Protein AF-A0AA36J8Z5-F1 (afdb_monomer_lite)

Radius of gyration: 28.9 Å; chains: 1; bounding box: 79×55×66 Å

pLDDT: mean 70.01, std 20.17, range [22.02, 93.56]

Organism: NCBI:txid2562239

Secondary structure (DSSP, 8-state):
-EEE-SSHHHHHHHHHHHHHHTGGGTTTS-EEEE-TTS-HHHHHHHHHHS--SEEEE-HHHHHHHHHTTSS--TT-SEEEE-SHHHHTSTTTHHHHHHHHHHHTT-TT-EEEE--S---SSSHHHHHHHHHS-TT------SS-----S---------SSHHHHHHHHHHHHHH-TT---EEEE-SSHHHHHHHHHHHHHTT--EEEE-TTS-HHHHHHHHHHHHTTS-SEEEE-HHHHTT-------TT-----------------SS------------S---------------------HHHHHHHHHHHHHHHHHHS--EEEEEBSSS-EEEEEEETTEEEEEETTEEEESS----EEETTTTEEEETTEEEEB-TTS-HHHHHHHHHHHS-TTHHHHHHHHHHS---HHHHHHHHHHHHHHS--------HHHHHHHHHHHHHTT-------SS--

InterPro domains:
  IPR001650 Helicase, C-terminal domain-like [PF00271] (176-244)
  IPR001650 Helicase, C-terminal domain-like [PS51194] (160-332)
  IPR003769 Adaptor protein ClpS, core [PF02617] (400-450)
  IPR011545 DEAD/DEAH-box helicase domain [PF00270] (3-117)
  IPR014001 Helicase superfamily 1/2, ATP-binding domain [PS51192] (1-136)
  IPR014719 Ribosomal protein bL12, C-terminal/adaptor protein ClpS-like [G3DSA:3.30.1390.10] (396-457)
  IPR014719 Ribosomal protein bL12, C-terminal/adaptor protein ClpS-like [SSF54736] (399-456)
  IPR027417 P-loop containing nucleoside triphosphate hydrolase [G3DSA:3.40.50.300] (1-138)
  IPR027417 P-loop containing nucleoside triphosphate hydrolase [G3DSA:3.40.50.300] (148-246)
  IPR027417 P-loop containing nucleoside triphosphate hydrolase [SSF52540] (3-244)
  IPR050079 DEAD box RNA helicase [PTHR47959] (3-245)

Structure (mmCIF, N/CA/C/O backbone):
data_AF-A0AA36J8Z5-F1
#
_entry.id   AF-A0AA36J8Z5-F1
#
loop_
_atom_site.group_PDB
_atom_site.id
_atom_site.type_symbol
_atom_site.label_atom_id
_atom_site.label_alt_id
_atom_site.label_comp_id
_atom_site.label_asym_id
_atom_site.label_entity_id
_atom_site.label_seq_id
_atom_site.pdbx_PDB_ins_code
_atom_site.Cartn_x
_atom_site.Cartn_y
_atom_site.Cartn_z
_atom_site.occupancy
_atom_site.B_iso_or_equiv
_atom_site.auth_seq_id
_atom_site.auth_comp_id
_atom_site.auth_asym_id
_atom_site.auth_atom_id
_atom_site.pdbx_PDB_model_num
ATOM 1 N N . MET A 1 1 ? -11.293 -7.278 -15.845 1.00 88.38 1 MET A N 1
ATOM 2 C CA . MET A 1 1 ? -11.158 -6.004 -15.093 1.00 88.38 1 MET A CA 1
ATOM 3 C C . MET A 1 1 ? -10.740 -6.292 -13.658 1.00 88.38 1 MET A C 1
ATOM 5 O O . MET A 1 1 ? -11.203 -7.279 -13.092 1.00 88.38 1 MET A O 1
ATOM 9 N N . THR A 1 2 ? -9.911 -5.434 -13.061 1.00 90.75 2 THR A N 1
ATOM 10 C CA . THR A 1 2 ? -9.401 -5.625 -11.692 1.00 90.75 2 THR A CA 1
ATOM 11 C C . THR A 1 2 ? -9.607 -4.379 -10.834 1.00 90.75 2 THR A C 1
ATOM 13 O O . THR A 1 2 ? -9.346 -3.272 -11.291 1.00 90.75 2 THR A O 1
ATOM 16 N N . PHE A 1 3 ? -10.052 -4.562 -9.590 1.00 92.88 3 PHE A N 1
ATOM 17 C CA . PHE A 1 3 ? -10.192 -3.519 -8.573 1.00 92.88 3 PHE A CA 1
ATOM 18 C C . PHE A 1 3 ? -9.211 -3.789 -7.427 1.00 92.88 3 PHE A C 1
ATOM 20 O O . PHE A 1 3 ? -9.314 -4.815 -6.748 1.00 92.88 3 PHE A O 1
ATOM 27 N N . LEU A 1 4 ? -8.275 -2.869 -7.212 1.00 91.06 4 LEU A N 1
ATOM 28 C CA . LEU A 1 4 ? -7.316 -2.885 -6.114 1.00 91.06 4 LEU A CA 1
ATOM 29 C C . LEU A 1 4 ? -7.845 -2.020 -4.972 1.00 91.06 4 LEU A C 1
ATOM 31 O O . LEU A 1 4 ? -8.200 -0.866 -5.190 1.00 91.06 4 LEU A O 1
ATOM 35 N N . ALA A 1 5 ? -7.868 -2.568 -3.761 1.00 89.69 5 ALA A N 1
ATOM 36 C CA . ALA A 1 5 ? -8.263 -1.845 -2.556 1.00 89.69 5 ALA A CA 1
ATOM 37 C C . ALA A 1 5 ? -7.256 -2.091 -1.414 1.00 89.69 5 ALA A C 1
ATOM 39 O O . ALA A 1 5 ? -6.714 -3.195 -1.292 1.00 89.69 5 ALA A O 1
ATOM 40 N N . PRO A 1 6 ? -7.011 -1.110 -0.523 1.00 81.94 6 PRO A N 1
ATOM 41 C CA . PRO A 1 6 ? -6.001 -1.190 0.538 1.00 81.94 6 PRO A CA 1
ATOM 42 C C . PRO A 1 6 ? -6.272 -2.273 1.573 1.00 81.94 6 PRO A C 1
ATOM 44 O O . PRO A 1 6 ? -5.351 -2.721 2.262 1.00 81.94 6 PRO A O 1
ATOM 47 N N . GLY A 1 7 ? -7.529 -2.679 1.723 1.00 80.12 7 GLY A N 1
ATOM 48 C CA . GLY A 1 7 ? -7.948 -3.583 2.774 1.00 80.12 7 GLY A CA 1
ATOM 49 C C . GLY A 1 7 ? -9.017 -4.560 2.326 1.00 80.12 7 GLY A C 1
ATOM 50 O O . GLY A 1 7 ? -9.744 -4.363 1.350 1.00 80.12 7 GLY A O 1
ATOM 51 N N . ARG A 1 8 ? -9.135 -5.623 3.119 1.00 80.56 8 ARG A N 1
ATOM 52 C CA . ARG A 1 8 ? -10.145 -6.665 2.941 1.00 80.56 8 ARG A CA 1
ATOM 53 C C . ARG A 1 8 ? -11.566 -6.119 2.986 1.00 80.56 8 ARG A C 1
ATOM 55 O O . ARG A 1 8 ? -12.420 -6.608 2.256 1.00 80.56 8 ARG A O 1
ATOM 62 N N . GLU A 1 9 ? -11.817 -5.174 3.884 1.00 78.31 9 GLU A N 1
ATOM 63 C CA . GLU A 1 9 ? -13.168 -4.674 4.109 1.00 78.31 9 GLU A CA 1
ATOM 64 C C . GLU A 1 9 ? -13.659 -3.867 2.911 1.00 78.31 9 GLU A C 1
ATOM 66 O O . GLU A 1 9 ? -14.675 -4.226 2.319 1.00 78.31 9 GLU A O 1
ATOM 71 N N . LEU A 1 10 ? -12.852 -2.909 2.444 1.00 81.19 10 LEU A N 1
ATOM 72 C CA . LEU A 1 10 ? -13.156 -2.166 1.223 1.00 81.19 10 LEU A CA 1
ATOM 73 C C . LEU A 1 10 ? -13.285 -3.103 0.010 1.00 81.19 10 LEU A C 1
ATOM 75 O O . LEU A 1 10 ? -14.252 -3.018 -0.738 1.00 81.19 10 LEU A O 1
ATOM 79 N N . SER A 1 11 ? -12.405 -4.106 -0.115 1.00 85.56 11 SER A N 1
ATOM 80 C CA . SER A 1 11 ? -12.525 -5.127 -1.172 1.00 85.56 11 SER A CA 1
ATOM 81 C C . SER A 1 11 ? -13.880 -5.856 -1.141 1.00 85.56 11 SER A C 1
ATOM 83 O O . SER A 1 11 ? -14.464 -6.141 -2.185 1.00 85.56 11 SER A O 1
ATOM 85 N N . ARG A 1 12 ? -14.409 -6.180 0.048 1.00 82.81 12 ARG A N 1
ATOM 86 C CA . ARG A 1 12 ? -15.710 -6.858 0.196 1.00 82.81 12 ARG A CA 1
ATOM 87 C C . ARG A 1 12 ? -16.886 -5.934 -0.099 1.00 82.81 12 ARG A C 1
ATOM 89 O O . ARG A 1 12 ? -17.871 -6.401 -0.673 1.00 82.81 12 ARG A O 1
ATOM 96 N N . GLN A 1 13 ? -16.785 -4.660 0.263 1.00 80.50 13 GLN A N 1
ATOM 97 C CA . GLN A 1 13 ? -17.790 -3.648 -0.059 1.00 80.50 13 GLN A CA 1
ATOM 98 C C . GLN A 1 13 ? -17.875 -3.442 -1.574 1.00 80.50 13 GLN A C 1
ATOM 100 O O . GLN A 1 13 ? -18.946 -3.622 -2.155 1.00 80.50 13 GLN A O 1
ATOM 105 N N . THR A 1 14 ? -16.735 -3.226 -2.232 1.00 86.19 14 THR A N 1
ATOM 106 C CA . THR A 1 14 ? -16.635 -3.110 -3.694 1.00 86.19 14 THR A CA 1
ATOM 107 C C . THR A 1 14 ? -17.167 -4.362 -4.391 1.00 86.19 14 THR A C 1
ATOM 109 O O . THR A 1 14 ? -17.970 -4.271 -5.320 1.00 86.19 14 THR A O 1
ATOM 112 N N . LEU A 1 15 ? -16.825 -5.555 -3.890 1.00 88.50 15 LEU A N 1
ATOM 113 C CA . LEU A 1 15 ? -17.370 -6.815 -4.397 1.00 88.50 15 LEU A CA 1
ATOM 114 C C . LEU A 1 15 ? -18.900 -6.878 -4.295 1.00 88.50 15 LEU A C 1
ATOM 116 O O . LEU A 1 15 ? -19.545 -7.357 -5.226 1.00 88.50 15 LEU A O 1
ATOM 120 N N . ARG A 1 16 ? -19.489 -6.445 -3.172 1.00 85.12 16 ARG A N 1
ATOM 121 C CA . ARG A 1 16 ? -20.947 -6.444 -2.974 1.00 85.12 16 ARG A CA 1
ATOM 122 C C . ARG A 1 16 ? -21.624 -5.537 -4.000 1.00 85.12 16 ARG A C 1
ATOM 124 O O . ARG A 1 16 ? -22.502 -6.009 -4.714 1.00 85.12 16 ARG A O 1
ATOM 131 N N . VAL A 1 17 ? -21.135 -4.306 -4.147 1.00 88.50 17 VAL A N 1
ATOM 132 C CA . VAL A 1 17 ? -21.663 -3.331 -5.114 1.00 88.50 17 VAL A CA 1
ATOM 133 C C . VAL A 1 17 ? -21.584 -3.870 -6.543 1.00 88.50 17 VAL A C 1
ATOM 135 O O . VAL A 1 17 ? -22.583 -3.876 -7.257 1.00 88.50 17 VAL A O 1
ATOM 138 N N . ILE A 1 18 ? -20.431 -4.405 -6.955 1.00 88.12 18 ILE A N 1
ATOM 139 C CA . ILE A 1 18 ? -20.256 -4.971 -8.302 1.00 88.12 18 ILE A CA 1
ATOM 140 C C . ILE A 1 18 ? -21.200 -6.157 -8.529 1.00 88.12 18 ILE A C 1
ATOM 142 O O . ILE A 1 18 ? -21.775 -6.300 -9.607 1.00 88.12 18 ILE A O 1
ATOM 146 N N . ARG A 1 19 ? -21.388 -7.021 -7.527 1.00 86.25 19 ARG A N 1
ATOM 147 C CA . ARG A 1 19 ? -22.304 -8.165 -7.637 1.00 86.25 19 ARG A CA 1
ATOM 148 C C . ARG A 1 19 ? -23.757 -7.740 -7.764 1.00 86.25 19 ARG A C 1
ATOM 150 O O . ARG A 1 19 ? -24.482 -8.382 -8.520 1.00 86.25 19 ARG A O 1
ATOM 157 N N . ASP A 1 20 ? -24.163 -6.695 -7.056 1.00 86.25 20 ASP A N 1
ATOM 158 C CA . ASP A 1 20 ? -25.515 -6.152 -7.149 1.00 86.25 20 ASP A CA 1
ATOM 159 C C . ASP A 1 20 ? -25.753 -5.515 -8.524 1.00 86.25 20 ASP A C 1
ATOM 161 O O . ASP A 1 20 ? -26.773 -5.797 -9.155 1.00 86.25 20 ASP A O 1
ATOM 165 N N . LEU A 1 21 ? -24.775 -4.766 -9.047 1.00 86.62 21 LEU A N 1
ATOM 166 C CA . LEU A 1 21 ? -24.814 -4.193 -10.399 1.00 86.62 21 LEU A CA 1
ATOM 167 C C . LEU A 1 21 ? -24.875 -5.269 -11.493 1.00 86.62 21 LEU A C 1
ATOM 169 O O . LEU A 1 21 ? -25.622 -5.138 -12.460 1.00 86.62 21 LEU A O 1
ATOM 173 N N . LEU A 1 22 ? -24.114 -6.355 -11.337 1.00 86.81 22 LEU A N 1
ATOM 174 C CA . LEU A 1 22 ? -24.035 -7.439 -12.320 1.00 86.81 22 LEU A CA 1
ATOM 175 C C . LEU A 1 22 ? -25.066 -8.553 -12.094 1.00 86.81 22 LEU A C 1
ATOM 177 O O . LEU A 1 22 ? -25.070 -9.545 -12.825 1.00 86.81 22 LEU A O 1
ATOM 181 N N . LYS A 1 23 ? -25.967 -8.402 -11.117 1.00 84.75 23 LYS A N 1
ATOM 182 C CA . LYS A 1 23 ? -27.014 -9.381 -10.801 1.00 84.75 23 LYS A CA 1
ATOM 183 C C . LYS A 1 23 ? -27.860 -9.789 -12.022 1.00 84.75 23 LYS A C 1
ATOM 185 O O . LYS A 1 23 ? -28.084 -10.991 -12.159 1.00 84.75 23 LYS A O 1
ATOM 190 N N . PRO A 1 24 ? -28.268 -8.877 -12.934 1.00 86.75 24 PRO A N 1
ATOM 191 C CA . PRO A 1 24 ? -29.028 -9.246 -14.135 1.00 86.75 24 PRO A CA 1
ATOM 192 C C . PRO A 1 24 ? -28.253 -10.121 -15.131 1.00 86.75 24 PRO A C 1
ATOM 194 O O . PRO A 1 24 ? -28.859 -10.817 -15.935 1.00 86.75 24 PRO A O 1
ATOM 197 N N . PHE A 1 25 ? -26.919 -10.106 -15.072 1.00 81.00 25 PHE A N 1
ATOM 198 C CA . PHE A 1 25 ? -26.031 -10.823 -15.993 1.00 81.00 25 PHE A CA 1
ATOM 199 C C . PHE A 1 25 ? -25.493 -12.129 -15.400 1.00 81.00 25 PHE A C 1
ATOM 201 O O . PHE A 1 25 ? -24.610 -12.774 -15.973 1.00 81.00 25 PHE A O 1
ATOM 208 N N . ARG A 1 26 ? -26.006 -12.542 -14.236 1.00 72.31 26 ARG A N 1
ATOM 209 C CA . ARG A 1 26 ? -25.699 -13.855 -13.672 1.00 72.31 26 ARG A CA 1
ATOM 210 C C . ARG A 1 26 ? -26.530 -14.953 -14.349 1.00 72.31 26 ARG A C 1
ATOM 212 O O . ARG A 1 26 ? -27.695 -14.731 -14.651 1.00 72.31 26 ARG A O 1
ATOM 219 N N . PRO A 1 27 ? -25.956 -16.153 -14.552 1.00 68.44 27 PRO A N 1
ATOM 220 C CA . PRO A 1 27 ? -24.649 -16.574 -14.064 1.00 68.44 27 PRO A CA 1
ATOM 221 C C . PRO A 1 27 ? -23.485 -16.138 -14.956 1.00 68.44 27 PRO A C 1
ATOM 223 O O . PRO A 1 27 ? -22.363 -16.309 -14.512 1.00 68.44 27 PRO A O 1
ATOM 226 N N . VAL A 1 28 ? -23.701 -15.609 -16.164 1.00 69.00 28 VAL A N 1
ATOM 227 C CA . VAL A 1 28 ? -22.690 -15.423 -17.230 1.00 69.00 28 VAL A CA 1
ATOM 228 C C . VAL A 1 28 ? -21.413 -14.713 -16.761 1.00 69.00 28 VAL A C 1
ATOM 230 O O . VAL A 1 28 ? -20.322 -15.218 -17.020 1.00 69.00 28 VAL A O 1
ATOM 233 N N . LEU A 1 29 ? -21.531 -13.619 -16.007 1.00 78.50 29 LEU A N 1
ATOM 234 C CA . LEU A 1 29 ? -20.375 -12.864 -15.511 1.00 78.50 29 LEU A CA 1
ATOM 235 C C . LEU A 1 29 ? -19.967 -13.313 -14.100 1.00 78.50 29 LEU A C 1
ATOM 237 O O . LEU A 1 29 ? -20.705 -13.122 -13.128 1.00 78.50 29 LEU A O 1
ATOM 241 N N . ASN A 1 30 ? -18.774 -13.904 -13.985 1.00 82.62 30 ASN A N 1
ATOM 242 C CA . ASN A 1 30 ? -18.199 -14.295 -12.699 1.00 82.62 30 ASN A CA 1
ATOM 243 C C . ASN A 1 30 ? -17.416 -13.134 -12.061 1.00 82.62 30 ASN A C 1
ATOM 245 O O . ASN A 1 30 ? -16.638 -12.454 -12.731 1.00 82.62 30 ASN A O 1
ATOM 249 N N . VAL A 1 31 ? -17.613 -12.937 -10.754 1.00 87.75 31 VAL A N 1
ATOM 250 C CA . VAL A 1 31 ? -16.973 -11.881 -9.956 1.00 87.75 31 VAL A CA 1
ATOM 251 C C . VAL A 1 31 ? -16.459 -12.480 -8.655 1.00 87.75 31 VAL A C 1
ATOM 253 O O . VAL A 1 31 ? -17.247 -12.952 -7.817 1.00 87.75 31 VAL A O 1
ATOM 256 N N . THR A 1 32 ? -15.148 -12.405 -8.455 1.00 88.56 32 THR A N 1
ATOM 257 C CA . THR A 1 32 ? -14.483 -12.961 -7.275 1.00 88.56 32 THR A CA 1
ATOM 258 C C . THR A 1 32 ? -13.701 -11.907 -6.508 1.00 88.56 32 THR A C 1
ATOM 260 O O . THR A 1 32 ? -13.355 -10.859 -7.056 1.00 88.56 32 THR A O 1
ATOM 263 N N . ALA A 1 33 ? -13.430 -12.197 -5.234 1.00 88.75 33 ALA A N 1
ATOM 264 C CA . ALA A 1 33 ? -12.519 -11.397 -4.436 1.00 88.75 33 ALA A CA 1
ATOM 265 C C . ALA A 1 33 ? -11.323 -12.206 -3.936 1.00 88.75 33 ALA A C 1
ATOM 267 O O . ALA A 1 33 ? -11.486 -13.335 -3.474 1.00 88.75 33 ALA A O 1
ATOM 268 N N . LEU A 1 34 ? -10.140 -11.597 -4.006 1.00 88.62 34 LEU A N 1
ATOM 269 C CA . LEU A 1 34 ? -8.866 -12.164 -3.573 1.00 88.62 34 LEU A CA 1
ATOM 270 C C . LEU A 1 34 ? -8.334 -11.350 -2.390 1.00 88.62 34 LEU A C 1
ATOM 272 O O . LEU A 1 34 ? -7.761 -10.270 -2.538 1.00 88.62 34 LEU A O 1
ATOM 276 N N . VAL A 1 35 ? -8.578 -11.860 -1.183 1.00 83.25 35 VAL A N 1
ATOM 277 C CA . VAL A 1 35 ? -8.214 -11.215 0.087 1.00 83.25 35 VAL A CA 1
ATOM 278 C C . VAL A 1 35 ? -7.627 -12.237 1.061 1.00 83.25 35 VAL A C 1
ATOM 280 O O . VAL A 1 35 ? -8.027 -13.398 1.077 1.00 83.25 35 VAL A O 1
ATOM 283 N N . GLY A 1 36 ? -6.672 -11.815 1.894 1.00 65.25 36 GLY A N 1
ATOM 284 C CA . GLY A 1 36 ? -5.716 -12.735 2.527 1.00 65.25 36 GLY A CA 1
ATOM 285 C C . GLY A 1 36 ? -6.202 -13.607 3.685 1.00 65.25 36 GLY A C 1
ATOM 286 O O . GLY A 1 36 ? -5.391 -14.318 4.259 1.00 65.25 36 GLY A O 1
ATOM 287 N N . GLN A 1 37 ? -7.486 -13.564 4.047 1.00 60.09 37 GLN A N 1
ATOM 288 C CA . GLN A 1 37 ? -8.052 -14.436 5.091 1.00 60.09 37 GLN A CA 1
ATOM 289 C C . GLN A 1 37 ? -9.038 -15.476 4.554 1.00 60.09 37 GLN A C 1
ATOM 291 O O . GLN A 1 37 ? -9.567 -16.264 5.335 1.00 60.09 37 GLN A O 1
ATOM 296 N N . ASP A 1 38 ? -9.334 -15.467 3.255 1.00 61.84 38 ASP A N 1
ATOM 297 C CA . ASP A 1 38 ? -10.182 -16.508 2.690 1.00 61.84 38 ASP A CA 1
ATOM 298 C C . ASP A 1 38 ? -9.302 -17.724 2.343 1.00 61.84 38 ASP A C 1
ATOM 300 O O . ASP A 1 38 ? -8.124 -17.581 2.021 1.00 61.84 38 ASP A O 1
ATOM 304 N N . ASN A 1 39 ? -9.854 -18.933 2.471 1.00 63.34 39 ASN A N 1
ATOM 305 C CA . ASN A 1 39 ? -9.107 -20.176 2.271 1.00 63.34 39 ASN A CA 1
ATOM 306 C C . ASN A 1 39 ? -8.462 -20.192 0.873 1.00 63.34 39 ASN A C 1
ATOM 308 O O . ASN A 1 39 ? -9.186 -20.205 -0.124 1.00 63.34 39 ASN A O 1
ATOM 312 N N . HIS A 1 40 ? -7.125 -20.218 0.817 1.00 66.38 40 HIS A N 1
ATOM 313 C CA . HIS A 1 40 ? -6.348 -20.232 -0.427 1.00 66.38 40 HIS A CA 1
ATOM 314 C C . HIS A 1 40 ? -6.847 -21.311 -1.396 1.00 66.38 40 HIS A C 1
ATOM 316 O O . HIS A 1 40 ? -7.143 -21.002 -2.544 1.00 66.38 40 HIS A O 1
ATOM 322 N N . LYS A 1 41 ? -7.113 -22.529 -0.899 1.00 66.44 41 LYS A N 1
ATOM 323 C CA . LYS A 1 41 ? -7.638 -23.631 -1.724 1.00 66.44 41 LYS A CA 1
ATOM 324 C C . LYS A 1 41 ? -8.985 -23.303 -2.363 1.00 66.44 41 LYS A C 1
ATOM 326 O O . LYS A 1 41 ? -9.220 -23.639 -3.515 1.00 66.44 41 LYS A O 1
ATOM 331 N N . ARG A 1 42 ? -9.854 -22.600 -1.631 1.00 70.88 42 ARG A N 1
ATOM 332 C CA . ARG A 1 42 ? -11.169 -22.184 -2.129 1.00 70.88 42 ARG A CA 1
ATOM 333 C C . ARG A 1 42 ? -11.048 -21.072 -3.170 1.00 70.88 42 ARG A C 1
ATOM 335 O O . ARG A 1 42 ? -11.836 -21.038 -4.106 1.00 70.88 42 ARG A O 1
ATOM 342 N N . GLN A 1 43 ? -10.088 -20.159 -3.016 1.00 70.62 43 GLN A N 1
ATOM 343 C CA . GLN A 1 43 ? -9.796 -19.159 -4.047 1.00 70.62 43 GLN A CA 1
ATOM 344 C C . GLN A 1 43 ? -9.244 -19.830 -5.310 1.00 70.62 43 GLN A C 1
ATOM 346 O O . GLN A 1 43 ? -9.709 -19.516 -6.401 1.00 70.62 43 GLN A O 1
ATOM 351 N N . ASP A 1 44 ? -8.343 -20.802 -5.158 1.00 71.50 44 ASP A N 1
ATOM 352 C CA . ASP A 1 44 ? -7.780 -21.567 -6.275 1.00 71.50 44 ASP A CA 1
ATOM 353 C C . ASP A 1 44 ? -8.848 -22.389 -7.011 1.00 71.50 44 ASP A C 1
ATOM 355 O O . ASP A 1 44 ? -8.841 -22.469 -8.236 1.00 71.50 44 ASP A O 1
ATOM 359 N N . GLU A 1 45 ? -9.776 -23.015 -6.286 1.00 71.25 45 GLU A N 1
ATOM 360 C CA . GLU A 1 45 ? -10.944 -23.694 -6.866 1.00 71.25 45 GLU A CA 1
ATOM 361 C C . GLU A 1 45 ? -11.821 -22.711 -7.647 1.00 71.25 45 GLU A C 1
ATOM 363 O O . GLU A 1 45 ? -12.110 -22.944 -8.815 1.00 71.25 45 GLU A O 1
ATOM 368 N N . VAL A 1 46 ? -12.155 -21.555 -7.062 1.00 73.88 46 VAL A N 1
ATOM 369 C CA . VAL A 1 46 ? -12.981 -20.537 -7.733 1.00 73.88 46 VAL A CA 1
ATOM 370 C C . VAL A 1 46 ? -12.320 -19.999 -9.006 1.00 73.88 46 VAL A C 1
ATOM 372 O O . VAL A 1 46 ? -13.022 -19.747 -9.984 1.00 73.88 46 VAL A O 1
ATOM 375 N N . LEU A 1 47 ? -10.995 -19.816 -9.007 1.00 79.06 47 LEU A N 1
ATOM 376 C CA . LEU A 1 47 ? -10.250 -19.367 -10.186 1.00 79.06 47 LEU A CA 1
ATOM 377 C C . LEU A 1 47 ? -10.156 -20.457 -11.264 1.00 79.06 47 LEU A C 1
ATOM 379 O O . LEU A 1 47 ? -10.264 -20.134 -12.446 1.00 79.06 47 LEU A O 1
ATOM 383 N N . ARG A 1 48 ? -10.004 -21.730 -10.874 1.00 76.19 48 ARG A N 1
ATOM 384 C CA . ARG A 1 48 ? -9.937 -22.872 -11.804 1.00 76.19 48 ARG A CA 1
ATOM 385 C C . ARG A 1 48 ? -11.278 -23.209 -12.438 1.00 76.19 48 ARG A C 1
ATOM 387 O O . ARG A 1 48 ? -11.335 -23.427 -13.643 1.00 76.19 48 ARG A O 1
ATOM 394 N N . ASP A 1 49 ? -12.343 -23.242 -11.645 1.00 74.38 49 ASP A N 1
ATOM 395 C CA . ASP A 1 49 ? -13.662 -23.672 -12.112 1.00 74.38 49 ASP A CA 1
ATOM 396 C C . ASP A 1 49 ? -14.268 -22.658 -13.081 1.00 74.38 49 ASP A C 1
ATOM 398 O O . ASP A 1 49 ? -15.019 -23.017 -13.993 1.00 74.38 49 ASP A O 1
ATOM 402 N N . ARG A 1 50 ? -13.978 -21.365 -12.871 1.00 74.56 50 ARG A N 1
ATOM 403 C CA . ARG A 1 50 ? -14.550 -20.310 -13.696 1.00 74.56 50 ARG A CA 1
ATOM 404 C C . ARG A 1 50 ? -13.732 -19.029 -13.695 1.00 74.56 50 ARG A C 1
ATOM 406 O O . ARG A 1 50 ? -13.774 -18.263 -12.732 1.00 74.56 50 ARG A O 1
ATOM 413 N N . ALA A 1 51 ? -13.125 -18.724 -14.838 1.00 79.69 51 ALA A N 1
ATOM 414 C CA . ALA A 1 51 ? -12.404 -17.474 -15.045 1.00 79.69 51 ALA A CA 1
ATOM 415 C C . ALA A 1 51 ? -13.271 -16.252 -14.647 1.00 79.69 51 ALA A C 1
ATOM 417 O O . ALA A 1 51 ? -14.381 -16.080 -15.170 1.00 79.69 51 ALA A O 1
ATOM 418 N N . PRO A 1 52 ? -12.831 -15.426 -13.679 1.00 85.62 52 PRO A N 1
ATOM 419 C CA . PRO A 1 52 ? -13.558 -14.229 -13.283 1.00 85.62 52 PRO A CA 1
ATOM 420 C C . PRO A 1 52 ? -13.401 -13.129 -14.336 1.00 85.62 52 PRO A C 1
ATOM 422 O O . PRO A 1 52 ? -12.298 -12.821 -14.771 1.00 85.62 52 PRO A O 1
ATOM 425 N N . VAL A 1 53 ? -14.507 -12.475 -14.689 1.00 87.19 53 VAL A N 1
ATOM 426 C CA . VAL A 1 53 ? -14.484 -11.274 -15.546 1.00 87.19 53 VAL A CA 1
ATOM 427 C C . VAL A 1 53 ? -14.052 -10.051 -14.730 1.00 87.19 53 VAL A C 1
ATOM 429 O O . VAL A 1 53 ? -13.414 -9.126 -15.243 1.00 87.19 53 VAL A O 1
ATOM 432 N N . VAL A 1 54 ? -14.376 -10.061 -13.432 1.00 90.19 54 VAL A N 1
ATOM 433 C CA . VAL A 1 54 ? -13.989 -9.021 -12.479 1.00 90.19 54 VAL A CA 1
ATOM 434 C C . VAL A 1 54 ? -13.349 -9.635 -11.236 1.00 90.19 54 VAL A C 1
ATOM 436 O O . VAL A 1 54 ? -13.933 -10.508 -10.585 1.00 90.19 54 VAL A O 1
ATOM 439 N N . VAL A 1 55 ? -12.164 -9.137 -10.887 1.00 91.94 55 VAL A N 1
ATOM 440 C CA . VAL A 1 55 ? -11.437 -9.483 -9.660 1.00 91.94 55 VAL A CA 1
ATOM 441 C C . VAL A 1 55 ? -11.369 -8.258 -8.757 1.00 91.94 55 VAL A C 1
ATOM 443 O O . VAL A 1 55 ? -11.015 -7.174 -9.211 1.00 91.94 55 VAL A O 1
ATOM 446 N N . VAL A 1 56 ? -11.698 -8.422 -7.476 1.00 92.88 56 VAL A N 1
ATOM 447 C CA . VAL A 1 56 ? -11.568 -7.371 -6.454 1.00 92.88 56 VAL A CA 1
ATOM 448 C C . VAL A 1 56 ? -10.620 -7.849 -5.362 1.00 92.88 56 VAL A C 1
ATOM 450 O O . VAL A 1 56 ? -10.790 -8.950 -4.850 1.00 92.88 56 VAL A O 1
ATOM 453 N N . GLY A 1 57 ? -9.631 -7.072 -4.944 1.00 91.50 57 GLY A N 1
ATOM 454 C CA . GLY A 1 57 ? -8.739 -7.579 -3.908 1.00 91.50 57 GLY A CA 1
ATOM 455 C C . GLY A 1 57 ? -7.660 -6.634 -3.438 1.00 91.50 57 GLY A C 1
ATOM 456 O O . GLY A 1 57 ? -7.493 -5.520 -3.927 1.00 91.50 57 GLY A O 1
ATOM 457 N N . THR A 1 58 ? -6.909 -7.127 -2.460 1.00 88.81 58 THR A N 1
ATOM 458 C CA . THR A 1 58 ? -5.721 -6.440 -1.956 1.00 88.81 58 THR A CA 1
ATOM 459 C C . THR A 1 58 ? -4.535 -6.703 -2.884 1.00 88.81 58 THR A C 1
ATOM 461 O O . THR A 1 58 ? -4.378 -7.863 -3.283 1.00 88.81 58 THR A O 1
ATOM 464 N N . PRO A 1 59 ? -3.663 -5.709 -3.150 1.00 87.44 59 PRO A N 1
ATOM 465 C CA . PRO A 1 59 ? -2.535 -5.843 -4.075 1.00 87.44 59 PRO A CA 1
ATOM 466 C C . PRO A 1 59 ? -1.716 -7.118 -3.867 1.00 87.44 59 PRO A C 1
ATOM 468 O O . PRO A 1 59 ? -1.645 -7.947 -4.765 1.00 87.44 59 PRO A O 1
ATOM 471 N N . GLY A 1 60 ? -1.224 -7.355 -2.645 1.00 86.62 60 GLY A N 1
ATOM 472 C CA . GLY A 1 60 ? -0.397 -8.531 -2.356 1.00 86.62 60 GLY A CA 1
ATOM 473 C C . GLY A 1 60 ? -1.071 -9.863 -2.709 1.00 86.62 60 GLY A C 1
ATOM 474 O O . GLY A 1 60 ? -0.438 -10.737 -3.274 1.00 86.62 60 GLY A O 1
ATOM 475 N N . LYS A 1 61 ? -2.385 -10.010 -2.483 1.00 86.81 61 LYS A N 1
ATOM 476 C CA . LYS A 1 61 ? -3.083 -11.269 -2.806 1.00 86.81 61 LYS A CA 1
ATOM 477 C C . LYS A 1 61 ? -3.342 -11.459 -4.290 1.00 86.81 61 LYS A C 1
ATOM 479 O O . LYS A 1 61 ? -3.296 -12.585 -4.766 1.00 86.81 61 LYS A O 1
ATOM 484 N N . ILE A 1 62 ? -3.640 -10.387 -5.014 1.00 89.25 62 ILE A N 1
ATOM 485 C CA . ILE A 1 62 ? -3.771 -10.463 -6.473 1.00 89.25 62 ILE A CA 1
ATOM 486 C C . ILE A 1 62 ? -2.406 -10.787 -7.089 1.00 89.25 62 ILE A C 1
ATOM 488 O O . ILE A 1 62 ? -2.333 -11.610 -7.996 1.00 89.25 62 ILE A O 1
ATOM 492 N N . MET A 1 63 ? -1.343 -10.187 -6.552 1.00 86.25 63 MET A N 1
ATOM 493 C CA . MET A 1 63 ? 0.037 -10.424 -6.961 1.00 86.25 63 MET A CA 1
ATOM 494 C C . MET A 1 63 ? 0.454 -11.877 -6.724 1.00 86.25 63 MET A C 1
ATOM 496 O O . MET A 1 63 ? 0.924 -12.499 -7.668 1.00 86.25 63 MET A O 1
ATOM 500 N N . ASP A 1 64 ? 0.193 -12.444 -5.537 1.00 86.19 64 ASP A N 1
ATOM 501 C CA . ASP A 1 64 ? 0.451 -13.862 -5.229 1.00 86.19 64 ASP A CA 1
ATOM 502 C C . ASP A 1 64 ? -0.134 -14.776 -6.327 1.00 86.19 64 ASP A C 1
ATOM 504 O O . ASP A 1 64 ? 0.585 -15.538 -6.972 1.00 86.19 64 ASP A O 1
ATOM 508 N N . HIS A 1 65 ? -1.436 -14.631 -6.615 1.00 85.62 65 HIS A N 1
ATOM 509 C CA . HIS A 1 65 ? -2.132 -15.445 -7.622 1.00 85.62 65 HIS A CA 1
ATOM 510 C C . HIS A 1 65 ? -1.618 -15.210 -9.048 1.00 85.62 65 HIS A C 1
ATOM 512 O O . HIS A 1 65 ? -1.630 -16.130 -9.869 1.00 85.62 65 HIS A O 1
ATOM 518 N N . ALA A 1 66 ? -1.177 -13.992 -9.361 1.00 84.44 66 ALA A N 1
ATOM 519 C CA . ALA A 1 66 ? -0.612 -13.669 -10.664 1.00 84.44 66 ALA A CA 1
ATOM 520 C C . ALA A 1 66 ? 0.798 -14.256 -10.842 1.00 84.44 66 ALA A C 1
ATOM 522 O O . ALA A 1 66 ? 1.088 -14.832 -11.888 1.00 84.44 66 ALA A O 1
ATOM 523 N N . MET A 1 67 ? 1.652 -14.177 -9.817 1.00 81.88 67 MET A N 1
ATOM 524 C CA . MET A 1 67 ? 3.000 -14.762 -9.823 1.00 81.88 67 MET A CA 1
ATOM 525 C C . MET A 1 67 ? 2.961 -16.291 -9.904 1.00 81.88 67 MET A C 1
ATOM 527 O O . MET A 1 67 ? 3.812 -16.904 -10.540 1.00 81.88 67 MET A O 1
ATOM 531 N N . GLU A 1 68 ? 1.940 -16.914 -9.316 1.00 83.38 68 GLU A N 1
ATOM 532 C CA . GLU A 1 68 ? 1.703 -18.358 -9.396 1.00 83.38 68 GLU A CA 1
ATOM 533 C C . GLU A 1 68 ? 1.060 -18.799 -10.728 1.00 83.38 68 GLU A C 1
ATOM 535 O O . GLU A 1 68 ? 0.730 -19.975 -10.894 1.00 83.38 68 GLU A O 1
ATOM 540 N N . GLY A 1 69 ? 0.847 -17.876 -11.674 1.00 80.94 69 GLY A N 1
ATOM 541 C CA . GLY A 1 69 ? 0.265 -18.158 -12.990 1.00 80.94 69 GLY A CA 1
ATOM 542 C C . GLY A 1 69 ? -1.228 -18.507 -12.963 1.00 80.94 69 GLY A C 1
ATOM 543 O O . GLY A 1 69 ? -1.763 -18.988 -13.960 1.00 80.94 69 GLY A O 1
ATOM 544 N N . ARG A 1 70 ? -1.918 -18.281 -11.836 1.00 82.00 70 ARG A N 1
ATOM 545 C CA . ARG A 1 70 ? -3.357 -18.570 -11.670 1.00 82.00 70 ARG A CA 1
ATOM 546 C C . ARG A 1 70 ? -4.244 -17.432 -12.157 1.00 82.00 70 ARG A C 1
ATOM 548 O O . ARG A 1 70 ? -5.422 -17.648 -12.433 1.00 82.00 70 ARG A O 1
ATOM 555 N N . LEU A 1 71 ? -3.688 -16.227 -12.253 1.00 84.94 71 LEU A N 1
ATOM 556 C CA . LEU A 1 71 ? -4.371 -15.045 -12.754 1.00 84.94 71 LEU A CA 1
ATOM 557 C C . LEU A 1 71 ? -3.515 -14.351 -13.815 1.00 84.94 71 LEU A C 1
ATOM 559 O O . LEU A 1 71 ? -2.437 -13.840 -13.524 1.00 84.94 71 LEU A O 1
ATOM 563 N N . ILE A 1 72 ? -4.018 -14.301 -15.046 1.00 82.31 72 ILE A N 1
ATOM 564 C CA . ILE A 1 72 ? -3.349 -13.612 -16.151 1.00 82.31 72 ILE A CA 1
ATOM 565 C C . ILE A 1 72 ? -3.778 -12.143 -16.122 1.00 82.31 72 ILE A C 1
ATOM 567 O O . ILE A 1 72 ? -4.926 -11.813 -16.411 1.00 82.31 72 ILE A O 1
ATOM 571 N N . LEU A 1 73 ? -2.854 -11.262 -15.736 1.00 82.06 73 LEU A N 1
ATOM 572 C CA . LEU A 1 73 ? -3.096 -9.816 -15.655 1.00 82.06 73 LEU A CA 1
ATOM 573 C C . LEU A 1 73 ? -2.779 -9.074 -16.954 1.00 82.06 73 LEU A C 1
ATOM 575 O O . LEU A 1 73 ? -3.170 -7.916 -17.094 1.00 82.06 73 LEU A O 1
ATOM 579 N N . SER A 1 74 ? -2.088 -9.723 -17.896 1.00 76.31 74 SER A N 1
ATOM 580 C CA . SER A 1 74 ? -1.730 -9.096 -19.162 1.00 76.31 74 SER A CA 1
ATOM 581 C C . SER A 1 74 ? -2.987 -8.684 -19.925 1.00 76.31 74 SER A C 1
ATOM 583 O O . SER A 1 74 ? -3.081 -7.540 -20.324 1.00 76.31 74 SER A O 1
ATOM 585 N N . GLU A 1 75 ? -4.012 -9.522 -20.069 1.00 78.62 75 GLU A N 1
ATOM 586 C CA . GLU A 1 75 ? -5.203 -9.237 -20.900 1.00 78.62 75 GLU A CA 1
ATOM 587 C C . GLU A 1 75 ? -6.277 -8.347 -20.240 1.00 78.62 75 GLU A C 1
ATOM 589 O O . GLU A 1 75 ? -7.461 -8.428 -20.561 1.00 78.62 75 GLU A O 1
ATOM 594 N N . LEU A 1 76 ? -5.905 -7.492 -19.287 1.00 84.12 76 LEU A N 1
ATOM 595 C CA . LEU A 1 76 ? -6.877 -6.646 -18.600 1.00 84.12 76 LEU A CA 1
ATOM 596 C C . LEU A 1 76 ? -7.334 -5.455 -19.452 1.00 84.12 76 LEU A C 1
ATOM 598 O O . LEU A 1 76 ? -6.533 -4.617 -19.851 1.00 84.12 76 LEU A O 1
ATOM 602 N N . ASP A 1 77 ? -8.652 -5.305 -19.606 1.00 85.50 77 ASP A N 1
ATOM 603 C CA . ASP A 1 77 ? -9.245 -4.107 -20.222 1.00 85.50 77 ASP A CA 1
ATOM 604 C C . ASP A 1 77 ? -9.208 -2.881 -19.304 1.00 85.50 77 ASP A C 1
ATOM 606 O O . ASP A 1 77 ? -9.154 -1.746 -19.774 1.00 85.50 77 ASP A O 1
ATOM 610 N N . ALA A 1 78 ? -9.265 -3.093 -17.986 1.00 87.50 78 ALA A N 1
ATOM 611 C CA . ALA A 1 78 ? -9.293 -2.010 -17.013 1.00 87.50 78 ALA A CA 1
ATOM 612 C C . ALA A 1 78 ? -8.762 -2.425 -15.636 1.00 87.50 78 ALA A C 1
ATOM 614 O O . ALA A 1 78 ? -9.032 -3.535 -15.154 1.00 87.50 78 ALA A O 1
ATOM 615 N N . VAL A 1 79 ? -8.069 -1.485 -14.990 1.00 89.31 79 VAL A N 1
ATOM 616 C CA . VAL A 1 79 ? -7.647 -1.537 -13.588 1.00 89.31 79 VAL A CA 1
ATOM 617 C C . VAL A 1 79 ? -8.141 -0.294 -12.848 1.00 89.31 79 VAL A C 1
ATOM 619 O O . VAL A 1 79 ? -7.967 0.836 -13.306 1.00 89.31 79 VAL A O 1
ATOM 622 N N . VAL A 1 80 ? -8.767 -0.519 -11.697 1.00 90.00 80 VAL A N 1
ATOM 623 C CA . VAL A 1 80 ? -9.225 0.522 -10.775 1.00 90.00 80 VAL A CA 1
ATOM 624 C C . VAL A 1 80 ? -8.422 0.396 -9.494 1.00 90.00 80 VAL A C 1
ATOM 626 O O . VAL A 1 80 ? -8.327 -0.695 -8.937 1.00 90.00 80 VAL A O 1
ATOM 629 N N . ILE A 1 81 ? -7.854 1.498 -9.029 1.00 88.81 81 ILE A N 1
ATOM 630 C CA . ILE A 1 81 ? -7.073 1.568 -7.800 1.00 88.81 81 ILE A CA 1
ATOM 631 C C . ILE A 1 81 ? -7.807 2.508 -6.853 1.00 88.81 81 ILE A C 1
ATOM 633 O O . ILE A 1 81 ? -7.883 3.711 -7.100 1.00 88.81 81 ILE A O 1
ATOM 637 N N . ASP A 1 82 ? -8.389 1.931 -5.809 1.00 87.25 82 ASP A N 1
ATOM 638 C CA . ASP A 1 82 ? -9.209 2.638 -4.834 1.00 87.25 82 ASP A CA 1
ATOM 639 C C . ASP A 1 82 ? -8.404 3.006 -3.586 1.00 87.25 82 ASP A C 1
ATOM 641 O O . ASP A 1 82 ? -7.511 2.263 -3.177 1.00 87.25 82 ASP A O 1
ATOM 645 N N . GLU A 1 83 ? -8.724 4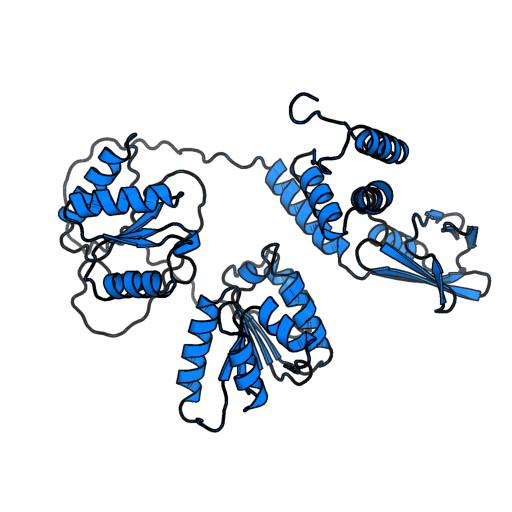.151 -2.985 1.00 81.94 83 GLU A N 1
ATOM 646 C CA . GLU A 1 83 ? -7.956 4.790 -1.911 1.00 81.94 83 GLU A CA 1
ATOM 647 C C . GLU A 1 83 ? -6.435 4.771 -2.159 1.00 81.94 83 GLU A C 1
ATOM 649 O O . GLU A 1 83 ? -5.658 4.209 -1.377 1.00 81.94 83 GLU A O 1
ATOM 654 N N . VAL A 1 84 ? -5.997 5.398 -3.251 1.00 79.06 84 VAL A N 1
ATOM 655 C CA . VAL A 1 84 ? -4.579 5.430 -3.655 1.00 79.06 84 VAL A CA 1
ATOM 656 C C . VAL A 1 84 ? -3.668 5.868 -2.507 1.00 79.06 84 VAL A C 1
ATOM 658 O O . VAL A 1 84 ? -2.702 5.180 -2.211 1.00 79.06 84 VAL A O 1
ATOM 661 N N . ASP A 1 85 ? -4.017 6.918 -1.767 1.00 76.06 85 ASP A N 1
ATOM 662 C CA . ASP A 1 85 ? -3.213 7.417 -0.638 1.00 76.06 85 ASP A CA 1
ATOM 663 C C . ASP A 1 85 ? -3.000 6.351 0.451 1.00 76.06 85 ASP A C 1
ATOM 665 O O . ASP A 1 85 ? -1.940 6.256 1.069 1.00 76.06 85 ASP A O 1
ATOM 669 N N . SER A 1 86 ? -4.018 5.520 0.697 1.00 73.81 86 SER A N 1
ATOM 670 C CA . SER A 1 86 ? -3.905 4.383 1.610 1.00 73.81 86 SER A CA 1
ATOM 671 C C . SER A 1 86 ? -2.995 3.311 1.011 1.00 73.81 86 SER A C 1
ATOM 673 O O . SER A 1 86 ? -2.207 2.700 1.729 1.00 73.81 86 SER A O 1
ATOM 675 N N . LEU A 1 87 ? -3.092 3.046 -0.288 1.00 74.12 87 LEU A N 1
ATOM 676 C CA . LEU A 1 87 ? -2.261 2.062 -0.979 1.00 74.12 87 LEU A CA 1
ATOM 677 C C . LEU A 1 87 ? -0.787 2.477 -1.089 1.00 74.12 87 LEU A C 1
ATOM 679 O O . LEU A 1 87 ? 0.071 1.601 -1.047 1.00 74.12 87 LEU A O 1
ATOM 683 N N . LEU A 1 88 ? -0.498 3.777 -1.130 1.00 70.81 88 LEU A N 1
ATOM 684 C CA . LEU A 1 88 ? 0.859 4.331 -1.161 1.00 70.81 88 LEU A CA 1
ATOM 685 C C . LEU A 1 88 ? 1.534 4.402 0.213 1.00 70.81 88 LEU A C 1
ATOM 687 O O . LEU A 1 88 ? 2.720 4.691 0.310 1.00 70.81 88 LEU A O 1
ATOM 691 N N . SER A 1 89 ? 0.827 4.076 1.299 1.00 64.44 89 SER A N 1
ATOM 692 C CA . SER A 1 89 ? 1.470 3.955 2.612 1.00 64.44 89 SER A CA 1
ATOM 693 C C . SER A 1 89 ? 2.564 2.871 2.590 1.00 64.44 89 SER A C 1
ATOM 695 O O . SER A 1 89 ? 2.319 1.799 2.029 1.00 64.44 89 SER A O 1
ATOM 697 N N . MET A 1 90 ? 3.686 3.129 3.280 1.00 45.59 90 MET A N 1
ATOM 698 C CA . MET A 1 90 ? 5.006 2.450 3.277 1.00 45.59 90 MET A CA 1
ATOM 699 C C . MET A 1 90 ? 5.110 0.911 3.118 1.00 45.59 90 MET A C 1
ATOM 701 O O . MET A 1 90 ? 6.222 0.427 2.930 1.00 45.59 90 MET A O 1
ATOM 705 N N . SER A 1 91 ? 4.030 0.127 3.186 1.00 56.06 91 SER A N 1
ATOM 706 C CA . SER A 1 91 ? 4.032 -1.344 3.067 1.00 56.06 91 SER A CA 1
ATOM 707 C C . SER A 1 91 ? 3.245 -1.920 1.881 1.00 56.06 91 SER A C 1
ATOM 709 O O . SER A 1 91 ? 3.189 -3.141 1.722 1.00 56.06 91 SER A O 1
ATOM 711 N N . ARG A 1 92 ? 2.573 -1.086 1.076 1.00 60.66 92 ARG A N 1
ATOM 712 C CA . ARG A 1 92 ? 1.677 -1.555 -0.001 1.00 60.66 92 ARG A CA 1
ATOM 713 C C . ARG A 1 92 ? 2.033 -1.043 -1.394 1.00 60.66 92 ARG A C 1
ATOM 715 O O . ARG A 1 92 ? 1.557 -1.647 -2.352 1.00 60.66 92 ARG A O 1
ATOM 722 N N . GLN A 1 93 ? 2.880 -0.020 -1.499 1.00 71.44 93 GLN A N 1
ATOM 723 C CA . GLN A 1 93 ? 3.276 0.587 -2.769 1.00 71.44 93 GLN A CA 1
ATOM 724 C C . GLN A 1 93 ? 3.989 -0.412 -3.692 1.00 71.44 93 GLN A C 1
ATOM 726 O O . GLN A 1 93 ? 3.530 -0.607 -4.812 1.00 71.44 93 GLN A O 1
ATOM 731 N N . ASP A 1 94 ? 4.991 -1.137 -3.188 1.00 75.38 94 ASP A N 1
ATOM 732 C CA . ASP A 1 94 ? 5.782 -2.102 -3.969 1.00 75.38 94 ASP A CA 1
ATOM 733 C C . ASP A 1 94 ? 4.895 -3.168 -4.644 1.00 75.38 94 ASP A C 1
ATOM 735 O O . ASP A 1 94 ? 5.073 -3.519 -5.809 1.00 75.38 94 ASP A O 1
ATOM 739 N N . HIS A 1 95 ? 3.867 -3.649 -3.933 1.00 79.25 95 HIS A N 1
ATOM 740 C CA . HIS A 1 95 ? 2.904 -4.604 -4.487 1.00 79.25 95 HIS A CA 1
ATOM 741 C C . HIS A 1 95 ? 2.041 -3.997 -5.598 1.00 79.25 95 HIS A C 1
ATOM 743 O O . HIS A 1 95 ? 1.645 -4.701 -6.526 1.00 79.25 95 HIS A O 1
ATOM 749 N N . VAL A 1 96 ? 1.684 -2.714 -5.488 1.00 80.69 96 VAL A N 1
ATOM 750 C CA . VAL A 1 96 ? 0.896 -2.027 -6.517 1.00 80.69 96 VAL A CA 1
ATOM 751 C C . VAL A 1 96 ? 1.762 -1.756 -7.743 1.00 80.69 96 VAL A C 1
ATOM 753 O O . VAL A 1 96 ? 1.301 -1.995 -8.854 1.00 80.69 96 VAL A O 1
ATOM 756 N N . GLU A 1 97 ? 3.008 -1.329 -7.557 1.00 79.00 97 GLU A N 1
ATOM 757 C CA . GLU A 1 97 ? 3.963 -1.112 -8.646 1.00 79.00 97 GLU A CA 1
ATOM 758 C C . GLU A 1 97 ? 4.241 -2.407 -9.409 1.00 79.00 97 GLU A C 1
ATOM 760 O O . GLU A 1 97 ? 4.076 -2.434 -10.629 1.00 79.00 97 GLU A O 1
ATOM 765 N N . LEU A 1 98 ? 4.537 -3.511 -8.711 1.00 78.31 98 LEU A N 1
ATOM 766 C CA . LEU A 1 98 ? 4.768 -4.803 -9.361 1.00 78.31 98 LEU A CA 1
ATOM 767 C C . LEU A 1 98 ? 3.522 -5.287 -10.114 1.00 78.31 98 LEU A C 1
ATOM 769 O O . LEU A 1 98 ? 3.615 -5.732 -11.257 1.00 78.31 98 LEU A O 1
ATOM 773 N N . LEU A 1 99 ? 2.331 -5.144 -9.523 1.00 81.62 99 LEU A N 1
ATOM 774 C CA . LEU A 1 99 ? 1.084 -5.446 -10.228 1.00 81.62 99 LEU A CA 1
ATOM 775 C C . LEU A 1 99 ? 0.922 -4.596 -11.483 1.00 81.62 99 LEU A C 1
ATOM 777 O O . LEU A 1 99 ? 0.510 -5.110 -12.520 1.00 81.62 99 LEU A O 1
ATOM 781 N N . LEU A 1 100 ? 1.236 -3.306 -11.410 1.00 79.81 100 LEU A N 1
ATOM 782 C CA . LEU A 1 100 ? 1.143 -2.406 -12.549 1.00 79.81 100 LEU A CA 1
ATOM 783 C C . LEU A 1 100 ? 2.185 -2.701 -13.621 1.00 79.81 100 LEU A C 1
ATOM 785 O O . LEU A 1 100 ? 1.869 -2.497 -14.788 1.00 79.81 100 LEU A O 1
ATOM 789 N N . GLN A 1 101 ? 3.354 -3.238 -13.272 1.00 78.38 101 GLN A N 1
ATOM 790 C CA . GLN A 1 101 ? 4.321 -3.781 -14.229 1.00 78.38 101 GLN A CA 1
ATOM 791 C C . GLN A 1 101 ? 3.790 -5.057 -14.900 1.00 78.38 101 GLN A C 1
ATOM 793 O O . GLN A 1 101 ? 3.847 -5.178 -16.122 1.00 78.38 101 GLN A O 1
ATOM 798 N N . MET A 1 102 ? 3.176 -5.970 -14.137 1.00 74.94 102 MET A N 1
ATOM 799 C CA . MET A 1 102 ? 2.549 -7.188 -14.678 1.00 74.94 102 MET A CA 1
ATOM 800 C C . MET A 1 102 ? 1.359 -6.871 -15.599 1.00 74.94 102 MET A C 1
ATOM 802 O O . MET A 1 102 ? 1.170 -7.523 -16.625 1.00 74.94 102 MET A O 1
ATOM 806 N N . ILE A 1 103 ? 0.573 -5.844 -15.262 1.00 75.00 103 ILE A N 1
ATOM 807 C CA . ILE A 1 103 ? -0.463 -5.261 -16.135 1.00 75.00 103 ILE A CA 1
ATOM 808 C C . ILE A 1 103 ? 0.194 -4.512 -17.311 1.00 75.00 103 ILE A C 1
ATOM 810 O O . ILE A 1 103 ? -0.332 -4.477 -18.423 1.00 75.00 103 ILE A O 1
ATOM 814 N N . GLY A 1 104 ? 1.350 -3.900 -17.050 1.00 60.53 104 GLY A N 1
ATOM 815 C CA . GLY A 1 104 ? 2.120 -2.975 -17.882 1.00 60.53 104 GLY A CA 1
ATOM 816 C C . GLY A 1 104 ? 2.724 -3.565 -19.149 1.00 60.53 104 GLY A C 1
ATOM 817 O O . GLY A 1 104 ? 3.197 -2.809 -19.991 1.00 60.53 104 GLY A O 1
ATOM 818 N N . VAL A 1 105 ? 2.597 -4.873 -19.362 1.00 49.03 105 VAL A N 1
ATOM 819 C CA . VAL A 1 105 ? 2.845 -5.504 -20.667 1.00 49.03 105 VAL A CA 1
ATOM 820 C C . VAL A 1 105 ? 1.716 -5.193 -21.670 1.00 49.03 105 VAL A C 1
ATOM 822 O O . VAL A 1 105 ? 1.888 -5.386 -22.871 1.00 49.03 105 VAL A O 1
ATOM 825 N N . ASN A 1 106 ? 0.570 -4.651 -21.230 1.00 52.75 106 ASN A N 1
ATOM 826 C CA . ASN A 1 106 ? -0.560 -4.343 -22.107 1.00 52.75 106 ASN A CA 1
ATOM 827 C C . ASN A 1 106 ? -0.934 -2.850 -22.105 1.00 52.75 106 ASN A C 1
ATOM 829 O O . ASN A 1 106 ? -1.733 -2.352 -21.306 1.00 52.75 106 ASN A O 1
ATOM 833 N N . ALA A 1 107 ? -0.399 -2.126 -23.092 1.00 58.22 107 ALA A N 1
ATOM 834 C CA . ALA A 1 107 ? -0.635 -0.704 -23.357 1.00 58.22 107 ALA A CA 1
ATOM 835 C C . ALA A 1 107 ? -2.082 -0.354 -23.784 1.00 58.22 107 ALA A C 1
ATOM 837 O O . ALA A 1 107 ? -2.321 0.726 -24.321 1.00 58.22 107 ALA A O 1
ATOM 838 N N . ARG A 1 108 ? -3.073 -1.226 -23.540 1.00 69.69 108 ARG A N 1
ATOM 839 C CA . ARG A 1 108 ? -4.497 -1.003 -23.854 1.00 69.69 108 ARG A CA 1
ATOM 840 C C . ARG A 1 108 ? -5.401 -0.832 -22.633 1.00 69.69 108 ARG A C 1
ATOM 842 O O . ARG A 1 108 ? -6.416 -0.161 -22.767 1.00 69.69 108 ARG A O 1
ATOM 849 N N . ALA A 1 109 ? -5.005 -1.306 -21.449 1.00 78.81 109 ALA A N 1
ATOM 850 C CA . ALA A 1 109 ? -5.848 -1.251 -20.251 1.00 78.81 109 ALA A CA 1
ATOM 851 C C . ALA A 1 109 ? -6.190 0.193 -19.828 1.00 78.81 109 ALA A C 1
ATOM 853 O O . ALA A 1 109 ? -5.285 1.027 -19.723 1.00 78.81 109 ALA A O 1
ATOM 854 N N . GLN A 1 110 ? -7.461 0.485 -19.543 1.00 85.38 110 GLN A N 1
ATOM 855 C CA . GLN A 1 110 ? -7.890 1.736 -18.916 1.00 85.38 110 GLN A CA 1
ATOM 856 C C . GLN A 1 110 ? -7.479 1.746 -17.436 1.00 85.38 110 GLN A C 1
ATOM 858 O O . GLN A 1 110 ? -7.701 0.775 -16.714 1.00 85.38 110 GLN A O 1
ATOM 863 N N . ARG A 1 111 ? -6.892 2.851 -16.970 1.00 85.88 111 ARG A N 1
ATOM 864 C CA . ARG A 1 111 ? -6.451 3.020 -15.578 1.00 85.88 111 ARG A CA 1
ATOM 865 C C . ARG A 1 111 ? -7.327 4.069 -14.900 1.00 85.88 111 ARG A C 1
ATOM 867 O O . ARG A 1 111 ? -7.500 5.158 -15.441 1.00 85.88 111 ARG A O 1
ATOM 874 N N . VAL A 1 112 ? -7.895 3.731 -13.746 1.00 87.69 112 VAL A N 1
ATOM 875 C CA . VAL A 1 112 ? -8.710 4.639 -12.927 1.00 87.69 112 VAL A CA 1
ATOM 876 C C . VAL A 1 112 ? -8.129 4.674 -11.521 1.00 87.69 112 VAL A C 1
ATOM 878 O O . VAL A 1 112 ? -7.967 3.631 -10.892 1.00 87.69 112 VAL A O 1
ATOM 881 N N . LEU A 1 113 ? -7.831 5.872 -11.032 1.00 84.81 113 LEU A N 1
ATOM 882 C CA . LEU A 1 113 ? -7.339 6.121 -9.681 1.00 84.81 113 LEU A CA 1
ATOM 883 C C . LEU A 1 113 ? -8.429 6.853 -8.901 1.00 84.81 113 LEU A C 1
ATOM 885 O O . LEU A 1 113 ? -8.997 7.827 -9.396 1.00 84.81 113 LEU A O 1
ATOM 889 N N . VAL A 1 114 ? -8.720 6.381 -7.693 1.00 83.94 114 VAL A N 1
ATOM 890 C CA . VAL A 1 114 ? -9.666 7.016 -6.773 1.00 83.94 114 VAL A CA 1
ATOM 891 C C . VAL A 1 114 ? -8.916 7.377 -5.497 1.00 83.94 114 VAL A C 1
ATOM 893 O O . VAL A 1 114 ? -8.293 6.532 -4.856 1.00 83.94 114 VAL A O 1
ATOM 896 N N . SER A 1 115 ? -8.948 8.657 -5.142 1.00 77.69 115 SER A N 1
ATOM 897 C CA . SER A 1 115 ? -8.274 9.200 -3.964 1.00 77.69 115 SER A CA 1
ATOM 898 C C . SER A 1 115 ? -9.192 10.184 -3.243 1.00 77.69 115 SER A C 1
ATOM 900 O O . SER A 1 115 ? -10.005 10.867 -3.868 1.00 77.69 115 SER A O 1
ATOM 902 N N . ALA A 1 116 ? -9.062 10.229 -1.916 1.00 67.56 116 ALA A N 1
ATOM 903 C CA . ALA A 1 116 ? -9.794 11.149 -1.056 1.00 67.56 116 ALA A CA 1
ATOM 904 C C . ALA A 1 116 ? -8.996 12.423 -0.741 1.00 67.56 116 ALA A C 1
ATOM 906 O O . ALA A 1 116 ? -9.609 13.427 -0.382 1.00 67.56 116 ALA A O 1
ATOM 907 N N . SER A 1 117 ? -7.660 12.404 -0.853 1.00 59.00 117 SER A N 1
ATOM 908 C CA . SER A 1 117 ? -6.841 13.571 -0.510 1.00 59.00 117 SER A CA 1
ATOM 909 C C . SER A 1 117 ? -7.010 14.721 -1.492 1.00 59.00 117 SER A C 1
ATOM 911 O O . SER A 1 117 ? -6.934 15.859 -1.047 1.00 59.00 117 SER A O 1
ATOM 913 N N . GLY A 1 118 ? -7.313 14.466 -2.773 1.00 52.38 118 GLY A N 1
ATOM 914 C CA . GLY A 1 118 ? -7.726 15.469 -3.774 1.00 52.38 118 GLY A CA 1
ATOM 915 C C . GLY A 1 118 ? -6.794 16.678 -3.971 1.00 52.38 118 GLY A C 1
ATOM 916 O O . GLY A 1 118 ? -7.082 17.541 -4.799 1.00 52.38 118 GLY A O 1
ATOM 917 N N . SER A 1 119 ? -5.703 16.774 -3.219 1.00 46.38 119 SER A N 1
ATOM 918 C CA . SER A 1 119 ? -4.806 17.910 -3.172 1.00 46.38 119 SER A CA 1
ATOM 919 C C . SER A 1 119 ? -3.758 17.748 -4.252 1.00 46.38 119 SER A C 1
ATOM 921 O O . SER A 1 119 ? -3.096 16.717 -4.323 1.00 46.38 119 SER A O 1
ATOM 923 N N . MET A 1 120 ? -3.589 18.806 -5.051 1.00 47.41 120 MET A N 1
ATOM 924 C CA . MET A 1 120 ? -2.585 18.949 -6.115 1.00 47.41 120 MET A CA 1
ATOM 925 C C . MET A 1 120 ? -1.119 18.803 -5.650 1.00 47.41 120 MET A C 1
ATOM 927 O O . MET A 1 120 ? -0.203 18.914 -6.454 1.00 47.41 120 MET A O 1
ATOM 931 N N . GLU A 1 121 ? -0.896 18.515 -4.368 1.00 48.62 121 GLU A N 1
ATOM 932 C CA . GLU A 1 121 ? 0.402 18.367 -3.721 1.00 48.62 121 GLU A CA 1
ATOM 933 C C . GLU A 1 121 ? 0.370 17.098 -2.848 1.00 48.62 121 GLU A C 1
ATOM 935 O O . GLU A 1 121 ? -0.323 17.055 -1.828 1.00 48.62 121 GLU A O 1
ATOM 940 N N . GLY A 1 122 ? 1.071 16.040 -3.273 1.00 57.53 122 GLY A N 1
ATOM 941 C CA . GLY A 1 122 ? 1.205 14.786 -2.522 1.00 57.53 122 GLY A CA 1
ATOM 942 C C . GLY A 1 122 ? 1.563 13.572 -3.388 1.00 57.53 122 GLY A C 1
ATOM 943 O O . GLY A 1 122 ? 1.400 13.592 -4.610 1.00 57.53 122 GLY A O 1
ATOM 944 N N . ASP A 1 123 ? 2.006 12.493 -2.738 1.00 63.09 123 ASP A N 1
ATOM 945 C CA . ASP A 1 123 ? 2.493 11.252 -3.372 1.00 63.09 123 ASP A CA 1
ATOM 946 C C . ASP A 1 123 ? 1.490 10.625 -4.352 1.00 63.09 123 ASP A C 1
ATOM 948 O O . ASP A 1 123 ? 1.874 10.007 -5.342 1.00 63.09 123 ASP A O 1
ATOM 952 N N . ALA A 1 124 ? 0.190 10.826 -4.117 1.00 65.75 124 ALA A N 1
ATOM 953 C CA . ALA A 1 124 ? -0.880 10.290 -4.952 1.00 65.75 124 ALA A CA 1
ATOM 954 C C . ALA A 1 124 ? -0.900 10.861 -6.374 1.00 65.75 124 ALA A C 1
ATOM 956 O O . ALA A 1 124 ? -1.276 10.146 -7.302 1.00 65.75 124 ALA A O 1
ATOM 957 N N . ILE A 1 125 ? -0.490 12.119 -6.561 1.00 70.94 125 ILE A N 1
ATOM 958 C CA . ILE A 1 125 ? -0.441 12.745 -7.888 1.00 70.94 125 ILE A CA 1
ATOM 959 C C . ILE A 1 125 ? 0.827 12.367 -8.623 1.00 70.94 125 ILE A C 1
ATOM 961 O O . ILE A 1 125 ? 0.726 11.998 -9.785 1.00 70.94 125 ILE A O 1
ATOM 965 N N . GLY A 1 126 ? 1.981 12.354 -7.952 1.00 71.00 126 GLY A N 1
ATOM 966 C CA . GLY A 1 126 ? 3.208 11.836 -8.566 1.00 71.00 126 GLY A CA 1
ATOM 967 C C . GLY A 1 126 ? 3.034 10.381 -9.015 1.00 71.00 126 GLY A C 1
ATOM 968 O O . GLY A 1 126 ? 3.394 10.009 -10.128 1.00 71.00 126 GLY A O 1
ATOM 969 N N . PHE A 1 127 ? 2.365 9.571 -8.193 1.00 75.06 127 PHE A N 1
ATOM 970 C CA . PHE A 1 127 ? 1.974 8.214 -8.561 1.00 75.06 127 PHE A CA 1
ATOM 971 C C . PHE A 1 127 ? 0.971 8.181 -9.724 1.00 75.06 127 PHE A C 1
ATOM 973 O O . PHE A 1 127 ? 1.097 7.360 -10.632 1.00 75.06 127 PHE A O 1
ATOM 980 N N . ALA A 1 128 ? -0.018 9.080 -9.735 1.00 73.50 128 ALA A N 1
ATOM 981 C CA . ALA A 1 128 ? -0.961 9.190 -10.841 1.00 73.50 128 ALA A CA 1
ATOM 982 C C . ALA A 1 128 ? -0.271 9.572 -12.153 1.00 73.50 128 ALA A C 1
ATOM 984 O O . ALA A 1 128 ? -0.573 8.971 -13.174 1.00 73.50 128 ALA A O 1
ATOM 985 N N . GLU A 1 129 ? 0.672 10.508 -12.143 1.00 75.06 129 GLU A N 1
ATOM 986 C CA . GLU A 1 129 ? 1.447 10.903 -13.322 1.00 75.06 129 GLU A CA 1
ATOM 987 C C . GLU A 1 129 ? 2.342 9.768 -13.826 1.00 75.06 129 GLU A C 1
ATOM 989 O O . GLU A 1 129 ? 2.432 9.555 -15.031 1.00 75.06 129 GLU A O 1
ATOM 994 N N . ALA A 1 130 ? 2.931 8.980 -12.922 1.00 74.31 130 ALA A N 1
ATOM 995 C CA . ALA A 1 130 ? 3.738 7.818 -13.293 1.00 74.31 130 ALA A CA 1
ATOM 996 C C . ALA A 1 130 ? 2.911 6.685 -13.933 1.00 74.31 130 ALA A C 1
ATOM 998 O O . ALA A 1 130 ? 3.426 5.886 -14.716 1.00 74.31 130 ALA A O 1
ATOM 999 N N . ILE A 1 131 ? 1.626 6.575 -13.579 1.00 73.88 131 ILE A N 1
ATOM 1000 C CA . ILE A 1 131 ? 0.798 5.412 -13.928 1.00 73.88 131 ILE A CA 1
ATOM 1001 C C . ILE A 1 131 ? -0.289 5.741 -14.937 1.00 73.88 131 ILE A C 1
ATOM 1003 O O . ILE A 1 131 ? -0.703 4.865 -15.692 1.00 73.88 131 ILE A O 1
ATOM 1007 N N . LEU A 1 132 ? -0.810 6.951 -14.990 1.00 75.25 132 LEU A N 1
ATOM 100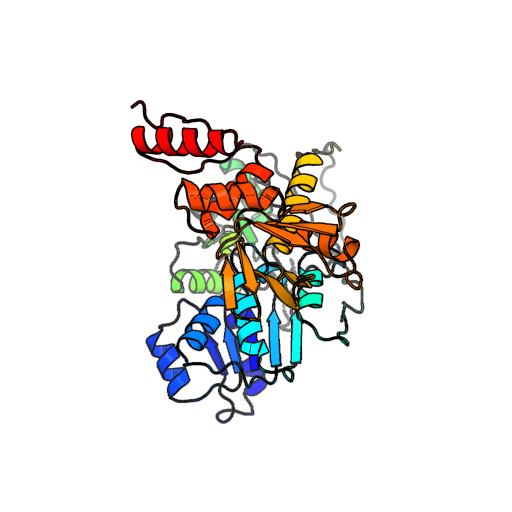8 C CA . LEU A 1 132 ? -1.794 7.323 -15.995 1.00 75.25 132 LEU A CA 1
ATOM 1009 C C . LEU A 1 132 ? -1.094 7.647 -17.322 1.00 75.25 132 LEU A C 1
ATOM 1011 O O . LEU A 1 132 ? 0.079 7.984 -17.366 1.00 75.25 132 LEU A O 1
ATOM 1015 N N . ARG A 1 133 ? -1.816 7.493 -18.436 1.00 69.88 133 ARG A N 1
ATOM 1016 C CA . ARG A 1 133 ? -1.302 7.854 -19.771 1.00 69.88 133 ARG A CA 1
ATOM 1017 C C . ARG A 1 133 ? -1.490 9.345 -20.042 1.00 69.88 133 ARG A C 1
ATOM 1019 O O . ARG A 1 133 ? -2.309 9.974 -19.376 1.00 69.88 133 ARG A O 1
ATOM 1026 N N . ASP A 1 134 ? -0.850 9.841 -21.103 1.00 60.97 134 ASP A N 1
ATOM 1027 C CA . ASP A 1 134 ? -0.742 11.254 -21.528 1.00 60.97 134 ASP A CA 1
ATOM 1028 C C . ASP A 1 134 ? -2.058 12.038 -21.770 1.00 60.97 134 ASP A C 1
ATOM 1030 O O . ASP A 1 134 ? -2.028 13.139 -22.303 1.00 60.97 134 ASP A O 1
ATOM 1034 N N . ASN A 1 135 ? -3.232 11.529 -21.386 1.00 66.31 135 ASN A N 1
ATOM 1035 C CA . ASN A 1 135 ? -4.532 12.194 -21.553 1.00 66.31 135 ASN A CA 1
ATOM 1036 C C . ASN A 1 135 ? -5.483 11.956 -20.368 1.00 66.31 135 ASN A C 1
ATOM 1038 O O . ASN A 1 135 ? -6.690 11.768 -20.549 1.00 66.31 135 ASN A O 1
ATOM 1042 N N . TRP A 1 136 ? -4.959 11.891 -19.147 1.00 75.12 136 TRP A N 1
ATOM 1043 C CA . TRP A 1 136 ? -5.806 11.696 -17.979 1.00 75.12 136 TRP A CA 1
ATOM 1044 C C . TRP A 1 136 ? -6.565 12.965 -17.587 1.00 75.12 136 TRP A C 1
ATOM 1046 O O . TRP A 1 136 ? -6.118 14.088 -17.806 1.00 75.12 136 TRP A O 1
ATOM 1056 N N . GLN A 1 137 ? -7.754 12.776 -17.017 1.00 74.75 137 GLN A N 1
ATOM 1057 C CA . GLN A 1 137 ? -8.599 13.864 -16.541 1.00 74.75 137 GLN A CA 1
ATOM 1058 C C . GLN A 1 137 ? -8.778 13.737 -15.037 1.00 74.75 137 GLN A C 1
ATOM 1060 O O . GLN A 1 137 ? -9.242 12.704 -14.548 1.00 74.75 137 GLN A O 1
ATOM 1065 N N . LEU A 1 138 ? -8.458 14.805 -14.308 1.00 74.12 138 LEU A N 1
ATOM 1066 C CA . LEU A 1 138 ? -8.816 14.906 -12.902 1.00 74.12 138 LEU A CA 1
ATOM 1067 C C . LEU A 1 138 ? -10.306 15.233 -12.790 1.00 74.12 138 LEU A C 1
ATOM 1069 O O . LEU A 1 138 ? -10.748 16.321 -13.162 1.00 74.12 138 LEU A O 1
ATOM 1073 N N . VAL A 1 139 ? -11.088 14.299 -12.254 1.00 72.81 139 VAL A N 1
ATOM 1074 C CA . VAL A 1 139 ? -12.508 14.525 -11.968 1.00 72.81 139 VAL A CA 1
ATOM 1075 C C . VAL A 1 139 ? -12.660 14.841 -10.485 1.00 72.81 139 VAL A C 1
ATOM 1077 O O . VAL A 1 139 ? -12.784 13.948 -9.654 1.00 72.81 139 VAL A O 1
ATOM 1080 N N . GLY A 1 140 ? -12.618 16.132 -10.157 1.00 66.94 140 GLY A N 1
ATOM 1081 C CA . GLY A 1 140 ? -12.863 16.627 -8.804 1.00 66.94 140 GLY A CA 1
ATOM 1082 C C . GLY A 1 140 ? -14.355 16.806 -8.490 1.00 66.94 140 GLY A C 1
ATOM 1083 O O . GLY A 1 140 ? -15.194 16.838 -9.401 1.00 66.94 140 GLY A O 1
ATOM 1084 N N . PRO A 1 141 ? -14.719 16.957 -7.205 1.00 59.28 141 PRO A N 1
ATOM 1085 C CA . PRO A 1 141 ? -16.088 17.271 -6.816 1.00 59.28 141 PRO A CA 1
ATOM 1086 C C . PRO A 1 141 ? -16.538 18.586 -7.475 1.00 59.28 141 PRO A C 1
ATOM 1088 O O . PRO A 1 141 ? -15.939 19.638 -7.278 1.00 59.28 141 PRO A O 1
ATOM 1091 N N . ARG A 1 142 ? -17.616 18.533 -8.274 1.00 46.97 142 ARG A N 1
ATOM 1092 C CA . ARG A 1 142 ? -18.159 19.698 -9.010 1.00 46.97 142 ARG A CA 1
ATOM 1093 C C . ARG A 1 142 ? -18.777 20.771 -8.108 1.00 46.97 142 ARG A C 1
ATOM 1095 O O . ARG A 1 142 ? -19.087 21.855 -8.582 1.00 46.97 142 ARG A O 1
ATOM 1102 N N . HIS A 1 143 ? -19.011 20.443 -6.843 1.00 45.72 143 HIS A N 1
ATOM 1103 C CA . HIS A 1 143 ? -19.590 21.323 -5.839 1.00 45.72 143 HIS A CA 1
ATOM 1104 C C . HIS A 1 143 ? -18.758 21.161 -4.573 1.00 45.72 143 HIS A C 1
ATOM 1106 O O . HIS A 1 143 ? -18.441 20.030 -4.199 1.00 45.72 143 HIS A O 1
ATOM 1112 N N . GLY A 1 144 ? -18.401 22.273 -3.926 1.00 42.12 144 GLY A N 1
ATOM 1113 C CA . GLY A 1 144 ? -17.824 22.225 -2.589 1.00 42.12 144 GLY A CA 1
ATOM 1114 C C . GLY A 1 144 ? -18.771 21.426 -1.705 1.00 42.12 144 GLY A C 1
ATOM 1115 O O . GLY A 1 144 ? -19.920 21.821 -1.516 1.00 42.12 144 GLY A O 1
ATOM 1116 N N . MET A 1 145 ? -18.319 20.268 -1.230 1.00 41.22 145 MET A N 1
ATOM 1117 C CA . MET A 1 145 ? -19.015 19.554 -0.173 1.00 41.22 145 MET A CA 1
ATOM 1118 C C . MET A 1 145 ? -18.947 20.478 1.037 1.00 41.22 145 MET A C 1
ATOM 1120 O O . MET A 1 145 ? -17.923 20.540 1.717 1.00 41.22 145 MET A O 1
ATOM 1124 N N . GLU A 1 146 ? -19.999 21.265 1.265 1.00 40.28 146 GLU A N 1
ATOM 1125 C CA . GLU A 1 146 ? -20.192 21.903 2.556 1.00 40.28 146 GLU A CA 1
ATOM 1126 C C . GLU A 1 146 ? -20.194 20.762 3.570 1.00 40.28 146 GLU A C 1
ATOM 1128 O O . GLU A 1 146 ? -21.124 19.953 3.610 1.00 40.28 146 GLU A O 1
ATOM 1133 N N . LEU A 1 147 ? -19.111 20.650 4.348 1.00 41.38 147 LEU A N 1
ATOM 1134 C CA . LEU A 1 147 ? -19.099 19.828 5.552 1.00 41.38 147 LEU A CA 1
ATOM 1135 C C . LEU A 1 147 ? -20.417 20.118 6.276 1.00 41.38 147 LEU A C 1
ATOM 1137 O O . LEU A 1 147 ? -20.709 21.303 6.476 1.00 41.38 147 LEU A O 1
ATOM 1141 N N . PRO A 1 148 ? -21.231 19.113 6.653 1.00 42.31 148 PRO A N 1
ATOM 1142 C CA . PRO A 1 148 ? -22.420 19.382 7.444 1.00 42.31 148 PRO A CA 1
ATOM 1143 C C . PRO A 1 148 ? -21.987 20.191 8.674 1.00 42.31 148 PRO A C 1
ATOM 1145 O O . PRO A 1 148 ? -21.263 19.703 9.539 1.00 42.31 148 PRO A O 1
ATOM 1148 N N . GLN A 1 149 ? -22.371 21.471 8.686 1.00 39.50 149 GLN A N 1
ATOM 1149 C CA . GLN A 1 149 ? -21.706 22.583 9.382 1.00 39.50 149 GLN A CA 1
ATOM 1150 C C . GLN A 1 149 ? -21.719 22.530 10.925 1.00 39.50 149 GLN A C 1
ATOM 1152 O O . GLN A 1 149 ? -21.576 23.566 11.572 1.00 39.50 149 GLN A O 1
ATOM 1157 N N . ARG A 1 150 ? -21.960 21.392 11.586 1.00 48.84 150 ARG A N 1
ATOM 1158 C CA . ARG A 1 150 ? -22.228 21.376 13.036 1.00 48.84 150 ARG A CA 1
ATOM 1159 C C . ARG A 1 150 ? -21.710 20.129 13.750 1.00 48.84 150 ARG A C 1
ATOM 1161 O O . ARG A 1 150 ? -22.494 19.344 14.276 1.00 48.84 150 ARG A O 1
ATOM 1168 N N . VAL A 1 151 ? -20.389 19.994 13.843 1.00 46.91 151 VAL A N 1
ATOM 1169 C CA . VAL A 1 151 ? -19.761 19.150 14.874 1.00 46.91 151 VAL A CA 1
ATOM 1170 C C . VAL A 1 151 ? -19.520 20.013 16.113 1.00 46.91 151 VAL A C 1
ATOM 1172 O O . VAL A 1 151 ? -18.802 21.011 16.056 1.00 46.91 151 VAL A O 1
ATOM 1175 N N . LEU A 1 152 ? -20.146 19.662 17.240 1.00 47.53 152 LEU A N 1
ATOM 1176 C CA . LEU A 1 152 ? -19.883 20.318 18.521 1.00 47.53 152 LEU A CA 1
ATOM 1177 C C . LEU A 1 152 ? -18.721 19.606 19.215 1.00 47.53 152 LEU A C 1
ATOM 1179 O O . LEU A 1 152 ? -18.866 18.479 19.685 1.00 47.53 152 LEU A O 1
ATOM 1183 N N . HIS A 1 153 ? -17.584 20.285 19.331 1.00 49.34 153 HIS A N 1
ATOM 1184 C CA . HIS A 1 153 ? -16.446 19.775 20.087 1.00 49.34 153 HIS A CA 1
ATOM 1185 C C . HIS A 1 153 ? -16.607 20.120 21.572 1.00 49.34 153 HIS A C 1
ATOM 1187 O O . HIS A 1 153 ? -16.565 21.287 21.961 1.00 49.34 153 HIS A O 1
ATOM 1193 N N . LEU A 1 154 ? -16.777 19.099 22.413 1.00 52.19 154 LEU A N 1
ATOM 1194 C CA . LEU A 1 154 ? -16.761 19.230 23.870 1.00 52.19 154 LEU A CA 1
ATOM 1195 C C . LEU A 1 154 ? -15.481 18.599 24.412 1.00 52.19 154 LEU A C 1
ATOM 1197 O O . LEU A 1 154 ? -15.252 17.404 24.244 1.00 52.19 154 LEU A O 1
ATOM 1201 N N . VAL A 1 155 ? -14.652 19.395 25.088 1.00 49.31 155 VAL A N 1
ATOM 1202 C CA . VAL A 1 155 ? -13.425 18.908 25.729 1.00 49.31 155 VAL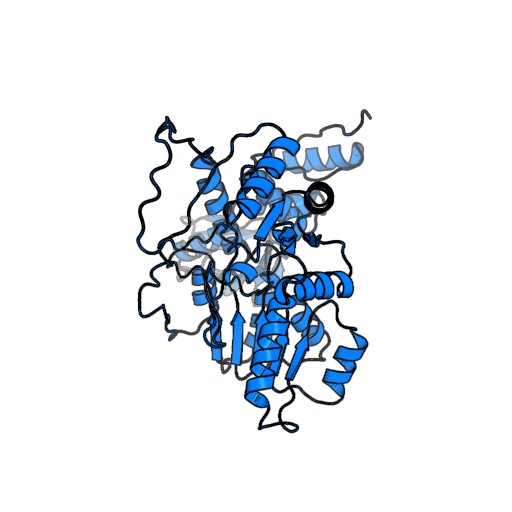 A CA 1
ATOM 1203 C C . VAL A 1 155 ? -13.665 18.774 27.227 1.00 49.31 155 VAL A C 1
ATOM 1205 O O . VAL A 1 155 ? -13.978 19.747 27.908 1.00 49.31 155 VAL A O 1
ATOM 1208 N N . ASN A 1 156 ? -13.501 17.559 27.749 1.00 57.03 156 ASN A N 1
ATOM 1209 C CA . ASN A 1 156 ? -13.547 17.288 29.181 1.00 57.03 156 ASN A CA 1
ATOM 1210 C C . ASN A 1 156 ? -12.130 17.033 29.714 1.00 57.03 156 ASN A C 1
ATOM 1212 O O . ASN A 1 156 ? -11.536 15.991 29.437 1.00 57.03 156 ASN A O 1
ATOM 1216 N N . GLY A 1 157 ? -11.614 17.968 30.516 1.00 51.75 157 GLY A N 1
ATOM 1217 C CA . GLY A 1 157 ? -10.304 17.880 31.172 1.00 51.75 157 GLY A CA 1
ATOM 1218 C C . GLY A 1 157 ? -10.269 17.000 32.427 1.00 51.75 157 GLY A C 1
ATOM 1219 O O . GLY A 1 157 ? -9.379 17.162 33.257 1.00 51.75 157 GLY A O 1
ATOM 1220 N N . ALA A 1 158 ? -11.243 16.104 32.625 1.00 58.50 158 ALA A N 1
ATOM 1221 C CA . ALA A 1 158 ? -11.260 15.221 33.784 1.00 58.50 158 ALA A CA 1
ATOM 1222 C C . ALA A 1 158 ? -9.969 14.372 33.854 1.00 58.50 158 ALA A C 1
ATOM 1224 O O . ALA A 1 158 ? -9.624 13.716 32.869 1.00 58.50 158 ALA A O 1
ATOM 1225 N N . PRO A 1 159 ? -9.268 14.341 35.002 1.00 52.66 159 PRO A N 1
ATOM 1226 C CA . PRO A 1 159 ? -7.967 13.676 35.114 1.00 52.66 159 PRO A CA 1
ATOM 1227 C C . PRO A 1 159 ? -8.074 12.147 35.164 1.00 52.66 159 PRO A C 1
ATOM 1229 O O . PRO A 1 159 ? -7.161 11.452 34.735 1.00 52.66 159 PRO A O 1
ATOM 1232 N N . ASP A 1 160 ? -9.202 11.622 35.649 1.00 69.38 160 ASP A N 1
ATOM 1233 C CA . ASP A 1 160 ? -9.419 10.189 35.851 1.00 69.38 160 ASP A CA 1
ATOM 1234 C C . ASP A 1 160 ? -10.472 9.628 34.881 1.00 69.38 160 ASP A C 1
ATOM 1236 O O . ASP A 1 160 ? -11.475 10.283 34.571 1.00 69.38 160 ASP A O 1
ATOM 1240 N N . LEU A 1 161 ? -10.254 8.390 34.432 1.00 67.50 161 LEU A N 1
ATOM 1241 C CA . LEU A 1 161 ? -11.135 7.632 33.549 1.00 67.50 161 LEU A CA 1
ATOM 1242 C C . LEU A 1 161 ? -12.548 7.523 34.129 1.00 67.50 161 LEU A C 1
ATOM 1244 O O . LEU A 1 161 ? -13.519 7.765 33.417 1.00 67.50 161 LEU A O 1
ATOM 1248 N N . THR A 1 162 ? -12.669 7.271 35.432 1.00 71.56 162 THR A N 1
ATOM 1249 C CA . THR A 1 162 ? -13.964 7.152 36.118 1.00 71.56 162 THR A CA 1
ATOM 1250 C C . THR A 1 162 ? -14.821 8.404 35.924 1.00 71.56 162 THR A C 1
ATOM 1252 O O . THR A 1 162 ? -15.998 8.329 35.568 1.00 71.56 162 THR A O 1
ATOM 1255 N N . LYS A 1 163 ? -14.218 9.588 36.092 1.00 68.31 163 LYS A N 1
ATOM 1256 C CA . LYS A 1 163 ? -14.901 10.879 35.919 1.00 68.31 163 LYS A CA 1
ATOM 1257 C C . LYS A 1 163 ? -15.248 11.148 34.454 1.00 68.31 163 LYS A C 1
ATOM 1259 O O . LYS A 1 163 ? -16.318 11.693 34.180 1.00 68.31 163 LYS A O 1
ATOM 1264 N N . LYS A 1 164 ? -14.384 10.742 33.513 1.00 68.56 164 LYS A N 1
ATOM 1265 C CA . LYS A 1 164 ? -14.667 10.824 32.069 1.00 68.56 164 LYS A CA 1
ATOM 1266 C C . LYS A 1 164 ? -15.897 9.992 31.704 1.00 68.56 164 LYS A C 1
ATOM 1268 O O . LYS A 1 164 ? -16.802 10.508 31.053 1.00 68.56 164 LYS A O 1
ATOM 1273 N N . LEU A 1 165 ? -15.983 8.758 32.193 1.00 71.38 165 LEU A N 1
ATOM 1274 C CA . LEU A 1 165 ? -17.108 7.868 31.905 1.00 71.38 165 LEU A CA 1
ATOM 1275 C C . LEU A 1 165 ? -18.399 8.305 32.591 1.00 71.38 165 LEU A C 1
ATOM 1277 O O . LEU A 1 165 ? -19.456 8.255 31.973 1.00 71.38 165 LEU A O 1
ATOM 1281 N N . GLN A 1 166 ? -18.336 8.802 33.829 1.00 72.69 166 GLN A N 1
ATOM 1282 C CA . GLN A 1 166 ? -19.509 9.394 34.482 1.00 72.69 166 GLN A CA 1
ATOM 1283 C C . GLN A 1 166 ? -20.058 10.589 33.695 1.00 72.69 166 GLN A C 1
ATOM 1285 O O . GLN A 1 166 ? -21.275 10.750 33.585 1.00 72.69 166 GLN A O 1
ATOM 1290 N N . PHE A 1 167 ? -19.176 11.431 33.146 1.00 72.88 167 PHE A N 1
ATOM 1291 C CA . PHE A 1 167 ? -19.576 12.533 32.276 1.00 72.88 167 PHE A CA 1
ATOM 1292 C C . PHE A 1 167 ? -20.243 12.019 30.998 1.00 72.88 167 PHE A C 1
ATOM 1294 O O . PHE A 1 167 ? -21.340 12.470 30.677 1.00 72.88 167 PHE A O 1
ATOM 1301 N N . MET A 1 168 ? -19.644 11.032 30.325 1.00 71.62 168 MET A N 1
ATOM 1302 C CA . MET A 1 168 ? -20.234 10.407 29.136 1.00 71.62 168 MET A CA 1
ATOM 1303 C C . MET A 1 168 ? -21.607 9.806 29.430 1.00 71.62 168 MET A C 1
ATOM 1305 O O . MET A 1 168 ? -22.555 10.058 28.694 1.00 71.62 168 MET A O 1
ATOM 1309 N N . GLY A 1 169 ? -21.761 9.092 30.546 1.00 73.25 169 GLY A N 1
ATOM 1310 C CA . GLY A 1 169 ? -23.048 8.517 30.910 1.00 73.25 169 GLY A CA 1
ATOM 1311 C C . GLY A 1 169 ? -24.100 9.566 31.268 1.00 73.25 169 GLY A C 1
ATOM 1312 O O . GLY A 1 169 ? -25.275 9.402 30.946 1.00 73.25 169 GLY A O 1
ATOM 1313 N N . ARG A 1 170 ? -23.709 10.682 31.898 1.00 74.88 170 ARG A N 1
ATOM 1314 C CA . ARG A 1 170 ? -24.614 11.826 32.115 1.00 74.88 170 ARG A CA 1
ATOM 1315 C C . ARG A 1 170 ? -25.023 12.479 30.802 1.00 74.88 170 ARG A C 1
ATOM 1317 O O . ARG A 1 170 ? -26.175 12.874 30.685 1.00 74.88 170 ARG A O 1
ATOM 1324 N N . LEU A 1 171 ? -24.101 12.585 29.851 1.00 71.56 171 LEU A N 1
ATOM 1325 C CA . LEU A 1 171 ? -24.340 13.166 28.537 1.00 71.56 171 LEU A CA 1
ATOM 1326 C C . LEU A 1 171 ? -25.302 12.291 27.713 1.00 71.56 171 LEU A C 1
ATOM 1328 O O . LEU A 1 171 ? -26.301 12.797 27.211 1.00 71.56 171 LEU A O 1
ATOM 1332 N N . ALA A 1 172 ? -25.080 10.974 27.698 1.00 70.38 172 ALA A N 1
ATOM 1333 C CA . ALA A 1 172 ? -25.977 10.007 27.066 1.00 70.38 172 ALA A CA 1
ATOM 1334 C C . ALA A 1 172 ? -27.391 10.039 27.678 1.00 70.38 172 ALA A C 1
ATOM 1336 O O . ALA A 1 172 ? -28.382 10.008 26.958 1.00 70.38 172 ALA A O 1
ATOM 1337 N N . ARG A 1 173 ? -27.506 10.164 29.010 1.00 72.25 173 ARG A N 1
ATOM 1338 C CA . ARG A 1 173 ? -28.809 10.247 29.700 1.00 72.25 173 ARG A CA 1
ATOM 1339 C C . ARG A 1 173 ? -29.511 11.596 29.554 1.00 72.25 173 ARG A C 1
ATOM 1341 O O . ARG A 1 173 ? -30.736 11.639 29.550 1.00 72.25 173 ARG A O 1
ATOM 1348 N N . SER A 1 174 ? -28.765 12.698 29.490 1.00 67.88 174 SER A N 1
ATOM 1349 C CA . SER A 1 174 ? -29.345 14.041 29.350 1.00 67.88 174 SER A CA 1
ATOM 1350 C C . SER A 1 174 ? -29.843 14.323 27.933 1.00 67.88 174 SER A C 1
ATOM 1352 O O . SER A 1 174 ? -30.601 15.269 27.728 1.00 67.88 174 SER A O 1
ATOM 1354 N N . GLN A 1 175 ? -29.443 13.489 26.973 1.00 64.31 175 GLN A N 1
ATOM 1355 C CA . GLN A 1 175 ? -29.815 13.568 25.569 1.00 64.31 175 GLN A CA 1
ATOM 1356 C C . GLN A 1 175 ? -30.628 12.319 25.195 1.00 64.31 175 GLN A C 1
ATOM 1358 O O . GLN A 1 175 ? -30.074 11.387 24.620 1.00 64.31 175 GLN A O 1
ATOM 1363 N N . PRO A 1 176 ? -31.943 12.275 25.491 1.00 55.47 176 PRO A N 1
ATOM 1364 C CA . PRO A 1 176 ? -32.794 11.110 25.214 1.00 55.47 176 PRO A CA 1
ATOM 1365 C C . PRO A 1 176 ? -32.903 10.751 23.723 1.00 55.47 176 PRO A C 1
ATOM 1367 O O . PRO A 1 176 ? -33.422 9.697 23.378 1.00 55.47 176 PRO A O 1
ATOM 1370 N N . THR A 1 177 ? -32.419 11.614 22.832 1.00 54.78 177 THR A N 1
ATOM 1371 C CA . THR A 1 177 ? -32.301 11.353 21.398 1.00 54.78 177 THR A CA 1
ATOM 1372 C C . THR A 1 177 ? -31.047 10.559 21.024 1.00 54.78 177 THR A C 1
ATOM 1374 O O . THR A 1 177 ? -30.974 10.097 19.891 1.00 54.78 177 THR A O 1
ATOM 1377 N N . CYS A 1 178 ? -30.066 10.400 21.925 1.00 59.81 178 CYS A N 1
ATOM 1378 C CA . CYS A 1 178 ? -28.796 9.717 21.659 1.00 59.81 178 CYS A CA 1
ATOM 1379 C C . CYS A 1 178 ? -28.982 8.200 21.629 1.00 59.81 178 CYS A C 1
ATOM 1381 O O . CYS A 1 178 ? -28.834 7.517 22.641 1.00 59.81 178 CYS A O 1
ATOM 1383 N N . THR A 1 179 ? -29.316 7.690 20.449 1.00 64.94 179 THR A N 1
ATOM 1384 C CA . THR A 1 179 ? -29.542 6.265 20.182 1.00 64.94 179 THR A CA 1
ATOM 1385 C C . THR A 1 179 ? -28.249 5.492 19.936 1.00 64.94 179 THR A C 1
ATOM 1387 O O . THR A 1 179 ? -28.197 4.308 20.242 1.00 64.94 179 THR A O 1
ATOM 1390 N N . SER A 1 180 ? -27.200 6.157 19.445 1.00 70.62 180 SER A N 1
ATOM 1391 C CA . SER A 1 180 ? -25.916 5.534 19.107 1.00 70.62 180 SER A CA 1
ATOM 1392 C C . SER A 1 180 ? -24.729 6.413 19.514 1.00 70.62 180 SER A C 1
ATOM 1394 O O . SER A 1 180 ? -24.729 7.620 19.262 1.00 70.62 180 SER A O 1
ATOM 1396 N N . MET A 1 181 ? -23.693 5.807 20.094 1.00 74.06 181 MET A N 1
ATOM 1397 C CA . MET A 1 181 ? -22.458 6.458 20.534 1.00 74.06 181 MET A CA 1
ATOM 1398 C C . MET A 1 181 ? -21.236 5.617 20.150 1.00 74.06 181 MET A C 1
ATOM 1400 O O . MET A 1 181 ? -21.170 4.430 20.448 1.00 74.06 181 MET A O 1
ATOM 1404 N N . VAL A 1 182 ? -20.220 6.241 19.558 1.00 76.00 182 VAL A N 1
ATOM 1405 C CA . VAL A 1 182 ? -18.925 5.595 19.294 1.00 76.00 182 VAL A CA 1
ATOM 1406 C C . VAL A 1 182 ? -17.868 6.192 20.217 1.00 76.00 182 VAL A C 1
ATOM 1408 O O . VAL A 1 182 ? -17.789 7.412 20.373 1.00 76.00 182 VAL A O 1
ATOM 1411 N N . VAL A 1 183 ? -17.064 5.333 20.844 1.00 74.88 183 VAL A N 1
ATOM 1412 C CA . VAL A 1 183 ? -16.044 5.719 21.824 1.00 74.88 183 VAL A CA 1
ATOM 1413 C C . VAL A 1 183 ? -14.682 5.197 21.389 1.00 74.88 183 VAL A C 1
ATOM 1415 O O . VAL A 1 183 ? -14.445 3.991 21.365 1.00 74.88 183 VAL A O 1
ATOM 1418 N N . PHE A 1 184 ? -13.759 6.111 21.104 1.00 72.31 184 PHE A N 1
ATOM 1419 C CA . PHE A 1 184 ? -12.400 5.758 20.706 1.00 72.31 184 PHE A CA 1
ATOM 1420 C C . PHE A 1 184 ? -11.460 5.657 21.908 1.00 72.31 184 PHE A C 1
ATOM 1422 O O . PHE A 1 184 ? -11.495 6.478 22.828 1.00 72.31 184 PHE A O 1
ATOM 1429 N N . CYS A 1 185 ? -10.616 4.628 21.907 1.00 70.00 185 CYS A N 1
ATOM 1430 C CA . CYS A 1 185 ? -9.597 4.382 22.920 1.00 70.00 185 CYS A CA 1
ATOM 1431 C C . 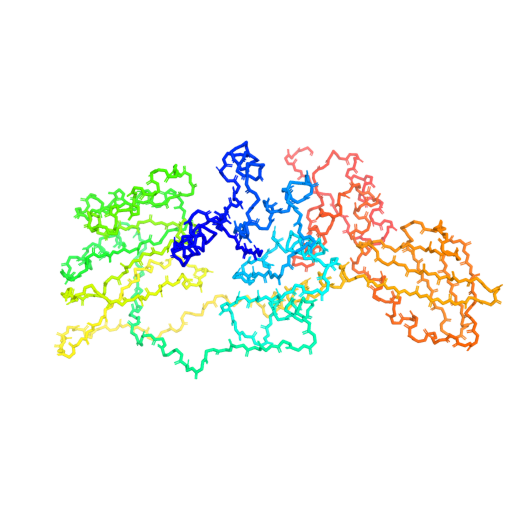CYS A 1 185 ? -8.271 3.990 22.259 1.00 70.00 185 CYS A C 1
ATOM 1433 O O . CYS A 1 185 ? -8.240 3.167 21.351 1.00 70.00 185 CYS A O 1
ATOM 1435 N N . ASN A 1 186 ? -7.157 4.497 22.786 1.00 65.06 186 ASN A N 1
ATOM 1436 C CA . ASN A 1 186 ? -5.837 4.270 22.181 1.00 65.06 186 ASN A CA 1
ATOM 1437 C C . ASN A 1 186 ? -5.274 2.854 22.424 1.00 65.06 186 ASN A C 1
ATOM 1439 O O . ASN A 1 186 ? -4.355 2.438 21.732 1.00 65.06 186 ASN A O 1
ATOM 1443 N N . ASN A 1 187 ? -5.781 2.118 23.420 1.00 67.69 187 ASN A N 1
ATOM 1444 C CA . ASN A 1 187 ? -5.252 0.808 23.820 1.00 67.69 187 ASN A CA 1
ATOM 1445 C C . ASN A 1 187 ? -6.388 -0.224 23.924 1.00 67.69 187 ASN A C 1
ATOM 1447 O O . ASN A 1 187 ? -7.440 0.066 24.498 1.00 67.69 187 ASN A O 1
ATOM 1451 N N . HIS A 1 188 ? -6.153 -1.438 23.418 1.00 74.62 188 HIS A N 1
ATOM 1452 C CA . HIS A 1 188 ? -7.053 -2.590 23.511 1.00 74.62 188 HIS A CA 1
ATOM 1453 C C . HIS A 1 188 ? -7.495 -2.925 24.944 1.00 74.62 188 HIS A C 1
ATOM 1455 O O . HIS A 1 188 ? -8.663 -3.242 25.160 1.00 74.62 188 HIS A O 1
ATOM 1461 N N . GLU A 1 189 ? -6.614 -2.807 25.940 1.00 75.12 189 GLU A N 1
ATOM 1462 C CA . GLU A 1 189 ? -6.993 -3.030 27.343 1.00 75.12 189 GLU A CA 1
ATOM 1463 C C . GLU A 1 189 ? -7.981 -1.972 27.842 1.00 75.12 189 GLU A C 1
ATOM 1465 O O . GLU A 1 189 ? -8.922 -2.275 28.577 1.00 75.12 189 GLU A O 1
ATOM 1470 N N . ARG A 1 190 ? -7.791 -0.716 27.415 1.00 75.75 190 ARG A N 1
ATOM 1471 C CA . ARG A 1 190 ? -8.688 0.389 27.771 1.00 75.75 190 ARG A CA 1
ATOM 1472 C C . ARG A 1 190 ? -10.051 0.236 27.113 1.00 75.75 190 ARG A C 1
ATOM 1474 O O . ARG A 1 190 ? -11.043 0.498 27.780 1.00 75.75 190 ARG A O 1
ATOM 1481 N N . VAL A 1 191 ? -10.101 -0.229 25.863 1.00 78.69 191 VAL A N 1
ATOM 1482 C CA . VAL A 1 191 ? -11.360 -0.522 25.154 1.00 78.69 191 VAL A CA 1
ATOM 1483 C C . VAL A 1 191 ? -12.253 -1.433 25.998 1.00 78.69 191 VAL A C 1
ATOM 1485 O O . VAL A 1 191 ? -13.419 -1.120 26.227 1.00 78.69 191 VAL A O 1
ATOM 1488 N N . ARG A 1 192 ? -11.685 -2.524 26.525 1.00 84.31 192 ARG A N 1
ATOM 1489 C CA . ARG A 1 192 ? -12.431 -3.482 27.344 1.00 84.31 192 ARG A CA 1
ATOM 1490 C C . ARG A 1 192 ? -12.904 -2.873 28.665 1.00 84.31 192 ARG A C 1
ATOM 1492 O O . ARG A 1 192 ? -14.089 -2.947 28.967 1.00 84.31 192 ARG A O 1
ATOM 1499 N N . LYS A 1 193 ? -12.003 -2.215 29.405 1.00 81.94 193 LYS A N 1
ATOM 1500 C CA . LYS A 1 193 ? -12.341 -1.564 30.685 1.00 81.94 193 LYS A CA 1
ATOM 1501 C C . LYS A 1 193 ? -13.443 -0.515 30.524 1.00 81.94 193 LYS A C 1
ATOM 1503 O O . LYS A 1 193 ? -14.349 -0.441 31.343 1.00 81.94 193 LYS A O 1
ATOM 1508 N N . VAL A 1 194 ? -13.382 0.282 29.458 1.00 80.69 194 VAL A N 1
ATOM 1509 C CA . VAL A 1 194 ? -14.396 1.301 29.157 1.00 80.69 194 VAL A CA 1
ATOM 1510 C C . VAL A 1 194 ? -15.741 0.660 28.826 1.00 80.69 194 VAL A C 1
ATOM 1512 O O . VAL A 1 194 ? -16.760 1.117 29.336 1.00 80.69 194 VAL A O 1
ATOM 1515 N N . ALA A 1 195 ? -15.761 -0.407 28.025 1.00 86.56 195 ALA A N 1
ATOM 1516 C CA . ALA A 1 195 ? -16.995 -1.117 27.704 1.00 86.56 195 ALA A CA 1
ATOM 1517 C C . ALA A 1 195 ? -17.640 -1.762 28.941 1.00 86.56 195 ALA A C 1
ATOM 1519 O O . ALA A 1 195 ? -18.851 -1.657 29.125 1.00 86.56 195 ALA A O 1
ATOM 1520 N N . GLU A 1 196 ? -16.843 -2.380 29.816 1.00 89.12 196 GLU A N 1
ATOM 1521 C CA . GLU A 1 196 ? -17.310 -2.942 31.090 1.00 89.12 196 GLU A CA 1
ATOM 1522 C C . GLU A 1 196 ? -17.918 -1.843 31.981 1.00 89.12 196 GLU A C 1
ATOM 1524 O O . GLU A 1 196 ? -19.072 -1.949 32.394 1.00 89.12 196 GLU A O 1
ATOM 1529 N N . GLN A 1 197 ? -17.214 -0.724 32.170 1.00 82.75 197 GLN A N 1
ATOM 1530 C CA . GLN A 1 197 ? -17.682 0.390 33.005 1.00 82.75 197 GLN A CA 1
ATOM 1531 C C . GLN A 1 197 ? -18.907 1.127 32.435 1.00 82.75 197 GLN A C 1
ATOM 1533 O O . GLN A 1 197 ? -19.717 1.662 33.195 1.00 82.75 197 GLN A O 1
ATOM 1538 N N . LEU A 1 198 ? -19.075 1.185 31.110 1.00 82.50 198 LEU A N 1
ATOM 1539 C CA . LEU A 1 198 ? -20.289 1.733 30.495 1.00 82.50 198 LEU A CA 1
ATOM 1540 C C . LEU A 1 198 ? -21.486 0.791 30.684 1.00 82.50 198 LEU A C 1
ATOM 1542 O O . LEU A 1 198 ? -22.572 1.257 31.040 1.00 82.50 198 LEU A O 1
ATOM 1546 N N . ASN A 1 199 ? -21.279 -0.522 30.548 1.00 89.56 199 ASN A N 1
ATOM 1547 C CA . ASN A 1 199 ? -22.306 -1.522 30.845 1.00 89.56 199 ASN A CA 1
ATOM 1548 C C . ASN A 1 199 ? -22.727 -1.486 32.327 1.00 89.56 199 ASN A C 1
ATOM 1550 O O . ASN A 1 199 ? -23.923 -1.501 32.618 1.00 89.56 199 ASN A O 1
ATOM 1554 N N . GLU A 1 200 ? -21.784 -1.331 33.266 1.00 88.75 200 GLU A N 1
ATOM 1555 C CA . GLU A 1 200 ? -22.076 -1.119 34.698 1.00 88.75 200 GLU A CA 1
ATOM 1556 C C . GLU A 1 200 ? -22.938 0.131 34.943 1.00 88.75 200 GLU A C 1
ATOM 1558 O O . GLU A 1 200 ? -23.813 0.148 35.810 1.00 88.75 200 GLU A O 1
ATOM 1563 N N . GLN A 1 201 ? -22.749 1.177 34.133 1.00 81.56 201 GLN A N 1
ATOM 1564 C CA . GLN A 1 201 ? -23.568 2.393 34.152 1.00 81.56 201 GLN A CA 1
ATOM 1565 C C . GLN A 1 201 ? -24.913 2.253 33.421 1.00 81.56 201 GLN A C 1
ATOM 1567 O O . GLN A 1 201 ? -25.611 3.260 33.247 1.00 81.56 201 GLN A O 1
ATOM 1572 N N . LYS A 1 202 ? -25.294 1.026 33.039 1.00 86.56 202 LYS A N 1
ATOM 1573 C CA . LYS A 1 202 ? -26.519 0.681 32.304 1.00 86.56 202 LYS A CA 1
ATOM 1574 C C . LYS A 1 202 ? -26.596 1.323 30.919 1.00 86.56 202 LYS A C 1
ATOM 1576 O O . LYS A 1 202 ? -27.682 1.673 30.466 1.00 86.56 202 LYS A O 1
ATOM 1581 N N . ILE A 1 203 ? -25.451 1.491 30.265 1.00 83.12 203 ILE A N 1
ATOM 1582 C CA . ILE A 1 203 ? -25.363 1.889 28.860 1.00 83.12 203 ILE A CA 1
ATOM 1583 C C . ILE A 1 203 ? -24.966 0.633 28.086 1.00 83.12 203 ILE A C 1
ATOM 1585 O O . ILE A 1 203 ? -23.813 0.210 28.203 1.00 83.12 203 ILE A O 1
ATOM 1589 N N . PRO A 1 204 ? -25.895 0.007 27.341 1.00 86.00 204 PRO A N 1
ATOM 1590 C CA . PRO A 1 204 ? -25.601 -1.191 26.565 1.00 86.00 204 PRO A CA 1
ATOM 1591 C C . PRO A 1 204 ? -24.438 -0.925 25.611 1.00 86.00 204 PRO A C 1
ATOM 1593 O O . PRO A 1 204 ? -24.532 -0.047 24.753 1.00 86.00 204 PRO A O 1
ATOM 1596 N N . THR A 1 205 ? -23.328 -1.634 25.806 1.00 87.25 205 THR A N 1
ATOM 1597 C CA . THR A 1 205 ? -22.066 -1.331 25.127 1.00 87.25 205 THR A CA 1
ATOM 1598 C C . THR A 1 205 ? -21.397 -2.591 24.597 1.00 87.25 205 THR A C 1
ATOM 1600 O O . THR A 1 205 ? -21.177 -3.539 25.351 1.00 87.25 205 THR A O 1
ATOM 1603 N N . GLU A 1 206 ? -20.996 -2.564 23.329 1.00 90.06 206 GLU A N 1
ATOM 1604 C CA . GLU A 1 206 ? -20.098 -3.549 22.717 1.00 90.06 206 GLU A CA 1
ATOM 1605 C C . GLU A 1 206 ? -18.718 -2.949 22.458 1.00 90.06 206 GLU A C 1
ATOM 1607 O O . GLU A 1 206 ? -18.519 -1.730 22.520 1.00 90.06 206 GLU A O 1
ATOM 1612 N N . TYR A 1 207 ? -17.740 -3.808 22.165 1.00 87.31 207 TYR A N 1
ATOM 1613 C CA . TYR A 1 207 ? -16.392 -3.344 21.876 1.00 87.31 207 TYR A CA 1
ATOM 1614 C C . TYR A 1 207 ? -15.693 -4.070 20.729 1.00 87.31 207 TYR A C 1
ATOM 1616 O O . TYR A 1 207 ? -15.898 -5.260 20.488 1.00 87.31 207 TYR A O 1
ATOM 1624 N N . LEU A 1 208 ? -14.795 -3.348 20.056 1.00 80.81 208 LEU A N 1
ATOM 1625 C CA . LEU A 1 208 ? -14.006 -3.830 18.928 1.00 80.81 208 LEU A CA 1
ATOM 1626 C C . LEU A 1 208 ? -12.506 -3.675 19.193 1.00 80.81 208 LEU A C 1
ATOM 1628 O O . LEU A 1 208 ? -11.972 -2.576 19.340 1.00 80.81 208 LEU A O 1
ATOM 1632 N N . THR A 1 209 ? -11.803 -4.804 19.195 1.00 76.00 209 THR A N 1
ATOM 1633 C CA . THR A 1 209 ? -10.340 -4.888 19.288 1.00 76.00 209 THR A CA 1
ATOM 1634 C C . THR A 1 209 ? -9.787 -5.718 18.132 1.00 76.00 209 THR A C 1
ATOM 1636 O O . THR A 1 209 ? -10.488 -6.558 17.567 1.00 76.00 209 THR A O 1
ATOM 1639 N N . GLY A 1 210 ? -8.519 -5.500 17.767 1.00 67.12 210 GLY A N 1
ATOM 1640 C CA . GLY A 1 210 ? -7.888 -6.184 16.627 1.00 67.12 210 GLY A CA 1
ATOM 1641 C C . GLY A 1 210 ? -7.743 -7.703 16.793 1.00 67.12 210 GLY A C 1
ATOM 1642 O O . GLY A 1 210 ? -7.608 -8.412 15.804 1.00 67.12 210 GLY A O 1
ATOM 1643 N N . ASN A 1 211 ? -7.815 -8.206 18.028 1.00 68.06 211 ASN A N 1
ATOM 1644 C CA . ASN A 1 211 ? -7.680 -9.622 18.381 1.00 68.06 211 ASN A CA 1
ATOM 1645 C C . ASN A 1 211 ? -9.015 -10.391 18.478 1.00 68.06 211 ASN A C 1
ATOM 1647 O O . ASN A 1 211 ? -9.010 -11.572 18.820 1.00 68.06 211 ASN A O 1
ATOM 1651 N N . ARG A 1 212 ? -10.165 -9.750 18.225 1.00 74.31 212 ARG A N 1
ATOM 1652 C CA . ARG A 1 212 ? -11.475 -10.425 18.214 1.00 74.31 212 ARG A CA 1
ATOM 1653 C C . ARG A 1 212 ? -11.630 -11.284 16.954 1.00 74.31 212 ARG A C 1
ATOM 1655 O O . ARG A 1 212 ? -11.170 -10.904 15.877 1.00 74.31 212 ARG A O 1
ATOM 1662 N N . SER A 1 213 ? -12.315 -12.426 17.078 1.00 73.44 213 SER A N 1
ATOM 1663 C CA . SER A 1 213 ? -12.658 -13.252 15.915 1.00 73.44 213 SER A CA 1
ATOM 1664 C C . SER A 1 213 ? -13.559 -12.477 14.949 1.00 73.44 213 SER A C 1
ATOM 1666 O O . SER A 1 213 ? -14.277 -11.555 15.345 1.00 73.44 213 SER A O 1
ATOM 1668 N N . LYS A 1 214 ? -13.534 -12.858 13.667 1.00 65.06 214 LYS A N 1
ATOM 1669 C CA . LYS A 1 214 ? -14.364 -12.219 12.638 1.00 65.06 214 LYS A CA 1
ATOM 1670 C C . LYS A 1 214 ? -15.853 -12.280 12.998 1.00 65.06 214 LYS A C 1
ATOM 1672 O O . LYS A 1 214 ? -16.531 -11.268 12.927 1.00 65.06 214 LYS A O 1
ATOM 1677 N N . GLU A 1 215 ? -16.324 -13.435 13.454 1.00 74.88 215 GLU A N 1
ATOM 1678 C CA . GLU A 1 215 ? -17.714 -13.637 13.882 1.00 74.88 215 GLU A CA 1
ATOM 1679 C C . GLU A 1 215 ? -18.093 -12.723 15.052 1.00 74.88 215 GLU A C 1
ATOM 1681 O O . GLU A 1 215 ? -19.146 -12.094 15.030 1.00 74.88 215 GLU A O 1
ATOM 1686 N N . ALA A 1 216 ? -17.211 -12.583 16.048 1.00 77.56 216 ALA A N 1
ATOM 1687 C CA . ALA A 1 216 ? -17.456 -11.703 17.186 1.00 77.56 216 ALA A CA 1
ATOM 1688 C C . ALA A 1 216 ? -17.496 -10.223 16.777 1.00 77.56 216 ALA A C 1
ATOM 1690 O O . ALA A 1 216 ? -18.263 -9.450 17.347 1.00 77.56 216 ALA A O 1
ATOM 1691 N N . ARG A 1 217 ? -16.672 -9.831 15.799 1.00 76.50 217 ARG A N 1
ATOM 1692 C CA . ARG A 1 217 ? -16.662 -8.482 15.227 1.00 76.50 217 ARG A CA 1
ATOM 1693 C C . ARG A 1 217 ? -17.946 -8.201 14.448 1.00 76.50 217 ARG A C 1
ATOM 1695 O O . ARG A 1 217 ? -18.587 -7.192 14.716 1.00 76.50 217 ARG A O 1
ATOM 1702 N N . ASP A 1 218 ? -18.328 -9.099 13.543 1.00 75.00 218 ASP A N 1
ATOM 1703 C CA . ASP A 1 218 ? -19.535 -8.965 12.719 1.00 75.00 218 ASP A CA 1
ATOM 1704 C C . ASP A 1 218 ? -20.797 -8.925 13.606 1.00 75.00 218 ASP A C 1
ATOM 1706 O O . ASP A 1 218 ? -21.683 -8.099 13.387 1.00 75.00 218 ASP A O 1
ATOM 1710 N N . ASN A 1 219 ? -20.844 -9.736 14.670 1.00 82.56 219 ASN A N 1
ATOM 1711 C CA . ASN A 1 219 ? -21.927 -9.711 15.654 1.00 82.56 219 ASN A CA 1
ATOM 1712 C C . ASN A 1 219 ? -21.991 -8.377 16.417 1.00 82.56 219 ASN A C 1
ATOM 1714 O O . ASN A 1 219 ? -23.045 -7.756 16.474 1.00 82.56 219 ASN A O 1
ATOM 1718 N N . ALA A 1 220 ? -20.868 -7.892 16.960 1.00 84.19 220 ALA A N 1
ATOM 1719 C CA . ALA A 1 220 ? -20.830 -6.618 17.687 1.00 84.19 220 ALA A CA 1
ATOM 1720 C C . ALA A 1 220 ? -21.292 -5.431 16.821 1.00 84.19 220 ALA A C 1
ATOM 1722 O O . ALA A 1 220 ? -22.003 -4.553 17.305 1.00 84.19 220 ALA A O 1
ATOM 1723 N N . ILE A 1 221 ? -20.919 -5.427 15.538 1.00 77.44 221 ILE A N 1
ATOM 1724 C CA . ILE A 1 221 ? -21.359 -4.413 14.571 1.00 77.44 221 ILE A CA 1
ATOM 1725 C C . ILE A 1 221 ? -22.859 -4.533 14.302 1.00 77.44 221 ILE A C 1
ATOM 1727 O O . ILE A 1 221 ? -23.554 -3.525 14.331 1.00 77.44 221 ILE A O 1
ATOM 1731 N N . THR A 1 222 ? -23.362 -5.750 14.077 1.00 77.88 222 THR A N 1
ATOM 1732 C CA . THR A 1 222 ? -24.788 -5.992 13.796 1.00 77.88 222 THR A CA 1
ATOM 1733 C C . THR A 1 222 ? -25.661 -5.510 14.950 1.00 77.88 222 THR A C 1
ATOM 1735 O O . THR A 1 222 ? -26.580 -4.728 14.742 1.00 77.88 222 THR A O 1
ATOM 1738 N N . ARG A 1 223 ? -25.301 -5.870 16.187 1.00 81.38 223 ARG A N 1
ATOM 1739 C CA . ARG A 1 223 ? -26.017 -5.435 17.395 1.00 81.38 223 ARG A CA 1
ATOM 1740 C C . ARG A 1 223 ? -26.019 -3.915 17.568 1.00 81.38 223 ARG A C 1
ATOM 1742 O O . ARG A 1 223 ? -26.976 -3.355 18.099 1.00 81.38 223 ARG A O 1
ATOM 1749 N N . PHE A 1 224 ? -24.947 -3.242 17.149 1.00 80.00 224 PHE A N 1
ATOM 1750 C CA . PHE A 1 224 ? -24.871 -1.783 17.176 1.00 80.00 224 PHE A CA 1
ATOM 1751 C C . PHE A 1 224 ? -25.742 -1.141 16.084 1.00 80.00 224 PHE A C 1
ATOM 1753 O O . PHE A 1 224 ? -26.477 -0.205 16.382 1.00 80.00 224 PHE A O 1
ATOM 1760 N N . ASP A 1 225 ? -25.719 -1.665 14.854 1.00 71.31 225 ASP A N 1
ATOM 1761 C CA . ASP A 1 225 ? -26.524 -1.161 13.725 1.00 71.31 225 ASP A CA 1
ATOM 1762 C C . ASP A 1 225 ? -28.034 -1.385 13.941 1.00 71.31 225 ASP A C 1
ATOM 1764 O O . ASP A 1 225 ? -28.856 -0.537 13.599 1.00 71.31 225 ASP A O 1
ATOM 1768 N N . GLU A 1 226 ? -28.410 -2.492 14.587 1.00 77.12 226 GLU A N 1
ATOM 1769 C CA . GLU A 1 226 ? -29.795 -2.801 14.970 1.00 77.12 226 GLU A CA 1
ATOM 1770 C C . GLU A 1 226 ? -30.277 -2.010 16.203 1.00 77.12 226 GLU A C 1
ATOM 1772 O O . GLU A 1 226 ? -31.459 -2.055 16.550 1.00 77.12 226 GLU A O 1
ATOM 1777 N N . GLY A 1 227 ? -29.385 -1.259 16.861 1.00 76.44 227 GLY A N 1
ATOM 1778 C CA . GLY A 1 227 ? -29.697 -0.466 18.050 1.00 76.44 227 GLY A CA 1
ATOM 1779 C C . GLY A 1 227 ? -29.888 -1.287 19.330 1.00 76.44 227 GLY A C 1
ATOM 1780 O O . GLY A 1 227 ? -30.391 -0.753 20.320 1.00 76.44 227 GLY A O 1
ATOM 1781 N N . GLU A 1 228 ? -29.486 -2.565 19.350 1.00 83.06 228 GLU A N 1
ATOM 1782 C CA . GLU A 1 228 ? -29.479 -3.378 20.576 1.00 83.06 228 GLU A CA 1
ATOM 1783 C C . GLU A 1 228 ? -28.493 -2.833 21.610 1.00 83.06 228 GLU A C 1
ATOM 1785 O O . GLU A 1 228 ? -28.714 -2.940 22.821 1.00 83.06 228 GLU A O 1
ATOM 1790 N N . VAL A 1 229 ? -27.382 -2.269 21.129 1.00 83.81 229 VAL A N 1
ATOM 1791 C CA . VAL A 1 229 ? -26.387 -1.602 21.961 1.00 83.81 229 VAL A CA 1
ATOM 1792 C C . VAL A 1 229 ? -26.267 -0.134 21.594 1.00 83.81 229 VAL A C 1
ATOM 1794 O O . VAL A 1 229 ? -26.148 0.236 20.431 1.00 83.81 229 VAL A O 1
ATOM 1797 N N . GLN A 1 230 ? -26.291 0.713 22.619 1.00 79.50 230 GLN A N 1
ATOM 1798 C CA . GLN A 1 230 ? -26.234 2.161 22.474 1.00 79.50 230 GLN A CA 1
ATOM 1799 C C . GLN A 1 230 ? -24.806 2.643 22.201 1.00 79.50 230 GLN A C 1
ATOM 1801 O O . GLN A 1 230 ? -24.627 3.684 21.576 1.00 79.50 230 GLN A O 1
ATOM 1806 N N . ALA A 1 231 ? -23.781 1.931 22.683 1.00 82.25 231 ALA A N 1
ATOM 1807 C CA . ALA A 1 231 ? -22.391 2.348 22.544 1.00 82.25 231 ALA A CA 1
ATOM 1808 C C . ALA A 1 231 ? -21.484 1.280 21.915 1.00 82.25 231 ALA A C 1
ATOM 1810 O O . ALA A 1 231 ? -21.595 0.091 22.211 1.00 82.25 231 ALA A O 1
ATOM 1811 N N . LEU A 1 232 ? -20.532 1.728 21.095 1.00 82.69 232 LEU A N 1
ATOM 1812 C CA . LEU A 1 232 ? -19.480 0.907 20.502 1.00 82.69 232 LEU A CA 1
ATOM 1813 C C . LEU A 1 232 ? -18.106 1.482 20.857 1.00 82.69 232 LEU A C 1
ATOM 1815 O O . LEU A 1 232 ? -17.767 2.596 20.456 1.00 82.69 232 LEU A O 1
ATOM 1819 N N . VAL A 1 233 ? -17.308 0.731 21.618 1.00 82.75 233 VAL A N 1
ATOM 1820 C CA . VAL A 1 233 ? -15.969 1.152 22.062 1.00 82.75 233 VAL A CA 1
ATOM 1821 C C . VAL A 1 233 ? -14.903 0.487 21.201 1.00 82.75 233 VAL A C 1
ATOM 1823 O O . VAL A 1 233 ? -14.864 -0.736 21.101 1.00 82.75 233 VAL A O 1
ATOM 1826 N N . ALA A 1 234 ? -14.001 1.250 20.597 1.00 76.88 234 ALA A N 1
ATOM 1827 C CA . ALA A 1 234 ? -13.035 0.692 19.657 1.00 76.88 234 ALA A CA 1
ATOM 1828 C C . ALA A 1 234 ? -11.702 1.447 19.636 1.00 76.88 234 ALA A C 1
ATOM 1830 O O . ALA A 1 234 ? -11.595 2.572 20.121 1.00 76.88 234 ALA A O 1
ATOM 1831 N N . THR A 1 235 ? -10.671 0.823 19.064 1.00 66.69 235 THR A N 1
ATOM 1832 C CA . THR A 1 235 ? -9.453 1.539 18.655 1.00 66.69 235 THR A CA 1
ATOM 1833 C C . THR A 1 235 ? -9.609 2.096 17.242 1.00 66.69 235 THR A C 1
ATOM 1835 O O . THR A 1 235 ? -10.391 1.567 16.448 1.00 66.69 235 THR A O 1
ATOM 1838 N N . ASP A 1 236 ? -8.813 3.104 16.884 1.00 61.47 236 ASP A N 1
ATOM 1839 C CA . ASP A 1 236 ? -8.824 3.682 15.530 1.00 61.47 236 ASP A CA 1
ATOM 1840 C C . ASP A 1 236 ? -8.602 2.612 14.455 1.00 61.47 236 ASP A C 1
ATOM 1842 O O . ASP A 1 236 ? -9.325 2.538 13.463 1.00 61.47 236 ASP A O 1
ATOM 1846 N N . ALA A 1 237 ? -7.647 1.708 14.690 1.00 57.94 237 ALA A N 1
ATOM 1847 C CA . ALA A 1 237 ? -7.373 0.588 13.796 1.00 57.94 237 ALA A CA 1
ATOM 1848 C C . ALA A 1 237 ? -8.561 -0.382 13.673 1.00 57.94 237 ALA A C 1
ATOM 1850 O O . ALA A 1 237 ? -8.785 -0.948 12.606 1.00 57.94 237 ALA A O 1
ATOM 1851 N N . ALA A 1 238 ? -9.332 -0.574 14.748 1.00 58.12 238 ALA A N 1
ATOM 1852 C CA . ALA A 1 238 ? -10.481 -1.467 14.737 1.00 58.12 238 ALA A CA 1
ATOM 1853 C C . ALA A 1 238 ? -11.679 -0.875 13.980 1.00 58.12 238 ALA A C 1
ATOM 1855 O O . ALA A 1 238 ? -12.450 -1.658 13.434 1.00 58.12 238 ALA A O 1
ATOM 1856 N N . MET A 1 239 ? -11.814 0.451 13.890 1.00 59.66 239 MET A N 1
ATOM 1857 C CA . MET A 1 239 ? -12.930 1.113 13.194 1.00 59.66 239 MET A CA 1
ATOM 1858 C C . MET A 1 239 ? -12.686 1.365 11.706 1.00 59.66 239 MET A C 1
ATOM 1860 O O . MET A 1 239 ? -13.639 1.581 10.961 1.00 59.66 239 MET A O 1
ATOM 1864 N N . ARG A 1 240 ? -11.431 1.313 11.242 1.00 54.75 240 ARG A N 1
ATOM 1865 C CA . ARG A 1 240 ? -11.110 1.493 9.818 1.00 54.75 240 ARG A CA 1
ATOM 1866 C C . ARG A 1 240 ? -11.860 0.481 8.943 1.00 54.75 240 ARG A C 1
ATOM 1868 O O . ARG A 1 240 ? -11.783 -0.727 9.173 1.00 54.75 240 ARG A O 1
ATOM 1875 N N . GLY A 1 241 ? -12.554 0.996 7.929 1.00 45.69 241 GLY A N 1
ATOM 1876 C CA . GLY A 1 241 ? -13.339 0.216 6.969 1.00 45.69 241 GLY A CA 1
ATOM 1877 C C . GLY A 1 241 ? -14.743 -0.175 7.439 1.00 45.69 241 GLY A C 1
ATOM 1878 O O . GLY A 1 241 ? -15.458 -0.809 6.675 1.00 45.69 241 GLY A O 1
ATOM 1879 N N . LEU A 1 242 ? -15.161 0.177 8.659 1.00 51.19 242 LEU A N 1
ATOM 1880 C CA . LEU A 1 242 ? -16.540 -0.044 9.094 1.00 51.19 242 LEU A CA 1
ATOM 1881 C C . LEU A 1 242 ? -17.430 1.097 8.603 1.00 51.19 242 LEU A C 1
ATOM 1883 O O . LEU A 1 242 ? -17.194 2.249 8.955 1.00 51.19 242 LEU A O 1
ATOM 1887 N N . ASP A 1 243 ? -18.442 0.754 7.811 1.00 48.00 243 ASP A N 1
ATOM 1888 C CA . ASP A 1 243 ? -19.491 1.672 7.369 1.00 48.00 243 ASP A CA 1
ATOM 1889 C C . ASP A 1 243 ? -20.755 1.382 8.189 1.00 48.00 243 ASP A C 1
ATOM 1891 O O . ASP A 1 243 ? -21.340 0.303 8.081 1.00 48.00 243 ASP A O 1
ATOM 1895 N N . PHE A 1 244 ? -21.125 2.300 9.079 1.00 52.78 244 PHE A N 1
ATOM 1896 C CA . PHE A 1 244 ? -22.328 2.212 9.910 1.00 52.78 244 PHE A CA 1
ATOM 1897 C C . PHE A 1 244 ? -23.093 3.527 9.827 1.00 52.78 244 PHE A C 1
ATOM 1899 O O . PHE A 1 244 ? -22.510 4.613 9.754 1.00 52.78 244 PHE A O 1
ATOM 1906 N N . ARG A 1 245 ? -24.424 3.436 9.853 1.00 42.19 245 ARG A N 1
ATOM 1907 C CA . ARG A 1 245 ? -25.290 4.612 9.794 1.00 42.19 245 ARG A CA 1
ATOM 1908 C C . ARG A 1 245 ? -25.437 5.217 11.183 1.00 42.19 245 ARG A C 1
ATOM 1910 O O . ARG A 1 245 ? -26.109 4.661 12.041 1.00 42.19 245 ARG A O 1
ATOM 1917 N N . LEU A 1 246 ? -24.843 6.389 11.392 1.00 45.97 246 LEU A N 1
ATOM 1918 C CA . LEU A 1 246 ? -25.157 7.218 12.554 1.00 45.97 246 LEU A CA 1
ATOM 1919 C C . LEU A 1 246 ? -26.391 8.062 12.226 1.00 45.97 246 LEU A C 1
ATOM 1921 O O . LEU A 1 246 ? -26.306 9.029 11.467 1.00 45.97 246 LEU A O 1
ATOM 1925 N N . GLU A 1 247 ? -27.550 7.691 12.770 1.00 40.88 247 GLU A N 1
ATOM 1926 C CA . GLU A 1 247 ? -28.751 8.516 12.623 1.00 40.88 247 GLU A CA 1
ATOM 1927 C C . GLU A 1 247 ? -28.631 9.792 13.481 1.00 40.88 247 GLU A C 1
ATOM 1929 O O . GLU A 1 247 ? -28.266 9.724 14.660 1.00 40.88 247 GLU A O 1
ATOM 1934 N N . PRO A 1 248 ? -28.927 10.981 12.923 1.00 37.47 248 PRO A N 1
ATOM 1935 C CA . PRO A 1 248 ? -28.894 12.217 13.687 1.00 37.47 248 PRO A CA 1
ATOM 1936 C C . PRO A 1 248 ? -29.990 12.247 14.761 1.00 37.47 248 PRO A C 1
ATOM 1938 O O . PRO A 1 248 ? -31.114 11.781 14.565 1.00 37.47 248 PRO A O 1
ATOM 1941 N N . LEU A 1 249 ? -29.658 12.875 15.894 1.00 37.06 249 LEU A N 1
ATOM 1942 C CA . LEU A 1 249 ? -30.531 13.062 17.056 1.00 37.06 249 LEU A CA 1
ATOM 1943 C C . LEU A 1 249 ? -31.916 13.616 16.641 1.00 37.06 249 LEU A C 1
ATOM 1945 O O . LEU A 1 249 ? -32.053 14.806 16.359 1.00 37.06 249 LEU A O 1
ATOM 1949 N N . GLY A 1 250 ? -32.952 12.765 16.656 1.00 34.34 250 GLY A N 1
ATOM 1950 C CA . GLY A 1 250 ? -34.358 13.164 16.481 1.00 34.34 250 GLY A CA 1
ATOM 1951 C C . GLY A 1 250 ? -35.016 12.854 15.129 1.00 34.34 250 GLY A C 1
ATOM 1952 O O . GLY A 1 250 ? -36.164 13.258 14.930 1.00 34.34 250 GLY A O 1
ATOM 1953 N N . ALA A 1 251 ? -34.362 12.133 14.215 1.00 30.25 251 ALA A N 1
ATOM 1954 C CA . ALA A 1 251 ? -35.022 11.657 13.002 1.00 30.25 251 ALA A CA 1
ATOM 1955 C C . ALA A 1 251 ? -35.994 10.507 13.335 1.00 30.25 251 ALA A C 1
ATOM 1957 O O . ALA A 1 251 ? -35.598 9.391 13.653 1.00 30.25 251 ALA A O 1
ATOM 1958 N N . LYS A 1 252 ? -37.306 10.765 13.267 1.00 27.72 252 LYS A N 1
ATOM 1959 C CA . LYS A 1 252 ? -38.265 9.680 13.031 1.00 27.72 252 LYS A CA 1
ATOM 1960 C C . LYS A 1 252 ? -38.148 9.310 11.553 1.00 27.72 252 LYS A C 1
ATOM 1962 O O . LYS A 1 252 ? -38.407 10.168 10.716 1.00 27.72 252 LYS A O 1
ATOM 1967 N N . SER A 1 253 ? -37.743 8.066 11.285 1.00 24.62 253 SER A N 1
ATOM 1968 C CA . SER A 1 253 ? -37.781 7.345 9.997 1.00 24.62 253 SER A CA 1
ATOM 1969 C C . SER A 1 253 ? -38.648 8.013 8.912 1.00 24.62 253 SER A C 1
ATOM 1971 O O . SER A 1 253 ? -39.831 8.282 9.140 1.00 24.62 253 SER A O 1
ATOM 1973 N N . PRO A 1 254 ? -38.086 8.219 7.708 1.00 30.28 254 PRO A N 1
ATOM 1974 C CA . PRO A 1 254 ? -38.241 7.187 6.691 1.00 30.28 254 PRO A CA 1
ATOM 1975 C C . PRO A 1 254 ? -36.914 6.755 6.063 1.00 30.28 254 PRO A C 1
ATOM 1977 O O . PRO A 1 254 ? -36.030 7.552 5.759 1.00 30.28 254 PRO A O 1
ATOM 1980 N N . LYS A 1 255 ? -36.831 5.445 5.826 1.00 31.48 255 LYS A N 1
ATOM 1981 C CA . LYS A 1 255 ? -35.816 4.750 5.034 1.00 31.48 255 LYS A CA 1
ATOM 1982 C C . LYS A 1 255 ? -35.625 5.417 3.664 1.00 31.48 255 LYS A C 1
ATOM 1984 O O . LYS A 1 255 ? -36.345 5.050 2.750 1.00 31.48 255 LYS A O 1
ATOM 1989 N N . THR A 1 256 ? -34.659 6.324 3.516 1.00 25.75 256 THR A N 1
ATOM 1990 C CA . THR A 1 256 ? -33.952 6.645 2.254 1.00 25.75 256 THR A CA 1
ATOM 1991 C C . THR A 1 256 ? -33.017 7.840 2.456 1.00 25.75 256 THR A C 1
ATOM 1993 O O . THR A 1 256 ? -33.507 8.945 2.653 1.00 25.75 256 THR A O 1
ATOM 1996 N N . ALA A 1 257 ? -31.703 7.597 2.368 1.00 24.48 257 ALA A N 1
ATOM 1997 C CA . ALA A 1 257 ? -30.613 8.482 1.908 1.00 24.48 257 ALA A CA 1
ATOM 1998 C C . ALA A 1 257 ? -29.317 8.117 2.655 1.00 24.48 257 ALA A C 1
ATOM 2000 O O . ALA A 1 257 ? -29.282 8.105 3.882 1.00 24.48 257 ALA A O 1
ATOM 2001 N N . GLY A 1 258 ? -28.275 7.750 1.906 1.00 22.89 258 GLY A N 1
ATOM 2002 C CA . GLY A 1 258 ? -26.969 7.362 2.438 1.00 22.89 258 GLY A CA 1
ATOM 2003 C C . GLY A 1 258 ? -26.094 8.574 2.756 1.00 22.89 258 GLY A C 1
ATOM 2004 O O . GLY A 1 258 ? -26.060 9.533 1.989 1.00 22.89 258 GLY A O 1
ATOM 2005 N N . GLY A 1 259 ? -25.374 8.502 3.873 1.00 23.11 259 GLY A N 1
ATOM 2006 C CA . GLY A 1 259 ? -24.309 9.429 4.241 1.00 23.11 259 GLY A CA 1
ATOM 2007 C C . GLY A 1 259 ? -23.186 8.652 4.921 1.00 23.11 259 GLY A C 1
ATOM 2008 O O . GLY A 1 259 ? -23.443 7.917 5.870 1.00 23.11 259 GLY A O 1
ATOM 2009 N N . VAL A 1 260 ? -21.971 8.793 4.393 1.00 25.12 260 VAL A N 1
ATOM 2010 C CA . VAL A 1 260 ? -20.741 8.125 4.843 1.00 25.12 260 VAL A CA 1
ATOM 2011 C C . VAL A 1 260 ? -20.040 9.026 5.863 1.00 25.12 260 VAL A C 1
ATOM 2013 O O . VAL A 1 260 ? -19.819 10.202 5.577 1.00 25.12 260 VAL A O 1
ATOM 2016 N N . PHE A 1 261 ? -19.658 8.496 7.028 1.00 29.83 261 PHE A N 1
ATOM 2017 C CA . PHE A 1 261 ? -18.792 9.198 7.984 1.00 29.83 261 PHE A CA 1
ATOM 2018 C C . PHE A 1 261 ? -17.433 8.495 8.062 1.00 29.83 261 PHE A C 1
ATOM 2020 O O . PHE A 1 261 ? -17.308 7.416 8.635 1.00 29.83 261 PHE A O 1
ATOM 2027 N N . GLY A 1 262 ? -16.407 9.110 7.469 1.00 24.81 262 GLY A N 1
ATOM 2028 C CA . GLY A 1 262 ? -15.024 8.642 7.563 1.00 24.81 262 GLY A CA 1
ATOM 2029 C C . GLY A 1 262 ? -14.363 9.016 8.902 1.00 24.81 262 GLY A C 1
ATOM 2030 O O . GLY A 1 262 ? -14.777 9.981 9.551 1.00 24.81 262 GLY A O 1
ATOM 2031 N N . PRO A 1 263 ? -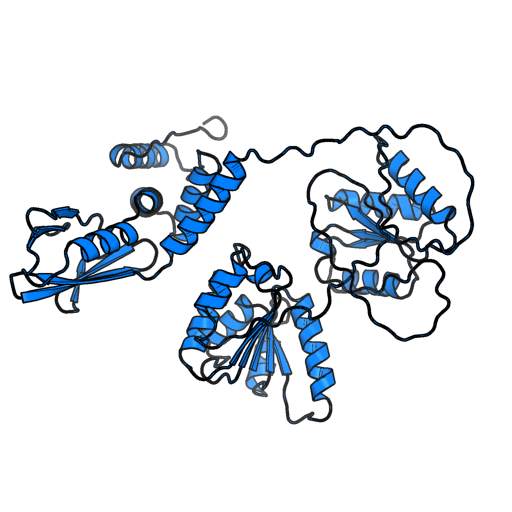13.316 8.289 9.334 1.00 30.33 263 PRO A N 1
ATOM 2032 C CA . PRO A 1 263 ? -12.554 8.641 10.525 1.00 30.33 263 PRO A CA 1
ATOM 2033 C C . PRO A 1 263 ? -11.701 9.886 10.243 1.00 30.33 263 PRO A C 1
ATOM 2035 O O . PRO A 1 263 ? -10.727 9.821 9.492 1.00 30.33 263 PRO A O 1
ATOM 2038 N N . HIS A 1 264 ? -12.047 11.023 10.849 1.00 29.94 264 HIS A N 1
ATOM 2039 C CA . HIS A 1 264 ? -11.170 12.193 10.855 1.00 29.94 264 HIS A CA 1
ATOM 2040 C C . HIS A 1 264 ? -9.864 11.847 11.586 1.00 29.94 264 HIS A C 1
ATOM 2042 O O . HIS A 1 264 ? -9.871 11.472 12.759 1.00 29.94 264 HIS A O 1
ATOM 2048 N N . ARG A 1 265 ? -8.749 11.929 10.851 1.00 28.22 265 ARG A N 1
ATOM 2049 C CA . ARG A 1 265 ? -7.385 11.789 11.365 1.00 28.22 265 ARG A CA 1
ATOM 2050 C C . ARG A 1 265 ? -7.036 13.042 12.164 1.00 28.22 265 ARG A C 1
ATOM 2052 O O . ARG A 1 265 ? -6.985 14.111 11.580 1.00 28.22 265 ARG A O 1
ATOM 2059 N N . ASP A 1 266 ? -6.781 12.867 13.454 1.00 24.34 266 ASP A N 1
ATOM 2060 C CA . ASP A 1 266 ? -5.930 13.730 14.279 1.00 24.34 266 ASP A CA 1
ATOM 2061 C C . ASP A 1 266 ? -5.421 12.863 15.437 1.00 24.34 266 ASP A C 1
ATOM 2063 O O . ASP A 1 266 ? -6.035 12.754 16.502 1.00 24.34 266 ASP A O 1
ATOM 2067 N N . ALA A 1 267 ? -4.326 12.149 15.180 1.00 24.91 267 ALA A N 1
ATOM 2068 C CA . ALA A 1 267 ? -3.645 11.343 16.179 1.00 24.91 267 ALA A CA 1
ATOM 2069 C C . ALA A 1 267 ? -2.677 12.240 16.951 1.00 24.91 267 ALA A C 1
ATOM 2071 O O . ALA A 1 267 ? -1.586 12.506 16.477 1.00 24.91 267 ALA A O 1
ATOM 2072 N N . GLU A 1 268 ? -3.117 12.726 18.111 1.00 23.50 268 GLU A N 1
ATOM 2073 C CA . GLU A 1 268 ? -2.342 12.844 19.352 1.00 23.50 268 GLU A CA 1
ATOM 2074 C C . GLU A 1 268 ? -3.201 13.539 20.422 1.00 23.50 268 GLU A C 1
ATOM 2076 O O . GLU A 1 268 ? -4.022 14.422 20.144 1.00 23.50 268 GLU A O 1
ATOM 2081 N N . LEU A 1 269 ? -2.996 13.111 21.671 1.00 23.58 269 LEU A N 1
ATOM 2082 C CA . LEU A 1 269 ? -3.764 13.420 22.882 1.00 23.58 269 LEU A CA 1
ATOM 2083 C C . LEU A 1 269 ? -5.034 12.567 23.067 1.00 23.58 269 LEU A C 1
ATOM 2085 O O . LEU A 1 269 ? -5.923 12.538 22.224 1.00 23.58 269 LEU A O 1
ATOM 2089 N N . CYS A 1 270 ? -5.147 11.912 24.232 1.00 23.81 270 CYS A N 1
ATOM 2090 C CA . CYS A 1 270 ? -6.368 11.279 24.751 1.00 23.81 270 CYS A CA 1
ATOM 2091 C C . CYS A 1 270 ? -7.521 12.300 24.875 1.00 23.81 270 CYS A C 1
ATOM 2093 O O . CYS A 1 270 ? -7.899 12.708 25.977 1.00 23.81 270 CYS A O 1
ATOM 2095 N N . ARG A 1 271 ? -8.102 12.711 23.751 1.00 28.34 271 ARG A N 1
ATOM 2096 C CA . ARG A 1 271 ? -9.394 13.374 23.673 1.00 28.34 271 ARG A CA 1
ATOM 2097 C C . ARG A 1 271 ? -10.423 12.257 23.651 1.00 28.34 271 ARG A C 1
ATOM 2099 O O . ARG A 1 271 ? -10.446 11.439 22.741 1.00 28.34 271 ARG A O 1
ATOM 2106 N N . ALA A 1 272 ? -11.247 12.180 24.692 1.00 27.42 272 ALA A N 1
ATOM 2107 C CA . ALA A 1 272 ? -12.478 11.407 24.620 1.00 27.42 272 ALA A CA 1
ATOM 2108 C C . ALA A 1 272 ? -13.390 12.121 23.612 1.00 27.42 272 ALA A C 1
ATOM 2110 O O . ALA A 1 272 ? -14.246 12.916 23.993 1.00 27.42 272 ALA A O 1
ATOM 2111 N N . THR A 1 273 ? -13.135 11.921 22.321 1.00 29.41 273 THR A N 1
ATOM 2112 C CA . THR A 1 273 ? -13.954 12.454 21.241 1.00 29.41 273 THR A CA 1
ATOM 2113 C C . THR A 1 273 ? -15.188 11.568 21.166 1.00 29.41 273 THR A C 1
ATOM 2115 O O . THR A 1 273 ? -15.261 10.631 20.380 1.00 29.41 273 THR A O 1
ATOM 2118 N N . ALA A 1 274 ? -16.156 11.826 22.044 1.00 31.91 274 ALA A N 1
ATOM 2119 C CA . ALA A 1 274 ? -17.525 11.444 21.752 1.00 31.91 274 ALA A CA 1
ATOM 2120 C C . ALA A 1 274 ? -17.929 12.288 20.537 1.00 31.91 274 ALA A C 1
ATOM 2122 O O . ALA A 1 274 ? -18.108 13.500 20.665 1.00 31.91 274 ALA A O 1
ATOM 2123 N N . ALA A 1 275 ? -17.981 11.684 19.348 1.00 32.19 275 ALA A N 1
ATOM 2124 C CA . ALA A 1 275 ? -18.515 12.344 18.164 1.00 32.19 275 ALA A CA 1
ATOM 2125 C C . ALA A 1 275 ? -20.014 12.598 18.401 1.00 32.19 275 ALA A C 1
ATOM 2127 O O . ALA A 1 275 ? -20.858 11.738 18.168 1.00 32.19 275 ALA A O 1
ATOM 2128 N N . TYR A 1 276 ? -20.333 13.765 18.961 1.00 31.48 276 TYR A N 1
ATOM 2129 C CA . TYR A 1 276 ? -21.690 14.210 19.255 1.00 31.48 276 TYR A CA 1
ATOM 2130 C C . TYR A 1 276 ? -22.226 14.977 18.040 1.00 31.48 276 TYR A C 1
ATOM 2132 O O . TYR A 1 276 ? -21.963 16.169 17.874 1.00 31.48 276 TYR A O 1
ATOM 2140 N N . ALA A 1 277 ? -22.975 14.302 17.168 1.00 28.53 277 ALA A N 1
ATOM 2141 C CA . ALA A 1 277 ? -23.688 14.952 16.070 1.00 28.53 277 ALA A CA 1
ATOM 2142 C C . ALA A 1 277 ? -25.026 15.518 16.584 1.00 28.53 277 ALA A C 1
ATOM 2144 O O . ALA A 1 277 ? -26.055 14.846 16.543 1.00 28.53 277 ALA A O 1
ATOM 2145 N N . ALA A 1 278 ? -25.018 16.748 17.112 1.00 26.61 278 ALA A N 1
ATOM 2146 C CA . ALA A 1 278 ? -26.228 17.429 17.579 1.00 26.61 278 ALA A CA 1
ATOM 2147 C C . ALA A 1 278 ? -26.711 18.513 16.607 1.00 26.61 278 ALA A C 1
ATOM 2149 O O . ALA A 1 278 ? -26.204 19.634 16.574 1.00 26.61 278 ALA A O 1
ATOM 2150 N N . TYR A 1 279 ? -27.779 18.187 15.875 1.00 23.31 279 TYR A N 1
ATOM 2151 C CA . TYR A 1 279 ? -28.629 19.145 15.177 1.00 23.31 279 TYR A CA 1
ATOM 2152 C C . TYR A 1 279 ? -29.589 19.799 16.183 1.00 23.31 279 TYR A C 1
ATOM 2154 O O . TYR A 1 279 ? -30.616 19.230 16.543 1.00 23.31 279 TYR A O 1
ATOM 2162 N N . LEU A 1 280 ? -29.272 21.007 16.659 1.00 24.30 280 LEU A N 1
ATOM 2163 C CA . LEU A 1 280 ? -30.247 21.832 17.378 1.00 24.30 280 LEU A CA 1
ATOM 2164 C C . LEU A 1 280 ? -30.972 22.748 16.390 1.00 24.30 280 LEU A C 1
ATOM 2166 O O . LEU A 1 280 ? -30.511 23.841 16.051 1.00 24.30 280 LEU A O 1
ATOM 2170 N N . GLY A 1 281 ? -32.138 22.277 15.949 1.00 22.02 281 GLY A N 1
ATOM 2171 C CA . GLY A 1 281 ? -33.192 23.122 15.411 1.00 22.02 281 GLY A CA 1
ATOM 2172 C C . GLY A 1 281 ? -33.704 24.068 16.498 1.00 22.02 281 GLY A C 1
ATOM 2173 O O . GLY A 1 281 ? -34.132 23.642 17.567 1.00 22.02 281 GLY A O 1
ATOM 2174 N N . SER A 1 282 ? -33.608 25.364 16.218 1.00 26.56 282 SER A N 1
ATOM 2175 C CA . SER A 1 282 ? -34.372 26.481 16.780 1.00 26.56 282 SER A CA 1
ATOM 2176 C C . SER A 1 282 ? -35.169 26.220 18.071 1.00 26.56 282 SER A C 1
ATOM 2178 O O . SER A 1 282 ? -36.389 26.100 18.019 1.00 26.56 282 SER A O 1
ATOM 2180 N N . ARG A 1 283 ? -34.515 26.241 19.242 1.00 23.84 283 ARG A N 1
ATOM 2181 C CA . ARG A 1 283 ? -35.085 26.759 20.507 1.00 23.84 283 ARG A CA 1
ATOM 2182 C C . ARG A 1 283 ? -33.988 26.934 21.561 1.00 23.84 283 ARG A C 1
ATOM 2184 O O . ARG A 1 283 ? -33.293 26.001 21.942 1.00 23.84 283 ARG A O 1
ATOM 2191 N N . ARG A 1 284 ? -33.831 28.184 22.005 1.00 26.84 284 ARG A N 1
ATOM 2192 C CA . ARG A 1 284 ? -32.871 28.664 23.010 1.00 26.84 284 ARG A CA 1
ATOM 2193 C C . ARG A 1 284 ? -32.916 27.820 24.293 1.00 26.84 284 ARG A C 1
ATOM 2195 O O . ARG A 1 284 ? -33.856 27.963 25.070 1.00 26.84 284 ARG A O 1
ATOM 2202 N N . LEU A 1 285 ? -31.860 27.059 24.579 1.00 23.58 285 LEU A N 1
ATOM 2203 C CA . LEU A 1 285 ? -31.578 26.563 25.928 1.00 23.58 285 LEU A CA 1
ATOM 2204 C C . LEU A 1 285 ? -30.616 27.531 26.625 1.00 23.58 285 LEU A C 1
ATOM 2206 O O . LEU A 1 285 ? -29.410 27.556 26.396 1.00 23.58 285 LEU A O 1
ATOM 2210 N N . ARG A 1 286 ? -31.211 28.388 27.458 1.00 25.92 286 ARG A N 1
ATOM 2211 C CA . ARG A 1 286 ? -30.541 29.241 28.441 1.00 25.92 286 ARG A CA 1
ATOM 2212 C C . ARG A 1 286 ? -30.077 28.355 29.603 1.00 25.92 286 ARG A C 1
ATOM 2214 O O . ARG A 1 286 ? -30.818 28.199 30.564 1.00 25.92 286 ARG A O 1
ATOM 2221 N N . CYS A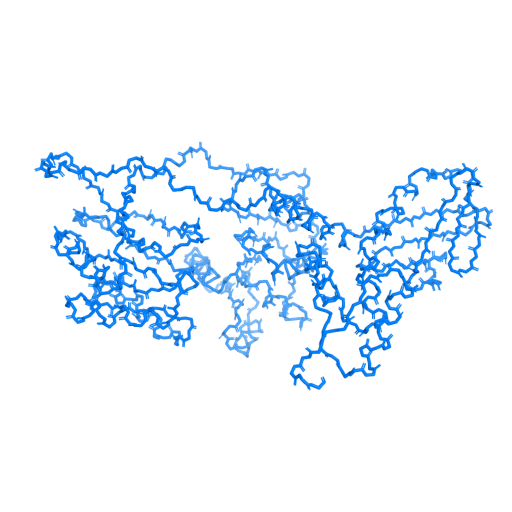 1 287 ? -28.862 27.815 29.561 1.00 24.53 287 CYS A N 1
ATOM 2222 C CA . CYS A 1 287 ? -28.218 27.283 30.767 1.00 24.53 287 CYS A CA 1
ATOM 2223 C C . CYS A 1 287 ? -26.734 27.675 30.815 1.00 24.53 287 CYS A C 1
ATOM 2225 O O . CYS A 1 287 ? -25.889 27.085 30.159 1.00 24.53 287 CYS A O 1
ATOM 2227 N N . GLN A 1 288 ? -26.486 28.710 31.623 1.00 26.64 288 GLN A N 1
ATOM 2228 C CA . GLN A 1 288 ? -25.267 29.009 32.381 1.00 26.64 288 GLN A CA 1
ATOM 2229 C C . GLN A 1 288 ? -23.949 29.196 31.609 1.00 26.64 288 GLN A C 1
ATOM 2231 O O . GLN A 1 288 ? -23.084 28.331 31.536 1.00 26.64 288 GLN A O 1
ATOM 2236 N N . ARG A 1 289 ? -23.748 30.451 31.183 1.00 26.55 289 ARG A N 1
ATOM 2237 C CA . ARG A 1 289 ? -22.428 31.091 31.094 1.00 26.55 289 ARG A CA 1
ATOM 2238 C C . ARG A 1 289 ? -21.684 30.932 32.427 1.00 26.55 289 ARG A C 1
ATOM 2240 O O . ARG A 1 289 ? -22.058 31.587 33.400 1.00 26.55 289 ARG A O 1
ATOM 2247 N N . ARG A 1 290 ? -20.585 30.179 32.453 1.00 24.52 290 ARG A N 1
ATOM 2248 C CA . ARG A 1 290 ? -19.433 30.537 33.291 1.00 24.52 290 ARG A CA 1
ATOM 2249 C C . ARG A 1 290 ? -18.145 29.917 32.748 1.00 24.52 290 ARG A C 1
ATOM 2251 O O . ARG A 1 290 ? -17.945 28.717 32.847 1.00 24.52 290 ARG A O 1
ATOM 2258 N N . ALA A 1 291 ? -17.325 30.803 32.181 1.00 29.62 291 ALA A N 1
ATOM 2259 C CA . ALA A 1 291 ? -15.881 30.701 31.987 1.00 29.62 291 ALA A CA 1
ATOM 2260 C C . ALA A 1 291 ? -15.347 29.390 31.377 1.00 29.62 291 ALA A C 1
ATOM 2262 O O . ALA A 1 291 ? -14.878 28.510 32.090 1.00 29.62 291 ALA A O 1
ATOM 2263 N N . VAL A 1 292 ? -15.315 29.317 30.045 1.00 27.89 292 VAL A N 1
ATOM 2264 C CA . VAL A 1 292 ? -14.290 28.527 29.350 1.00 27.89 292 VAL A CA 1
ATOM 2265 C C . VAL A 1 292 ? -13.329 29.541 28.753 1.00 27.89 292 VAL A C 1
ATOM 2267 O O . VAL A 1 292 ? -13.713 30.342 27.905 1.00 27.89 292 VAL A O 1
ATOM 2270 N N . LEU A 1 293 ? -12.126 29.564 29.322 1.00 26.39 293 LEU A N 1
ATOM 2271 C CA . LEU A 1 293 ? -11.003 30.381 28.899 1.00 26.39 293 LEU A CA 1
ATOM 2272 C C . LEU A 1 293 ? -10.710 30.138 27.418 1.00 26.39 293 LEU A C 1
ATOM 2274 O O . LEU A 1 293 ? -10.443 29.010 27.004 1.00 26.39 293 LEU A O 1
ATOM 2278 N N . GLU A 1 294 ? -10.722 31.221 26.650 1.00 26.95 294 GLU A N 1
ATOM 2279 C CA . GLU A 1 294 ? -9.942 31.346 25.428 1.00 26.95 294 GLU A CA 1
ATOM 2280 C C . GLU A 1 294 ? -8.464 31.203 25.813 1.00 26.95 294 GLU A C 1
ATOM 2282 O O . GLU A 1 294 ? -7.833 32.135 26.303 1.00 26.95 294 GLU A O 1
ATOM 2287 N N . ALA A 1 295 ? -7.918 30.005 25.651 1.00 22.80 295 ALA A N 1
ATOM 2288 C CA . ALA A 1 295 ? -6.482 29.793 25.619 1.00 22.80 295 ALA A CA 1
ATOM 2289 C C . ALA A 1 295 ? -6.201 28.796 24.489 1.00 22.80 295 ALA A C 1
ATOM 2291 O O . ALA A 1 295 ? -6.664 27.653 24.567 1.00 22.80 295 ALA A O 1
ATOM 2292 N N . PRO A 1 296 ? -5.499 29.199 23.415 1.00 27.44 296 PRO A N 1
ATOM 2293 C CA . PRO A 1 296 ? -5.068 28.258 22.398 1.00 27.44 296 PRO A CA 1
ATOM 2294 C C . PRO A 1 296 ? -4.060 27.307 23.046 1.00 27.44 296 PRO A C 1
ATOM 2296 O O . PRO A 1 296 ? -2.938 27.690 23.369 1.00 27.44 296 PRO A O 1
ATOM 2299 N N . VAL A 1 297 ? -4.469 26.058 23.265 1.00 28.66 297 VAL A N 1
ATOM 2300 C CA . VAL A 1 297 ? -3.524 24.980 23.557 1.00 28.66 297 VAL A CA 1
ATOM 2301 C C . VAL A 1 297 ? -2.785 24.725 22.252 1.00 28.66 297 VAL A C 1
ATOM 2303 O O . VAL A 1 297 ? -3.325 24.107 21.335 1.00 28.66 297 VAL A O 1
ATOM 2306 N N . ALA A 1 298 ? -1.579 25.277 22.149 1.00 27.66 298 ALA A N 1
ATOM 2307 C CA . ALA A 1 298 ? -0.654 24.946 21.084 1.00 27.66 298 ALA A CA 1
ATOM 2308 C C . ALA A 1 298 ? -0.427 23.429 21.113 1.00 27.66 298 ALA A C 1
ATOM 2310 O O . ALA A 1 298 ? 0.073 22.889 22.101 1.00 27.66 298 ALA A O 1
ATOM 2311 N N . ALA A 1 299 ? -0.830 22.748 20.040 1.00 25.66 299 ALA A N 1
ATOM 2312 C CA . ALA A 1 299 ? -0.313 21.423 19.745 1.00 25.66 299 ALA A CA 1
ATOM 2313 C C . ALA A 1 299 ? 1.223 21.519 19.699 1.00 25.66 299 ALA A C 1
ATOM 2315 O O . ALA A 1 299 ? 1.732 22.537 19.206 1.00 25.66 299 ALA A O 1
ATOM 2316 N N . PRO A 1 300 ? 1.971 20.527 20.214 1.00 29.19 300 PRO A N 1
ATOM 2317 C CA . PRO A 1 300 ? 3.397 20.465 19.946 1.00 29.19 300 PRO A CA 1
ATOM 2318 C C . PRO A 1 300 ? 3.549 20.404 18.426 1.00 29.19 300 PRO A C 1
ATOM 2320 O O . PRO A 1 300 ? 3.126 19.452 17.779 1.00 29.19 300 PRO A O 1
ATOM 2323 N N . LYS A 1 301 ? 4.044 21.494 17.843 1.00 31.81 301 LYS A N 1
ATOM 2324 C CA . LYS A 1 301 ? 4.416 21.514 16.436 1.00 31.81 301 LYS A CA 1
ATOM 2325 C C . LYS A 1 301 ? 5.611 20.576 16.330 1.00 31.81 301 LYS A C 1
ATOM 2327 O O . LYS A 1 301 ? 6.614 20.851 16.991 1.00 31.81 301 LYS A O 1
ATOM 2332 N N . ALA A 1 302 ? 5.504 19.522 15.519 1.00 35.84 302 ALA A N 1
ATOM 2333 C CA . ALA A 1 302 ? 6.690 18.936 14.908 1.00 35.84 302 ALA A CA 1
ATOM 2334 C C . ALA A 1 302 ? 7.537 20.116 14.422 1.00 35.84 302 ALA A C 1
ATOM 2336 O O . ALA A 1 302 ? 7.016 21.058 13.805 1.00 35.84 302 ALA A O 1
ATOM 2337 N N . THR A 1 303 ? 8.790 20.179 14.856 1.00 43.72 303 THR A N 1
ATOM 2338 C CA . THR A 1 303 ? 9.640 21.310 14.494 1.00 43.72 303 THR A CA 1
ATOM 2339 C C . THR A 1 303 ? 9.714 21.344 12.970 1.00 43.72 303 THR A C 1
ATOM 2341 O O . THR A 1 303 ? 9.712 20.308 12.314 1.00 43.72 303 THR A O 1
ATOM 2344 N N . VAL A 1 304 ? 9.746 22.535 12.368 1.00 48.16 304 VAL A N 1
ATOM 2345 C CA . VAL A 1 304 ? 9.812 22.694 10.899 1.00 48.16 304 VAL A CA 1
ATOM 2346 C C . VAL A 1 304 ? 10.940 21.838 10.287 1.00 48.16 304 VAL A C 1
ATOM 2348 O O . VAL A 1 304 ? 10.842 21.404 9.141 1.00 48.16 304 VAL A O 1
ATOM 2351 N N . GLU A 1 305 ? 11.985 21.530 11.062 1.00 46.00 305 GLU A N 1
ATOM 2352 C CA . GLU A 1 305 ? 13.032 20.571 10.707 1.00 46.00 305 GLU A CA 1
ATOM 2353 C C . GLU A 1 305 ? 12.551 19.126 10.517 1.00 46.00 305 GLU A C 1
ATOM 2355 O O . GLU A 1 305 ? 12.976 18.508 9.547 1.00 46.00 305 GLU A O 1
ATOM 2360 N N . GLU A 1 306 ? 11.684 18.582 11.374 1.00 44.81 306 GLU A N 1
ATOM 2361 C CA . GLU A 1 306 ? 11.168 17.208 11.261 1.00 44.81 306 GLU A CA 1
ATOM 2362 C C . GLU A 1 306 ? 10.292 17.039 10.015 1.00 44.81 306 GLU A C 1
ATOM 2364 O O . GLU A 1 306 ? 10.502 16.112 9.234 1.00 44.81 306 GLU A O 1
ATOM 2369 N N . GLU A 1 307 ? 9.390 17.989 9.746 1.00 45.28 307 GLU A N 1
ATOM 2370 C CA . GLU A 1 307 ? 8.583 17.984 8.516 1.00 45.28 307 GLU A CA 1
ATOM 2371 C C . GLU A 1 307 ? 9.452 18.139 7.256 1.00 45.28 307 GLU A C 1
ATOM 2373 O O . GLU A 1 307 ? 9.183 17.522 6.224 1.00 45.28 307 GLU A O 1
ATOM 2378 N N . THR A 1 308 ? 10.525 18.936 7.324 1.00 54.12 308 THR A N 1
ATOM 2379 C CA . THR A 1 308 ? 11.463 19.111 6.201 1.00 54.12 308 THR A CA 1
ATOM 2380 C C . THR A 1 308 ? 12.353 17.879 6.005 1.00 54.12 308 THR A C 1
ATOM 2382 O O . THR A 1 308 ? 12.683 17.538 4.868 1.00 54.12 308 THR A O 1
ATOM 2385 N N . ARG A 1 309 ? 12.741 17.187 7.087 1.00 52.38 309 ARG A N 1
ATOM 2386 C CA . ARG A 1 309 ? 13.498 15.924 7.039 1.00 52.38 309 ARG A CA 1
ATOM 2387 C C . ARG A 1 309 ? 12.657 14.807 6.440 1.00 52.38 309 ARG A C 1
ATOM 2389 O O . ARG A 1 309 ? 13.142 14.153 5.524 1.00 52.38 309 ARG A O 1
ATOM 2396 N N . GLN A 1 310 ? 11.399 14.680 6.857 1.00 50.31 310 GLN A N 1
ATOM 2397 C CA . GLN A 1 310 ? 10.477 13.676 6.329 1.00 50.31 310 GLN A CA 1
ATOM 2398 C C . GLN A 1 310 ? 10.228 13.866 4.826 1.00 50.31 310 GLN A C 1
ATOM 2400 O O . GLN A 1 310 ? 10.457 12.947 4.046 1.00 50.31 310 GLN A O 1
ATOM 2405 N N . LYS A 1 311 ? 9.897 15.092 4.390 1.00 52.59 311 LYS A N 1
ATOM 2406 C CA . LYS A 1 311 ? 9.715 15.412 2.960 1.00 52.59 311 LYS A CA 1
ATOM 2407 C C . LYS A 1 311 ? 10.959 15.114 2.120 1.00 52.59 311 LYS A C 1
ATOM 2409 O O . LYS A 1 311 ? 10.854 14.664 0.983 1.00 52.59 311 LYS A O 1
ATOM 2414 N N . ARG A 1 312 ? 12.152 15.362 2.672 1.00 50.97 312 ARG A N 1
ATOM 2415 C CA . ARG A 1 312 ? 13.422 15.012 2.020 1.00 50.97 312 ARG A CA 1
ATOM 2416 C C . ARG A 1 312 ? 13.601 13.498 1.937 1.00 50.97 312 ARG A C 1
ATOM 2418 O O . ARG A 1 312 ? 14.019 13.018 0.893 1.00 50.97 312 ARG A O 1
ATOM 2425 N N . ALA A 1 313 ? 13.288 12.759 2.997 1.00 50.06 313 ALA A N 1
ATOM 2426 C CA . ALA A 1 313 ? 13.384 11.303 3.039 1.00 50.06 313 ALA A CA 1
ATOM 2427 C C . ALA A 1 313 ? 12.489 10.645 1.966 1.00 50.06 313 ALA A C 1
ATOM 2429 O O . ALA A 1 313 ? 12.943 9.765 1.231 1.00 50.06 313 ALA A O 1
ATOM 2430 N N . ASP A 1 314 ? 11.265 11.151 1.798 1.00 53.22 314 ASP A N 1
ATOM 2431 C CA . ASP A 1 314 ? 10.320 10.703 0.767 1.00 53.22 314 ASP A CA 1
ATOM 2432 C C . ASP A 1 314 ? 10.818 11.041 -0.656 1.00 53.22 314 ASP A C 1
ATOM 2434 O O . ASP A 1 314 ? 10.732 10.219 -1.569 1.00 53.22 314 ASP A O 1
ATOM 2438 N N . GLN A 1 315 ? 11.468 12.197 -0.841 1.00 54.22 315 GLN A N 1
ATOM 2439 C CA . GLN A 1 315 ? 12.123 12.558 -2.104 1.00 54.22 315 GLN A CA 1
ATOM 2440 C C . GLN A 1 315 ? 13.294 11.617 -2.462 1.00 54.22 315 GLN A C 1
ATOM 2442 O O . GLN A 1 315 ? 13.452 11.252 -3.628 1.00 54.22 315 GLN A O 1
ATOM 2447 N N . TYR A 1 316 ? 14.105 11.186 -1.485 1.00 56.47 316 TYR A N 1
ATOM 2448 C CA . TYR A 1 316 ? 15.172 10.202 -1.731 1.00 56.47 316 TYR A CA 1
ATOM 2449 C C . TYR A 1 316 ? 14.619 8.821 -2.060 1.00 56.47 316 TYR A C 1
ATOM 2451 O O . TYR A 1 316 ? 15.198 8.133 -2.895 1.00 56.47 316 TYR A O 1
ATOM 2459 N N . ARG A 1 317 ? 13.483 8.433 -1.465 1.00 56.69 317 ARG A N 1
ATOM 2460 C CA . ARG A 1 317 ? 12.790 7.184 -1.805 1.00 56.69 317 ARG A CA 1
ATOM 2461 C C . ARG A 1 317 ? 12.447 7.127 -3.291 1.00 56.69 317 ARG A C 1
ATOM 2463 O O . ARG A 1 317 ? 12.737 6.125 -3.930 1.00 56.69 317 ARG A O 1
ATOM 2470 N N . LEU A 1 318 ? 11.903 8.207 -3.847 1.00 57.00 318 LEU A N 1
ATOM 2471 C CA . LEU A 1 318 ? 11.592 8.295 -5.276 1.00 57.00 318 LEU A CA 1
ATOM 2472 C C . LEU A 1 318 ? 12.855 8.171 -6.146 1.00 57.00 318 LEU A C 1
ATOM 2474 O O . LEU A 1 318 ? 12.873 7.378 -7.077 1.00 57.00 318 LEU A O 1
ATOM 2478 N N . LEU A 1 319 ? 13.935 8.884 -5.810 1.00 56.03 319 LEU A N 1
ATOM 2479 C CA . LEU A 1 319 ? 15.199 8.861 -6.569 1.00 56.03 319 LEU A CA 1
ATOM 2480 C C . LEU A 1 319 ? 15.957 7.520 -6.507 1.00 56.03 319 LEU A C 1
ATOM 2482 O O . LEU A 1 319 ? 16.775 7.215 -7.380 1.00 56.03 319 LEU A O 1
ATOM 2486 N N . LEU A 1 320 ? 15.718 6.728 -5.466 1.00 55.62 320 LEU A N 1
ATOM 2487 C CA . LEU A 1 320 ? 16.365 5.437 -5.240 1.00 55.62 320 LEU A CA 1
ATOM 2488 C C . LEU A 1 320 ? 15.826 4.321 -6.139 1.00 55.62 320 LEU A C 1
ATOM 2490 O O . LEU A 1 320 ? 16.588 3.429 -6.499 1.00 55.62 320 LEU A O 1
ATOM 2494 N N . PHE A 1 321 ? 14.549 4.393 -6.521 1.00 54.88 321 PHE A N 1
ATOM 2495 C CA . PHE A 1 321 ? 13.878 3.370 -7.334 1.00 54.88 321 PHE A CA 1
ATOM 2496 C C . PHE A 1 321 ? 13.637 3.790 -8.786 1.00 54.88 321 PHE A C 1
ATOM 2498 O O . PHE A 1 321 ? 13.134 2.997 -9.579 1.00 54.88 321 PHE A O 1
ATOM 2505 N N . THR A 1 322 ? 14.022 5.009 -9.165 1.00 60.31 322 THR A N 1
ATOM 2506 C CA . THR A 1 322 ? 14.022 5.414 -10.570 1.00 60.31 322 THR A CA 1
ATOM 2507 C C . THR A 1 322 ? 15.076 4.618 -11.334 1.00 60.31 322 THR A C 1
ATOM 2509 O O . THR A 1 322 ? 16.269 4.707 -11.033 1.00 60.31 322 THR A O 1
ATOM 2512 N N . GLU A 1 323 ? 14.651 3.878 -12.357 1.00 67.12 323 GLU A N 1
ATOM 2513 C CA . GLU A 1 323 ? 15.569 3.294 -13.332 1.00 67.12 323 GLU A CA 1
ATOM 2514 C C . GLU A 1 323 ? 16.239 4.426 -14.113 1.00 67.12 323 GLU A C 1
ATOM 2516 O O . GLU A 1 323 ? 15.630 5.091 -14.954 1.00 67.12 323 GLU A O 1
ATOM 2521 N N . VAL A 1 324 ? 17.507 4.679 -13.800 1.00 73.69 324 VAL A N 1
ATOM 2522 C CA . VAL A 1 324 ? 18.329 5.642 -14.531 1.00 73.69 324 VAL A CA 1
ATOM 2523 C C . VAL A 1 324 ? 19.204 4.861 -15.496 1.00 73.69 324 VAL A C 1
ATOM 2525 O O . VAL A 1 324 ? 19.906 3.926 -15.103 1.00 73.69 324 VAL A O 1
ATOM 2528 N N . LEU A 1 325 ? 19.171 5.269 -16.761 1.00 85.19 325 LEU A N 1
ATOM 2529 C CA . LEU A 1 325 ? 20.006 4.724 -17.820 1.00 85.19 325 LEU A CA 1
ATOM 2530 C C . LEU A 1 325 ? 20.928 5.814 -18.362 1.00 85.19 325 LEU A C 1
ATOM 2532 O O . LEU A 1 325 ? 20.494 6.925 -18.674 1.00 85.19 325 LEU A O 1
ATOM 2536 N N . MET A 1 326 ? 22.202 5.479 -18.505 1.00 89.12 326 MET A N 1
ATOM 2537 C CA . MET A 1 326 ? 23.216 6.308 -19.137 1.00 89.12 326 MET A CA 1
ATOM 2538 C C . MET A 1 326 ? 23.928 5.437 -20.151 1.00 89.12 326 MET A C 1
ATOM 2540 O O . MET A 1 326 ? 24.362 4.337 -19.833 1.00 89.12 326 MET A O 1
ATOM 2544 N N . SER A 1 327 ? 24.044 5.931 -21.371 1.00 90.12 327 SER A N 1
ATOM 2545 C CA . SER A 1 327 ? 24.789 5.267 -22.428 1.00 90.12 327 SER A CA 1
ATOM 2546 C C . SER A 1 327 ? 25.617 6.298 -23.166 1.00 90.12 327 SER A C 1
ATOM 2548 O O . SER A 1 327 ? 25.102 7.379 -23.454 1.00 90.12 327 SER A O 1
ATOM 2550 N N . PHE A 1 328 ? 26.857 5.959 -23.477 1.00 91.62 328 PHE A N 1
ATOM 2551 C CA . PHE A 1 328 ? 27.763 6.781 -24.266 1.00 91.62 328 PHE A CA 1
ATOM 2552 C C . PHE A 1 328 ? 28.723 5.880 -25.043 1.00 91.62 328 PHE A C 1
ATOM 2554 O O . PHE A 1 328 ? 28.907 4.710 -24.702 1.00 91.62 328 PHE A O 1
ATOM 2561 N N . THR A 1 329 ? 29.339 6.424 -26.088 1.00 91.06 329 THR A N 1
ATOM 2562 C CA . THR A 1 329 ? 30.412 5.737 -26.811 1.00 91.06 329 THR A CA 1
ATOM 2563 C C . THR A 1 329 ? 31.755 6.357 -26.441 1.00 91.06 329 THR A C 1
ATOM 2565 O O . THR A 1 329 ? 31.919 7.584 -26.471 1.00 91.06 329 THR A O 1
ATOM 2568 N N . ASP A 1 330 ? 32.728 5.520 -26.101 1.00 90.12 330 ASP A N 1
ATOM 2569 C CA . ASP A 1 330 ? 34.086 5.978 -25.829 1.00 90.12 330 ASP A CA 1
ATOM 2570 C C . ASP A 1 330 ? 34.867 6.288 -27.131 1.00 90.12 330 ASP A C 1
ATOM 2572 O O . ASP A 1 330 ? 34.355 6.218 -28.263 1.00 90.12 330 ASP A O 1
ATOM 2576 N N . THR A 1 331 ? 36.120 6.720 -26.988 1.00 88.25 331 THR A N 1
ATOM 2577 C CA . THR A 1 331 ? 37.014 6.972 -28.128 1.00 88.25 331 THR A CA 1
ATOM 2578 C C . THR A 1 331 ? 37.410 5.711 -28.883 1.00 88.25 331 THR A C 1
ATOM 2580 O O . THR A 1 331 ? 37.719 5.805 -30.074 1.00 88.25 331 THR A O 1
ATOM 2583 N N . ASP A 1 332 ? 37.360 4.559 -28.225 1.00 85.75 332 ASP A N 1
ATOM 2584 C CA . ASP A 1 332 ? 37.843 3.278 -28.735 1.00 85.75 332 ASP A CA 1
ATOM 2585 C C . ASP A 1 332 ? 36.737 2.540 -29.516 1.00 85.75 332 ASP A C 1
ATOM 2587 O O . ASP A 1 332 ? 37.004 1.610 -30.278 1.00 85.75 332 ASP A O 1
ATOM 2591 N N . GLY A 1 333 ? 35.507 3.062 -29.455 1.00 82.62 333 GLY A N 1
ATOM 2592 C CA . GLY A 1 333 ? 34.348 2.602 -30.213 1.00 82.62 333 GLY A CA 1
ATOM 2593 C C . GLY A 1 333 ? 33.403 1.721 -29.407 1.00 82.62 333 GLY A C 1
ATOM 2594 O O . GLY A 1 333 ? 32.413 1.253 -29.973 1.00 82.62 333 GLY A O 1
ATOM 2595 N N . ASP A 1 334 ? 33.676 1.536 -28.120 1.00 89.25 334 ASP A N 1
ATOM 2596 C CA . ASP A 1 334 ? 32.872 0.732 -27.223 1.00 89.25 334 ASP A CA 1
ATOM 2597 C C . ASP A 1 334 ? 31.649 1.513 -26.744 1.00 89.25 334 ASP A C 1
ATOM 2599 O O . ASP A 1 334 ? 31.713 2.684 -26.360 1.00 89.25 334 ASP A O 1
ATOM 2603 N N . ASN A 1 335 ? 30.496 0.847 -26.787 1.00 89.31 335 ASN A N 1
ATOM 2604 C CA . ASN A 1 335 ? 29.254 1.385 -26.254 1.00 89.31 335 ASN A CA 1
ATOM 2605 C C . ASN A 1 335 ? 29.138 1.004 -24.786 1.00 89.31 335 ASN A C 1
ATOM 2607 O O . ASN A 1 335 ? 28.843 -0.149 -24.461 1.00 89.31 335 ASN A O 1
ATOM 2611 N N . ILE A 1 336 ? 29.329 1.987 -23.917 1.00 91.75 336 ILE A N 1
ATOM 2612 C CA . ILE A 1 336 ? 29.239 1.820 -22.474 1.00 91.75 336 ILE A CA 1
ATOM 2613 C C . ILE A 1 336 ? 27.846 2.225 -22.031 1.00 91.75 336 ILE A C 1
ATOM 2615 O O . ILE A 1 336 ? 27.354 3.309 -22.350 1.00 91.75 336 ILE A O 1
ATOM 2619 N N . ARG A 1 337 ? 27.193 1.337 -21.289 1.00 92.25 337 ARG A N 1
ATOM 2620 C CA . ARG A 1 337 ? 25.864 1.544 -20.732 1.00 92.25 337 ARG A CA 1
ATOM 2621 C C . ARG A 1 337 ? 25.891 1.279 -19.238 1.00 92.25 337 ARG A C 1
ATOM 2623 O O . ARG A 1 337 ? 26.048 0.141 -18.809 1.00 92.25 337 ARG A O 1
ATOM 2630 N N . LEU A 1 338 ? 25.665 2.325 -18.458 1.00 91.25 338 LEU A N 1
ATOM 2631 C CA . LEU A 1 338 ? 25.409 2.230 -17.030 1.00 91.25 338 LEU A CA 1
ATOM 2632 C C . LEU A 1 338 ? 23.902 2.144 -16.798 1.00 91.25 338 LEU A C 1
ATOM 2634 O O . LEU A 1 338 ? 23.126 2.949 -17.320 1.00 91.25 338 LEU A O 1
ATOM 2638 N N . GLN A 1 339 ? 23.487 1.167 -16.004 1.00 88.06 339 GLN A N 1
ATOM 2639 C CA . GLN A 1 339 ? 22.092 0.960 -15.640 1.00 88.06 339 GLN A CA 1
ATOM 2640 C C . GLN A 1 339 ? 21.975 0.879 -14.121 1.00 88.06 339 GLN A C 1
ATOM 2642 O O . GLN A 1 339 ? 22.626 0.042 -13.488 1.00 88.06 339 GLN A O 1
ATOM 2647 N N . LYS A 1 340 ? 21.157 1.760 -13.537 1.00 82.50 340 LYS A N 1
ATOM 2648 C CA . LYS A 1 340 ? 20.795 1.696 -12.119 1.00 82.50 340 LYS A CA 1
ATOM 2649 C C . LYS A 1 340 ? 19.644 0.707 -11.946 1.00 82.50 340 LYS A C 1
ATOM 2651 O O . LYS A 1 340 ? 18.555 0.934 -12.464 1.00 82.50 340 LYS A O 1
ATOM 2656 N N . GLU A 1 341 ? 19.895 -0.365 -11.206 1.00 75.06 341 GLU A N 1
ATOM 2657 C CA . GLU A 1 341 ? 18.914 -1.379 -10.814 1.00 75.06 341 GLU A CA 1
ATOM 2658 C C . GLU A 1 341 ? 18.820 -1.377 -9.282 1.00 75.06 341 GLU A C 1
ATOM 2660 O O . GLU A 1 341 ? 19.703 -1.887 -8.582 1.00 75.06 341 GLU A O 1
ATOM 2665 N N . GLY A 1 342 ? 17.773 -0.737 -8.751 1.00 71.19 342 GLY A N 1
ATOM 2666 C CA . GLY A 1 342 ? 17.639 -0.484 -7.314 1.00 71.19 342 GLY A CA 1
ATOM 2667 C C . GLY A 1 342 ? 18.813 0.337 -6.772 1.00 71.19 342 GLY A C 1
ATOM 2668 O O . GLY A 1 342 ? 19.155 1.395 -7.300 1.00 71.19 342 GLY A O 1
ATOM 2669 N N . MET A 1 343 ? 19.466 -0.169 -5.724 1.00 70.44 343 MET A N 1
ATOM 2670 C CA . MET A 1 343 ? 20.624 0.486 -5.100 1.00 70.44 343 MET A CA 1
ATOM 2671 C C . MET A 1 343 ? 21.931 0.363 -5.893 1.00 70.44 343 MET A C 1
ATOM 2673 O O . MET A 1 343 ? 22.903 1.027 -5.533 1.00 70.44 343 MET A O 1
ATOM 2677 N N . PHE A 1 344 ? 22.007 -0.485 -6.921 1.00 79.62 344 PHE A N 1
ATOM 2678 C CA . PHE A 1 344 ? 23.263 -0.808 -7.600 1.00 79.62 344 PHE A CA 1
ATOM 2679 C C . PHE A 1 344 ? 23.327 -0.235 -9.009 1.00 79.62 344 PHE A C 1
ATOM 2681 O O . PHE A 1 344 ? 22.324 -0.136 -9.707 1.00 79.62 344 PHE A O 1
ATOM 2688 N N . VAL A 1 345 ? 24.542 0.096 -9.438 1.00 85.50 345 VAL A N 1
ATOM 2689 C CA . VAL A 1 345 ? 24.833 0.471 -10.822 1.00 85.50 345 VAL A CA 1
ATOM 2690 C C . VAL A 1 345 ? 25.605 -0.673 -11.463 1.00 85.50 345 VAL A C 1
ATOM 2692 O O . VAL A 1 345 ? 26.574 -1.169 -10.888 1.00 85.50 345 VAL A O 1
ATOM 2695 N N . ASN A 1 346 ? 25.156 -1.112 -12.631 1.00 89.44 346 ASN A N 1
ATOM 2696 C CA . ASN A 1 346 ? 25.825 -2.122 -13.439 1.00 89.44 346 ASN A CA 1
ATOM 2697 C C . ASN A 1 346 ? 26.336 -1.479 -14.727 1.00 89.44 346 ASN A C 1
ATOM 2699 O O . ASN A 1 346 ? 25.651 -0.636 -15.307 1.00 89.44 346 ASN A O 1
ATOM 2703 N N . GLU A 1 347 ? 27.510 -1.905 -15.179 1.00 92.44 347 GLU A N 1
ATOM 2704 C CA . GLU A 1 347 ? 28.088 -1.484 -16.451 1.00 92.44 347 GLU A CA 1
ATOM 2705 C C . GLU A 1 347 ? 28.013 -2.599 -17.480 1.00 92.44 347 GLU A C 1
ATOM 2707 O O . GLU A 1 347 ? 28.415 -3.740 -17.231 1.00 92.44 347 GLU A O 1
ATOM 2712 N N . TYR A 1 348 ? 27.539 -2.228 -18.662 1.00 91.25 348 TYR A N 1
ATOM 2713 C CA . TYR A 1 348 ? 27.522 -3.065 -19.839 1.00 91.25 348 TYR A CA 1
ATOM 2714 C C . TYR A 1 348 ? 28.382 -2.428 -20.927 1.00 91.25 348 TYR A C 1
ATOM 2716 O O . TYR A 1 348 ? 28.103 -1.306 -21.344 1.00 91.25 348 TYR A O 1
ATOM 2724 N N . VAL A 1 349 ? 29.365 -3.164 -21.433 1.00 91.31 349 VAL A N 1
ATOM 2725 C CA . VAL A 1 349 ? 30.182 -2.770 -22.583 1.00 91.31 349 VAL A CA 1
ATOM 2726 C C . VAL A 1 349 ? 29.727 -3.595 -23.780 1.00 91.31 349 VAL A C 1
ATOM 2728 O O . VAL A 1 349 ? 29.733 -4.825 -23.737 1.00 91.31 349 VAL A O 1
ATOM 2731 N N . ASN A 1 350 ? 29.262 -2.937 -24.843 1.00 89.75 350 ASN A N 1
ATOM 2732 C CA . ASN A 1 350 ? 28.701 -3.587 -26.035 1.00 89.75 350 ASN A CA 1
ATOM 2733 C C . ASN A 1 350 ? 27.630 -4.647 -25.687 1.00 89.75 350 ASN A C 1
ATOM 2735 O O . ASN A 1 350 ? 27.667 -5.783 -26.166 1.00 89.75 350 ASN A O 1
ATOM 2739 N N . ASP A 1 351 ? 26.703 -4.270 -24.798 1.00 86.81 351 ASP A N 1
ATOM 2740 C CA . ASP A 1 351 ? 25.620 -5.105 -24.249 1.00 86.81 351 ASP A CA 1
ATOM 2741 C C . ASP A 1 351 ? 26.066 -6.323 -23.414 1.00 86.81 351 ASP A C 1
ATOM 2743 O O . ASP A 1 351 ? 25.240 -7.161 -23.040 1.00 86.81 351 ASP A O 1
ATOM 2747 N N . ARG A 1 352 ? 27.350 -6.420 -23.052 1.00 88.25 352 ARG A N 1
ATOM 2748 C CA . ARG A 1 352 ? 27.869 -7.445 -22.137 1.00 88.25 352 ARG A CA 1
ATOM 2749 C C . ARG A 1 352 ? 28.142 -6.848 -20.770 1.00 88.25 352 ARG A C 1
ATOM 2751 O O . ARG A 1 352 ? 28.788 -5.820 -20.664 1.00 88.25 352 ARG A O 1
ATOM 2758 N N . LEU A 1 353 ? 27.639 -7.504 -19.730 1.00 89.69 353 LEU A N 1
ATOM 2759 C CA . LEU A 1 353 ? 27.835 -7.086 -18.345 1.00 89.69 353 LEU A CA 1
ATOM 2760 C C . LEU A 1 353 ? 29.302 -7.277 -17.937 1.00 89.69 353 LEU A C 1
ATOM 2762 O O . LEU A 1 353 ? 29.730 -8.419 -17.769 1.00 89.69 353 LEU A O 1
ATOM 2766 N N . GLU A 1 354 ? 30.023 -6.177 -17.747 1.00 90.50 354 GLU A N 1
ATOM 2767 C CA . GLU A 1 354 ? 31.439 -6.172 -17.350 1.00 90.50 354 GLU A CA 1
ATOM 2768 C C . GLU A 1 354 ? 31.585 -5.910 -15.848 1.00 90.50 354 GLU A C 1
ATOM 2770 O O . GLU A 1 354 ? 32.237 -6.677 -15.137 1.00 90.50 354 GLU A O 1
ATOM 2775 N N . ILE A 1 355 ? 30.889 -4.894 -15.321 1.00 87.12 355 ILE A N 1
ATOM 2776 C CA . ILE A 1 355 ? 30.947 -4.549 -13.895 1.00 87.12 355 ILE A CA 1
ATOM 2777 C C . ILE A 1 355 ? 29.578 -4.740 -13.255 1.00 87.12 355 ILE A C 1
ATOM 2779 O O . ILE A 1 355 ? 28.595 -4.079 -13.592 1.00 87.12 355 ILE A O 1
ATOM 2783 N N . ARG A 1 356 ? 29.523 -5.638 -12.270 1.00 86.75 356 ARG A N 1
ATOM 2784 C CA . ARG A 1 356 ? 28.368 -5.796 -11.380 1.00 86.75 356 ARG A CA 1
ATOM 2785 C C . ARG A 1 356 ? 28.562 -4.955 -10.134 1.00 86.75 356 ARG A C 1
ATOM 2787 O O . ARG A 1 356 ? 29.594 -5.086 -9.485 1.00 86.75 356 ARG A O 1
ATOM 2794 N N . ARG A 1 357 ? 27.529 -4.203 -9.741 1.00 81.75 357 ARG A N 1
ATOM 2795 C CA . ARG A 1 357 ? 27.522 -3.404 -8.502 1.00 81.75 357 ARG A CA 1
ATOM 2796 C C . ARG A 1 357 ? 28.726 -2.466 -8.411 1.00 81.75 357 ARG A C 1
ATOM 2798 O O . ARG A 1 357 ? 29.458 -2.473 -7.426 1.00 81.75 357 ARG A O 1
ATOM 2805 N N . MET A 1 358 ? 28.913 -1.681 -9.462 1.00 83.19 358 MET A N 1
ATOM 2806 C CA . MET A 1 358 ? 29.957 -0.675 -9.571 1.00 83.19 358 MET A CA 1
ATOM 2807 C C . MET A 1 358 ? 29.993 0.224 -8.328 1.00 83.19 358 MET A C 1
ATOM 2809 O O . MET A 1 358 ? 28.971 0.776 -7.906 1.00 83.19 358 MET A O 1
ATOM 2813 N N . GLU A 1 359 ? 31.182 0.358 -7.742 1.00 75.94 359 GLU A N 1
ATOM 2814 C CA . GLU A 1 359 ? 31.376 1.123 -6.508 1.00 75.94 359 GLU A CA 1
ATOM 2815 C C . GLU A 1 359 ? 31.405 2.630 -6.768 1.00 75.94 359 GLU A C 1
ATOM 2817 O O . GLU A 1 359 ? 30.771 3.392 -6.036 1.00 75.94 359 GLU A O 1
ATOM 2822 N N . TYR A 1 360 ? 32.096 3.049 -7.828 1.00 82.44 360 TYR A N 1
ATOM 2823 C CA . TYR A 1 360 ? 32.268 4.446 -8.206 1.00 82.44 360 TYR A CA 1
ATOM 2824 C C . TYR A 1 360 ? 32.313 4.606 -9.726 1.00 82.44 360 TYR A C 1
ATOM 2826 O O . TYR A 1 360 ? 32.653 3.672 -10.450 1.00 82.44 360 TYR A O 1
ATOM 2834 N N . PHE A 1 361 ? 31.980 5.811 -10.181 1.00 87.81 361 PHE A N 1
ATOM 2835 C CA . PHE A 1 361 ? 32.155 6.253 -11.558 1.00 87.81 361 PHE A CA 1
ATOM 2836 C C . PHE A 1 361 ? 32.426 7.755 -11.543 1.00 87.81 361 PHE A C 1
ATOM 2838 O O . PHE A 1 361 ? 31.546 8.552 -11.195 1.00 87.81 361 PHE A O 1
ATOM 2845 N N . ASP A 1 362 ? 33.648 8.151 -11.871 1.00 88.50 362 ASP A N 1
ATOM 2846 C CA . ASP A 1 362 ? 34.075 9.546 -11.809 1.00 88.50 362 ASP A CA 1
ATOM 2847 C C . ASP A 1 362 ? 34.222 10.128 -13.201 1.00 88.50 362 ASP A C 1
ATOM 2849 O O . ASP A 1 362 ? 34.785 9.498 -14.085 1.00 88.50 362 ASP A O 1
ATOM 2853 N N . ILE A 1 363 ? 33.715 11.343 -13.391 1.00 90.75 363 ILE A N 1
ATOM 2854 C CA . ILE A 1 363 ? 33.758 12.057 -14.665 1.00 90.75 363 ILE A CA 1
ATOM 2855 C C . ILE A 1 363 ? 34.603 13.313 -14.475 1.00 90.75 363 ILE A C 1
ATOM 2857 O O . ILE A 1 363 ? 34.286 14.161 -13.643 1.00 90.75 363 ILE A O 1
ATOM 2861 N N . ASP A 1 364 ? 35.659 13.451 -15.274 1.00 90.00 364 ASP A N 1
ATOM 2862 C CA . ASP A 1 364 ? 36.404 14.696 -15.432 1.00 90.00 364 ASP A CA 1
ATOM 2863 C C . ASP A 1 364 ? 35.897 15.415 -16.685 1.00 90.00 364 ASP A C 1
ATOM 2865 O O . ASP A 1 364 ? 36.249 15.075 -17.820 1.00 90.00 364 ASP A O 1
ATOM 2869 N N . GLU A 1 365 ? 35.052 16.422 -16.470 1.00 89.38 365 GLU A N 1
ATOM 2870 C CA . GLU A 1 365 ? 34.430 17.204 -17.539 1.00 89.38 365 GLU A CA 1
ATOM 2871 C C . GLU A 1 365 ? 35.462 17.961 -18.390 1.00 89.38 365 GLU A C 1
ATOM 2873 O O . GLU A 1 365 ? 35.317 18.055 -19.610 1.00 89.38 365 GLU A O 1
ATOM 2878 N N . LYS A 1 366 ? 36.542 18.461 -17.771 1.00 87.75 366 LYS A N 1
ATOM 2879 C CA . LYS A 1 366 ? 37.578 19.234 -18.472 1.00 87.75 366 LYS A CA 1
ATOM 2880 C C . LYS A 1 366 ? 38.441 18.335 -19.342 1.00 87.75 366 LYS A C 1
ATOM 2882 O O . LYS A 1 366 ? 38.771 18.707 -20.466 1.00 87.75 366 LYS A O 1
ATOM 2887 N N . ALA A 1 367 ? 38.808 17.168 -18.819 1.00 89.12 367 ALA A N 1
ATOM 2888 C CA . ALA A 1 367 ? 39.601 16.185 -19.546 1.00 89.12 367 ALA A CA 1
ATOM 2889 C C . ALA A 1 367 ? 38.763 15.319 -20.502 1.00 89.12 367 ALA A C 1
ATOM 2891 O O . ALA A 1 367 ? 39.339 14.579 -21.299 1.00 89.12 367 ALA A O 1
ATOM 2892 N N . ARG A 1 368 ? 37.424 15.402 -20.430 1.00 91.88 368 ARG A N 1
ATOM 2893 C CA . ARG A 1 368 ? 36.480 14.505 -21.119 1.00 91.88 368 ARG A CA 1
ATOM 2894 C C . ARG A 1 368 ? 36.845 13.032 -20.908 1.00 91.88 368 ARG A C 1
ATOM 2896 O O . ARG A 1 368 ? 36.809 12.235 -21.844 1.00 91.88 368 ARG A O 1
ATOM 2903 N N . SER A 1 369 ? 37.190 12.679 -19.674 1.00 91.81 369 SER A N 1
ATOM 2904 C CA . SER A 1 369 ? 37.535 11.310 -19.283 1.00 91.81 369 SER A CA 1
ATOM 2905 C C . SER A 1 369 ? 36.648 10.820 -18.154 1.00 91.81 369 SER A C 1
ATOM 2907 O O . SER A 1 369 ? 36.156 11.629 -17.369 1.00 91.81 369 SER A O 1
ATOM 2909 N N . TYR A 1 370 ? 36.504 9.508 -18.034 1.00 92.94 370 TYR A N 1
ATOM 2910 C CA . TYR A 1 370 ? 35.878 8.873 -16.882 1.00 92.94 370 TYR A CA 1
ATOM 2911 C C . TYR A 1 370 ? 36.801 7.842 -16.242 1.00 92.94 370 TYR A C 1
ATOM 2913 O O . TYR A 1 370 ? 37.773 7.391 -16.853 1.00 92.94 370 TYR A O 1
ATOM 2921 N N . HIS A 1 371 ? 36.508 7.503 -14.992 1.00 92.19 371 HIS A N 1
ATOM 2922 C CA . HIS A 1 371 ? 37.213 6.498 -14.219 1.00 92.19 371 HIS A CA 1
ATOM 2923 C C . HIS A 1 371 ? 36.215 5.560 -13.545 1.00 92.19 371 HIS A C 1
ATOM 2925 O O . HIS A 1 371 ? 35.341 6.002 -12.798 1.00 92.19 371 HIS A O 1
ATOM 2931 N N . ASP A 1 372 ? 36.381 4.274 -13.808 1.00 89.56 372 ASP A N 1
ATOM 2932 C CA . ASP A 1 372 ? 35.633 3.172 -13.222 1.00 89.56 372 ASP A CA 1
ATOM 2933 C C . ASP A 1 372 ? 36.612 2.187 -12.538 1.00 89.56 372 ASP A C 1
ATOM 2935 O O . ASP A 1 372 ? 37.835 2.363 -12.628 1.00 89.56 372 ASP A O 1
ATOM 2939 N N . PRO A 1 373 ? 36.122 1.134 -11.854 1.00 86.25 373 PRO A N 1
ATOM 2940 C CA . PRO A 1 373 ? 36.983 0.147 -11.199 1.00 86.25 373 PRO A CA 1
ATOM 2941 C C . PRO A 1 373 ? 37.964 -0.606 -12.111 1.00 86.25 373 PRO A C 1
ATOM 2943 O O . PRO A 1 373 ? 38.920 -1.194 -11.602 1.00 86.25 373 PRO A O 1
ATOM 2946 N N . THR A 1 374 ? 37.739 -0.636 -13.425 1.00 84.06 374 THR A N 1
ATOM 2947 C CA . THR A 1 374 ? 38.601 -1.323 -14.399 1.00 84.06 374 THR A CA 1
ATOM 2948 C C . THR A 1 374 ? 39.679 -0.412 -14.976 1.00 84.06 374 THR A C 1
ATOM 2950 O O . THR A 1 374 ? 40.754 -0.895 -15.340 1.00 84.06 374 THR A O 1
ATOM 2953 N N . GLY A 1 375 ? 39.454 0.902 -15.011 1.00 86.75 375 GLY A N 1
ATOM 2954 C CA . GLY A 1 375 ? 40.444 1.839 -15.517 1.00 86.75 375 GLY A CA 1
ATOM 2955 C C . GLY A 1 375 ? 39.889 3.210 -15.872 1.00 86.75 375 GLY A C 1
ATOM 2956 O O . GLY A 1 375 ? 38.915 3.699 -15.304 1.00 86.75 375 GLY A O 1
ATOM 2957 N N . ARG A 1 376 ? 40.601 3.895 -16.768 1.00 89.94 376 ARG A N 1
ATOM 2958 C CA . ARG A 1 376 ? 40.242 5.225 -17.265 1.00 89.94 376 ARG A CA 1
ATOM 2959 C C . ARG A 1 376 ? 39.899 5.120 -18.745 1.00 89.94 376 ARG A C 1
ATOM 2961 O O . ARG A 1 376 ? 40.693 4.553 -19.491 1.00 89.94 376 ARG A O 1
ATOM 2968 N N . GLY A 1 377 ? 38.798 5.741 -19.150 1.00 90.62 377 GLY A N 1
ATOM 2969 C CA . GLY A 1 377 ? 38.421 5.899 -20.553 1.00 90.62 377 GLY A CA 1
ATOM 2970 C C . GLY A 1 377 ? 38.137 7.353 -20.922 1.00 90.62 377 GLY A C 1
ATOM 2971 O O . GLY A 1 377 ? 38.160 8.252 -20.073 1.00 90.62 377 GLY A O 1
ATOM 2972 N N . TRP A 1 378 ? 37.889 7.596 -22.209 1.00 93.56 378 TRP A N 1
ATOM 2973 C CA . TRP A 1 378 ? 37.658 8.934 -22.759 1.00 93.56 378 TRP A CA 1
ATOM 2974 C C . TRP A 1 378 ? 36.357 8.995 -23.547 1.00 93.56 378 TRP A C 1
ATOM 2976 O O . TRP A 1 378 ? 36.064 8.131 -24.368 1.00 93.56 378 TRP A O 1
ATOM 2986 N N . PHE A 1 379 ? 35.585 10.058 -23.329 1.00 92.19 379 PHE A N 1
ATOM 2987 C CA . PHE A 1 379 ? 34.354 10.289 -24.075 1.00 92.19 379 PHE A CA 1
ATOM 2988 C C . PHE A 1 379 ? 34.668 10.755 -25.492 1.00 92.19 379 PHE A C 1
ATOM 2990 O O . PHE A 1 379 ? 35.512 11.635 -25.706 1.00 92.19 379 PHE A O 1
ATOM 2997 N N . ARG A 1 380 ? 33.911 10.258 -26.473 1.00 90.56 380 ARG A N 1
ATOM 2998 C CA . ARG A 1 380 ? 33.967 10.787 -27.836 1.00 90.56 380 ARG A CA 1
ATOM 2999 C C . ARG A 1 380 ? 33.589 12.271 -27.857 1.00 90.56 380 ARG A C 1
ATOM 3001 O O . ARG A 1 380 ? 32.797 12.744 -27.044 1.00 90.56 380 ARG A O 1
ATOM 3008 N N . SER A 1 381 ? 34.131 13.032 -28.806 1.00 84.12 381 SER A N 1
ATOM 3009 C CA . SER A 1 381 ? 33.860 14.473 -28.953 1.00 84.12 381 SER A CA 1
ATOM 3010 C C . SER A 1 381 ? 32.384 14.822 -29.191 1.00 84.12 381 SER A C 1
ATOM 3012 O O . SER A 1 381 ? 31.984 15.944 -28.898 1.00 84.12 381 SER A O 1
ATOM 3014 N N . SER A 1 382 ? 31.585 13.877 -29.695 1.00 86.75 382 SER A N 1
ATOM 3015 C CA . SER A 1 382 ? 30.146 14.031 -29.936 1.00 86.75 382 SER A CA 1
ATOM 3016 C C . SER A 1 382 ? 29.280 13.940 -28.678 1.00 86.75 382 SER A C 1
ATOM 3018 O O . SER A 1 382 ? 28.120 14.333 -28.738 1.00 86.75 382 SER A O 1
ATOM 3020 N N . GLU A 1 383 ? 29.811 13.421 -27.569 1.00 88.25 383 GLU A N 1
ATOM 3021 C CA . GLU A 1 383 ? 29.035 13.193 -26.346 1.00 88.25 383 GLU A CA 1
ATOM 3022 C C . GLU A 1 383 ? 28.837 14.477 -25.533 1.00 88.25 383 GLU A C 1
ATOM 3024 O O . GLU A 1 383 ? 29.773 15.273 -25.349 1.00 88.25 383 GLU A O 1
ATOM 3029 N N . ASP A 1 384 ? 27.628 14.645 -24.993 1.00 89.50 384 ASP A N 1
ATOM 3030 C CA . ASP A 1 384 ? 27.299 15.706 -24.042 1.00 89.50 384 ASP A CA 1
ATOM 3031 C C . ASP A 1 384 ? 27.724 15.294 -22.626 1.00 89.50 384 ASP A C 1
ATOM 3033 O O . ASP A 1 384 ? 26.985 14.668 -21.865 1.00 89.50 384 ASP A O 1
ATOM 3037 N N . VAL A 1 385 ? 28.956 15.657 -22.265 1.00 89.06 385 VAL A N 1
ATOM 3038 C CA . VAL A 1 385 ? 29.538 15.320 -20.958 1.00 89.06 385 VAL A CA 1
ATOM 3039 C C . VAL A 1 385 ? 28.758 15.969 -19.809 1.00 89.06 385 VAL A C 1
ATOM 3041 O O . VAL A 1 385 ? 28.666 15.376 -18.739 1.00 89.06 385 VAL A O 1
ATOM 3044 N N . ALA A 1 386 ? 28.131 17.131 -20.019 1.00 85.44 386 ALA A N 1
ATOM 3045 C CA . ALA A 1 386 ? 27.342 17.787 -18.980 1.00 85.44 386 ALA A CA 1
ATOM 3046 C C . ALA A 1 386 ? 26.042 17.015 -18.689 1.00 85.44 386 ALA A C 1
ATOM 3048 O O . ALA A 1 386 ? 25.634 16.895 -17.530 1.00 85.44 386 ALA A O 1
ATOM 3049 N N . GLU A 1 387 ? 25.404 16.443 -19.715 1.00 84.50 387 GLU A N 1
ATOM 3050 C CA . GLU A 1 387 ? 24.268 15.533 -19.530 1.00 84.50 387 GLU A CA 1
ATOM 3051 C C . GLU A 1 387 ? 24.690 14.242 -18.808 1.00 84.50 387 GLU A C 1
ATOM 3053 O O . GLU A 1 387 ? 23.994 13.786 -17.895 1.00 84.50 387 GLU A O 1
ATOM 3058 N N . LEU A 1 388 ? 25.852 13.681 -19.161 1.00 88.38 388 LEU A N 1
ATOM 3059 C CA . LEU A 1 388 ? 26.401 12.488 -18.508 1.00 88.38 388 LEU A CA 1
ATOM 3060 C C . LEU A 1 388 ? 26.721 12.739 -17.029 1.00 88.38 388 LEU A C 1
ATOM 3062 O O . LEU A 1 388 ? 26.404 11.895 -16.194 1.00 88.38 388 LEU A O 1
ATOM 3066 N N . VAL A 1 389 ? 27.249 13.912 -16.669 1.00 86.38 389 VAL A N 1
ATOM 3067 C CA . VAL A 1 389 ? 27.464 14.302 -15.264 1.00 86.38 389 VAL A CA 1
ATOM 3068 C C . VAL A 1 389 ? 26.143 14.329 -14.492 1.00 86.38 389 VAL A C 1
ATOM 3070 O O . VAL A 1 389 ? 26.043 13.704 -13.437 1.00 86.38 389 VAL A O 1
ATOM 3073 N N . ARG A 1 390 ? 25.089 14.951 -15.039 1.00 82.25 390 ARG A N 1
ATOM 3074 C CA . ARG A 1 390 ? 23.763 14.977 -14.386 1.00 82.25 390 ARG A CA 1
ATOM 3075 C C . ARG A 1 390 ? 23.188 13.575 -14.195 1.00 82.25 390 ARG A C 1
ATOM 3077 O O . ARG A 1 390 ? 22.650 13.263 -13.135 1.00 82.25 390 ARG A O 1
ATOM 3084 N N . LYS A 1 391 ? 23.311 12.709 -15.205 1.00 83.44 391 LYS A N 1
ATOM 3085 C CA . LYS A 1 391 ? 22.882 11.306 -15.100 1.00 83.44 391 LYS A CA 1
ATOM 3086 C C . LYS A 1 391 ? 23.717 10.541 -14.067 1.00 83.44 391 LYS A C 1
ATOM 3088 O O . LYS A 1 391 ? 23.148 9.759 -13.309 1.00 83.44 391 LYS A O 1
ATOM 3093 N N . LYS A 1 392 ? 25.027 10.802 -13.974 1.00 86.75 392 LYS A N 1
ATOM 3094 C CA . LYS A 1 392 ? 25.924 10.194 -12.977 1.00 86.75 392 LYS A CA 1
ATOM 3095 C C . LYS A 1 392 ? 25.507 10.561 -11.558 1.00 86.75 392 LYS A C 1
ATOM 3097 O O . LYS A 1 392 ? 25.470 9.685 -10.701 1.00 86.75 392 LYS A O 1
ATOM 3102 N N . GLU A 1 393 ? 25.152 11.818 -11.312 1.00 80.88 393 GLU A N 1
ATOM 3103 C CA . GLU A 1 393 ? 24.683 12.285 -9.999 1.00 80.88 393 GLU A CA 1
ATOM 3104 C C . GLU A 1 393 ? 23.384 11.590 -9.556 1.00 80.88 393 GLU A C 1
ATOM 3106 O O . GLU A 1 393 ? 23.223 11.270 -8.381 1.00 80.88 393 GLU A O 1
ATOM 3111 N N . LEU A 1 394 ? 22.481 11.281 -10.494 1.00 74.50 394 LEU A N 1
ATOM 3112 C CA . LEU A 1 394 ? 21.257 10.515 -10.218 1.00 74.50 394 LEU A CA 1
ATOM 3113 C C . LEU A 1 394 ? 21.530 9.015 -9.976 1.00 74.50 394 LEU A C 1
ATOM 3115 O O . LEU A 1 394 ? 20.794 8.347 -9.243 1.00 74.50 394 LEU A O 1
ATOM 3119 N N . MET A 1 395 ? 22.592 8.474 -10.580 1.00 76.56 395 MET A N 1
ATOM 3120 C CA . MET A 1 395 ? 23.012 7.076 -10.415 1.00 76.56 395 MET A CA 1
ATOM 3121 C C . MET A 1 395 ? 23.798 6.818 -9.125 1.00 76.56 395 MET A C 1
ATOM 3123 O O . MET A 1 395 ? 23.632 5.778 -8.483 1.00 76.56 395 MET A O 1
ATOM 3127 N N . PHE A 1 396 ? 24.655 7.764 -8.748 1.00 73.75 396 PHE A N 1
ATOM 3128 C CA . PHE A 1 396 ? 25.541 7.705 -7.587 1.00 73.75 396 PHE A CA 1
ATOM 3129 C C . PHE A 1 396 ? 25.172 8.805 -6.598 1.00 73.75 396 PHE A C 1
ATOM 3131 O O . PHE A 1 396 ? 25.948 9.722 -6.332 1.00 73.75 396 PHE A O 1
ATOM 3138 N N . ILE A 1 397 ? 23.965 8.705 -6.050 1.00 70.75 397 ILE A N 1
ATOM 3139 C CA . ILE A 1 397 ? 23.521 9.598 -4.985 1.00 70.75 397 ILE A CA 1
ATOM 3140 C C . ILE A 1 397 ? 24.383 9.286 -3.757 1.00 70.75 397 ILE A C 1
ATOM 3142 O O . ILE A 1 397 ? 24.405 8.150 -3.290 1.00 70.75 397 ILE A O 1
ATOM 3146 N N . GLU A 1 398 ? 25.079 10.285 -3.203 1.00 64.06 398 GLU A N 1
ATOM 3147 C CA . GLU A 1 398 ? 25.972 10.108 -2.039 1.00 64.06 398 GLU A CA 1
ATOM 3148 C C . GLU A 1 398 ? 25.290 9.415 -0.849 1.00 64.06 398 GLU A C 1
ATOM 3150 O O . GLU A 1 398 ? 25.945 8.778 -0.033 1.00 64.06 398 GLU A O 1
ATOM 3155 N N . ARG A 1 399 ? 23.962 9.512 -0.739 1.00 63.44 399 ARG A N 1
ATOM 3156 C CA . ARG A 1 399 ? 23.186 8.893 0.344 1.00 63.44 399 ARG A CA 1
ATOM 3157 C C . ARG A 1 399 ? 22.932 7.398 0.139 1.00 63.44 399 ARG A C 1
ATOM 3159 O O . ARG A 1 399 ? 22.796 6.688 1.133 1.00 63.44 399 ARG A O 1
ATOM 3166 N N . ASP A 1 400 ? 22.997 6.904 -1.099 1.00 69.38 400 ASP A N 1
ATOM 3167 C CA . ASP A 1 400 ? 22.949 5.469 -1.428 1.00 69.38 400 ASP A CA 1
ATOM 3168 C C . ASP A 1 400 ? 24.201 4.758 -0.891 1.00 69.38 400 ASP A C 1
ATOM 3170 O O . ASP A 1 400 ? 24.183 3.555 -0.627 1.00 69.38 400 ASP A O 1
ATOM 3174 N N . PHE A 1 401 ? 25.288 5.508 -0.675 1.00 76.62 401 PHE A N 1
ATOM 3175 C CA . PHE A 1 401 ? 26.544 5.002 -0.133 1.00 76.62 401 PHE A CA 1
ATOM 3176 C C . PHE A 1 401 ? 26.358 4.322 1.226 1.00 76.62 401 PHE A C 1
ATOM 3178 O O . PHE A 1 401 ? 26.883 3.231 1.432 1.00 76.62 401 PHE A O 1
ATOM 3185 N N . LEU A 1 402 ? 25.565 4.910 2.132 1.00 80.50 402 LEU A N 1
ATOM 3186 C CA . LEU A 1 402 ? 25.305 4.317 3.446 1.00 80.50 402 LEU A CA 1
ATOM 3187 C C . LEU A 1 402 ? 24.620 2.952 3.300 1.00 80.50 402 LEU A C 1
ATOM 3189 O O . LEU A 1 402 ? 25.102 1.963 3.849 1.00 80.50 402 LEU A O 1
ATOM 3193 N N . ALA A 1 403 ? 23.541 2.870 2.518 1.00 78.88 403 ALA A N 1
ATOM 3194 C CA . ALA A 1 403 ? 22.830 1.614 2.294 1.00 78.88 403 ALA A CA 1
ATOM 3195 C C . ALA A 1 403 ? 23.720 0.563 1.603 1.00 78.88 403 ALA A C 1
ATOM 3197 O O . ALA A 1 403 ? 23.764 -0.585 2.046 1.00 78.88 403 ALA A O 1
ATOM 3198 N N . ARG A 1 404 ? 24.510 0.946 0.589 1.00 79.12 404 ARG A N 1
ATOM 3199 C CA . ARG A 1 404 ? 25.478 0.047 -0.069 1.00 79.12 404 ARG A CA 1
ATOM 3200 C C . ARG A 1 404 ? 26.536 -0.467 0.909 1.00 79.12 404 ARG A C 1
ATOM 3202 O O . ARG A 1 404 ? 26.837 -1.661 0.909 1.00 79.12 404 ARG A O 1
ATOM 3209 N N . CYS A 1 405 ? 27.075 0.394 1.771 1.00 83.19 405 CYS A N 1
ATOM 3210 C CA . CYS A 1 405 ? 28.031 0.013 2.811 1.00 83.19 405 CYS A CA 1
ATOM 3211 C C . CYS A 1 405 ? 27.415 -0.979 3.800 1.00 83.19 405 CYS A C 1
ATOM 3213 O O . CYS A 1 405 ? 28.023 -2.000 4.098 1.00 83.19 405 CYS A O 1
ATOM 3215 N N . LEU A 1 406 ? 26.178 -0.746 4.239 1.00 85.94 406 LEU A N 1
ATOM 3216 C CA . LEU A 1 406 ? 25.457 -1.658 5.128 1.00 85.94 406 LEU A CA 1
ATOM 3217 C C . LEU A 1 406 ? 25.210 -3.034 4.485 1.00 85.94 406 LEU A C 1
ATOM 3219 O O . LEU A 1 406 ? 25.348 -4.063 5.146 1.00 85.94 406 LEU A O 1
ATOM 3223 N N . MET A 1 407 ? 24.891 -3.078 3.191 1.00 82.88 407 MET A N 1
ATOM 3224 C CA . MET A 1 407 ? 24.716 -4.340 2.464 1.00 82.88 407 MET A CA 1
ATOM 3225 C C . MET A 1 407 ? 26.036 -5.090 2.259 1.00 82.88 407 MET A C 1
ATOM 3227 O O . MET A 1 407 ? 26.082 -6.308 2.401 1.00 82.88 407 MET A O 1
ATOM 3231 N N . THR A 1 408 ? 27.103 -4.374 1.902 1.00 81.44 408 THR A N 1
ATOM 3232 C CA . THR A 1 408 ? 28.405 -4.972 1.560 1.00 81.44 408 THR A CA 1
ATOM 3233 C C . THR A 1 408 ? 29.214 -5.371 2.790 1.00 81.44 408 THR A C 1
ATOM 3235 O O . THR A 1 408 ? 29.819 -6.437 2.787 1.00 81.44 408 THR A O 1
ATOM 3238 N N . VAL A 1 409 ? 29.204 -4.547 3.841 1.00 86.62 409 VAL A N 1
ATOM 3239 C CA . VAL A 1 409 ? 29.969 -4.769 5.076 1.00 86.62 409 VAL A CA 1
ATOM 3240 C C . VAL A 1 409 ? 29.191 -5.632 6.063 1.00 86.62 409 VAL A C 1
ATOM 3242 O O . VAL A 1 409 ? 29.723 -6.622 6.550 1.00 86.62 409 VAL A O 1
ATOM 3245 N N . CYS A 1 410 ? 27.932 -5.286 6.350 1.00 86.25 410 CYS A N 1
ATOM 3246 C CA . CYS A 1 410 ? 27.137 -5.982 7.370 1.00 86.25 410 CYS A CA 1
ATOM 3247 C C . CYS A 1 410 ? 26.293 -7.133 6.801 1.00 86.25 410 CYS A C 1
ATOM 3249 O O . CYS A 1 410 ? 25.603 -7.817 7.555 1.00 86.25 410 CYS A O 1
ATOM 3251 N N . GLY A 1 411 ? 26.298 -7.335 5.478 1.00 83.19 411 GLY A N 1
ATOM 3252 C CA . GLY A 1 411 ? 25.499 -8.374 4.821 1.00 83.19 411 GLY A CA 1
ATOM 3253 C C . GLY A 1 411 ? 23.988 -8.133 4.902 1.00 83.19 411 GLY A C 1
ATOM 3254 O O . GLY A 1 411 ? 23.203 -9.072 4.745 1.00 83.19 411 GLY A O 1
ATOM 3255 N N . LEU A 1 412 ? 23.561 -6.898 5.182 1.00 83.12 412 LEU A N 1
ATOM 3256 C CA . LEU A 1 412 ? 22.147 -6.564 5.301 1.00 83.12 412 LEU A CA 1
ATOM 3257 C C . LEU A 1 412 ? 21.425 -6.762 3.965 1.00 83.12 412 LEU A C 1
ATOM 3259 O O . LEU A 1 412 ? 21.951 -6.475 2.888 1.00 83.12 412 LEU A O 1
ATOM 3263 N N . LYS A 1 413 ? 20.171 -7.219 4.039 1.00 77.31 413 LYS A N 1
ATOM 3264 C CA . LYS A 1 413 ? 19.274 -7.212 2.878 1.00 77.31 413 LYS A CA 1
ATOM 3265 C C . LYS A 1 413 ? 18.987 -5.770 2.470 1.00 77.31 413 LYS A C 1
ATOM 3267 O O . LYS A 1 413 ? 18.918 -4.894 3.328 1.00 77.31 413 LYS A O 1
ATOM 3272 N N . GLU A 1 414 ? 18.738 -5.554 1.183 1.00 69.62 414 GLU A N 1
ATOM 3273 C CA . GLU A 1 414 ? 18.484 -4.227 0.605 1.00 69.62 414 GLU A CA 1
ATOM 3274 C C . GLU A 1 414 ? 17.393 -3.456 1.357 1.00 69.62 414 GLU A C 1
ATOM 3276 O O . GLU A 1 414 ? 17.606 -2.321 1.778 1.00 69.62 414 GLU A O 1
ATOM 3281 N N . SER A 1 415 ? 16.272 -4.119 1.654 1.00 68.00 415 SER A N 1
ATOM 3282 C CA . SER A 1 415 ? 15.169 -3.537 2.423 1.00 68.00 415 SER A CA 1
ATOM 3283 C C . SER A 1 415 ? 15.583 -3.083 3.828 1.00 68.00 415 SER A C 1
ATOM 3285 O O . SER A 1 415 ? 15.117 -2.056 4.310 1.00 68.00 415 SER A O 1
ATOM 3287 N N . SER A 1 416 ? 16.457 -3.840 4.496 1.00 75.50 416 SER A N 1
ATOM 3288 C CA . SER A 1 416 ? 16.912 -3.546 5.859 1.00 75.50 416 SER A CA 1
ATOM 3289 C C . SER A 1 416 ? 17.965 -2.441 5.870 1.00 75.50 416 SER A C 1
ATOM 3291 O O . SER A 1 416 ? 17.877 -1.528 6.682 1.00 75.50 416 SER A O 1
ATOM 3293 N N . ALA A 1 417 ? 18.919 -2.475 4.936 1.00 79.06 417 ALA A N 1
ATOM 3294 C CA . ALA A 1 417 ? 19.903 -1.410 4.764 1.00 79.06 417 ALA A CA 1
ATOM 3295 C C . ALA A 1 417 ? 19.229 -0.069 4.436 1.00 79.06 417 ALA A C 1
ATOM 3297 O O . ALA A 1 417 ? 19.594 0.962 4.999 1.00 79.06 417 ALA A O 1
ATOM 3298 N N . TYR A 1 418 ? 18.193 -0.097 3.592 1.00 73.44 418 TYR A N 1
ATOM 3299 C CA . TYR A 1 418 ? 17.378 1.074 3.292 1.00 73.44 418 TYR A CA 1
ATOM 3300 C C . TYR A 1 418 ? 16.639 1.599 4.529 1.00 73.44 418 TYR A C 1
ATOM 3302 O O . TYR A 1 418 ? 16.679 2.796 4.799 1.00 73.44 418 TYR A O 1
ATOM 3310 N N . GLN A 1 419 ? 16.005 0.725 5.316 1.00 75.50 419 GLN A N 1
ATOM 3311 C CA . GLN A 1 419 ? 15.324 1.131 6.550 1.00 75.50 419 GLN A CA 1
ATOM 3312 C C . GLN A 1 419 ? 16.277 1.789 7.550 1.00 75.50 419 GLN A C 1
ATOM 3314 O O . GLN A 1 419 ? 15.952 2.843 8.085 1.00 75.50 419 GLN A O 1
ATOM 3319 N N . VAL A 1 420 ? 17.464 1.213 7.753 1.00 81.06 420 VAL A N 1
ATOM 3320 C CA . VAL A 1 420 ? 18.490 1.775 8.645 1.00 81.06 420 VAL A CA 1
ATOM 3321 C C . VAL A 1 420 ? 18.980 3.130 8.127 1.00 81.06 420 VAL A C 1
ATOM 3323 O O . VAL A 1 420 ? 19.085 4.079 8.898 1.00 81.06 420 VAL A O 1
ATOM 3326 N N . MET A 1 421 ? 19.216 3.262 6.819 1.00 83.69 421 MET A N 1
ATOM 3327 C CA . MET A 1 421 ? 19.585 4.537 6.194 1.00 83.69 421 MET A CA 1
ATOM 3328 C C . MET A 1 421 ? 18.490 5.602 6.378 1.00 83.69 421 MET A C 1
ATOM 3330 O O . MET A 1 421 ? 18.789 6.739 6.741 1.00 83.69 421 MET A O 1
ATOM 3334 N N . MET A 1 422 ? 17.223 5.242 6.162 1.00 73.81 422 MET A N 1
ATOM 3335 C CA . MET A 1 422 ? 16.078 6.143 6.333 1.00 73.81 422 MET A CA 1
ATOM 3336 C C . MET A 1 422 ? 15.879 6.553 7.790 1.00 73.81 422 MET A C 1
ATOM 3338 O O . MET A 1 422 ? 15.611 7.721 8.073 1.00 73.81 422 MET A O 1
ATOM 3342 N N . GLN A 1 423 ? 16.051 5.616 8.721 1.00 77.19 423 GLN A N 1
ATOM 3343 C CA . GLN A 1 423 ? 16.001 5.902 10.147 1.00 77.19 423 GLN A CA 1
ATOM 3344 C C . GLN A 1 423 ? 17.133 6.856 10.545 1.00 77.19 423 GLN A C 1
ATOM 3346 O O . GLN A 1 423 ? 16.867 7.867 11.185 1.00 77.19 423 GLN A O 1
ATOM 3351 N N . ALA A 1 424 ? 18.360 6.622 10.068 1.00 80.75 424 ALA A N 1
ATOM 3352 C CA . ALA A 1 424 ? 19.503 7.491 10.350 1.00 80.75 424 ALA A CA 1
ATOM 3353 C C . ALA A 1 424 ? 19.289 8.899 9.787 1.00 80.75 424 ALA A C 1
ATOM 3355 O O . ALA A 1 424 ? 19.693 9.887 10.391 1.00 80.75 424 ALA A O 1
ATOM 3356 N N . HIS A 1 425 ? 18.619 9.009 8.641 1.00 69.19 425 HIS A N 1
ATOM 3357 C CA . HIS A 1 425 ? 18.274 10.294 8.040 1.00 69.19 425 HIS A CA 1
ATOM 3358 C C . HIS A 1 425 ? 17.199 11.051 8.831 1.00 69.19 425 HIS A C 1
ATOM 3360 O O . HIS A 1 425 ? 17.299 12.267 9.007 1.00 69.19 425 HIS A O 1
ATOM 3366 N N . THR A 1 426 ? 16.198 10.330 9.332 1.00 67.25 426 THR A N 1
ATOM 3367 C CA . THR A 1 426 ? 15.068 10.910 10.069 1.00 67.25 426 THR A CA 1
ATOM 3368 C C . THR A 1 426 ? 15.486 11.305 11.489 1.00 67.25 426 THR A C 1
ATOM 3370 O O . THR A 1 426 ? 15.277 12.442 11.916 1.00 67.25 426 THR A O 1
ATOM 3373 N N . GLU A 1 427 ? 16.142 10.384 12.196 1.00 74.88 427 GLU A N 1
ATOM 3374 C CA . GLU A 1 427 ? 16.461 10.465 13.627 1.00 74.88 427 GLU A CA 1
ATOM 3375 C C . GLU A 1 427 ? 17.895 10.963 13.892 1.00 74.88 427 GLU A C 1
ATOM 3377 O O . GLU A 1 427 ? 18.237 11.311 15.019 1.00 74.88 427 GLU A O 1
ATOM 3382 N N . GLY A 1 428 ? 18.744 11.039 12.861 1.00 75.25 428 GLY A N 1
ATOM 3383 C CA . GLY A 1 428 ? 20.161 11.416 12.955 1.00 75.25 428 GLY A CA 1
ATOM 3384 C C . GLY A 1 428 ? 21.094 10.253 13.313 1.00 75.25 428 GLY A C 1
ATOM 3385 O O . GLY A 1 428 ? 22.289 10.320 13.036 1.00 75.25 428 GLY A O 1
ATOM 3386 N N . VAL A 1 429 ? 20.555 9.179 13.886 1.00 81.62 429 VAL A N 1
ATOM 3387 C CA . VAL A 1 429 ? 21.253 7.935 14.230 1.00 81.62 429 VAL A CA 1
ATOM 3388 C C . VAL A 1 429 ? 20.335 6.753 13.935 1.00 81.62 429 VAL A C 1
ATOM 3390 O O . VAL A 1 429 ? 19.117 6.898 13.947 1.00 81.62 429 VAL A O 1
ATOM 3393 N N . ALA A 1 430 ? 20.897 5.577 13.663 1.00 85.88 430 ALA A N 1
ATOM 3394 C CA . ALA A 1 430 ? 20.111 4.357 13.508 1.00 85.88 430 ALA A CA 1
ATOM 3395 C C . ALA A 1 430 ? 20.847 3.145 14.053 1.00 85.88 430 ALA A C 1
ATOM 3397 O O . ALA A 1 430 ? 22.076 3.073 14.036 1.00 85.88 430 ALA A O 1
ATOM 3398 N N . VAL A 1 431 ? 20.065 2.163 14.488 1.00 89.56 431 VAL A N 1
ATOM 3399 C CA . VAL A 1 431 ? 20.588 0.886 14.955 1.00 89.56 431 VAL A CA 1
ATOM 3400 C C . VAL A 1 431 ? 20.715 -0.051 13.760 1.00 89.56 431 VAL A C 1
ATOM 3402 O O . VAL A 1 431 ? 19.722 -0.467 13.170 1.00 89.56 431 VAL A O 1
ATOM 3405 N N . VAL A 1 432 ? 21.953 -0.395 13.410 1.00 86.94 432 VAL A N 1
ATOM 3406 C CA . VAL A 1 432 ? 22.263 -1.328 12.312 1.00 86.94 432 VAL A CA 1
ATOM 3407 C C . VAL A 1 432 ? 21.832 -2.762 12.650 1.00 86.94 432 VAL A C 1
ATOM 3409 O O . VAL A 1 432 ? 21.461 -3.534 11.766 1.00 86.94 432 VAL A O 1
ATOM 3412 N N . GLY A 1 433 ? 21.888 -3.132 13.929 1.00 86.56 433 GLY A N 1
ATOM 3413 C CA . GLY A 1 433 ? 21.471 -4.434 14.440 1.00 86.56 433 GLY A CA 1
ATOM 3414 C C . GLY A 1 433 ? 22.218 -4.816 15.714 1.00 86.56 433 GLY A C 1
ATOM 3415 O O . GLY A 1 433 ? 23.109 -4.098 16.164 1.00 86.56 433 GLY A O 1
ATOM 3416 N N . THR A 1 434 ? 21.855 -5.964 16.277 1.00 89.00 434 THR A N 1
ATOM 3417 C CA . THR A 1 434 ? 22.544 -6.565 17.422 1.00 89.00 434 THR A CA 1
ATOM 3418 C C . THR A 1 434 ? 23.397 -7.723 16.923 1.00 89.00 434 THR A C 1
ATOM 3420 O O . THR A 1 434 ? 22.890 -8.624 16.253 1.00 89.00 434 THR A O 1
ATOM 3423 N N . TYR A 1 435 ? 24.686 -7.695 17.244 1.00 86.81 435 TYR A N 1
ATOM 3424 C CA . TYR A 1 435 ? 25.668 -8.684 16.805 1.00 86.81 435 TYR A CA 1
ATOM 3425 C C . TYR A 1 435 ? 26.546 -9.092 17.988 1.00 86.81 435 TYR A C 1
ATOM 3427 O O . TYR A 1 435 ? 26.667 -8.344 18.956 1.00 86.81 435 TYR A O 1
ATOM 3435 N N . ALA A 1 436 ? 27.184 -10.261 17.897 1.00 89.38 436 ALA A N 1
ATOM 3436 C CA . ALA A 1 436 ? 28.248 -10.622 18.831 1.00 89.38 436 ALA A CA 1
ATOM 3437 C C . ALA A 1 436 ? 29.381 -9.582 18.762 1.00 89.38 436 ALA A C 1
ATOM 3439 O O . ALA A 1 436 ? 29.677 -9.082 17.673 1.00 89.38 436 ALA A O 1
ATOM 3440 N N . PHE A 1 437 ? 30.021 -9.281 19.897 1.00 85.88 437 PHE A N 1
ATOM 3441 C CA . PHE A 1 437 ? 30.995 -8.188 20.016 1.00 85.88 437 PHE A CA 1
ATOM 3442 C C . PHE A 1 437 ? 32.092 -8.231 18.940 1.00 85.88 437 PHE A C 1
ATOM 3444 O O . PHE A 1 437 ? 32.300 -7.241 18.248 1.00 85.88 437 PHE A O 1
ATOM 3451 N N . GLU A 1 438 ? 32.708 -9.393 18.702 1.00 87.69 438 GLU A N 1
ATOM 3452 C CA . GLU A 1 438 ? 33.760 -9.569 17.681 1.00 87.69 438 GLU A CA 1
ATOM 3453 C C . GLU A 1 438 ? 33.275 -9.226 16.256 1.00 87.69 438 GLU A C 1
ATOM 3455 O O . GLU A 1 438 ? 33.991 -8.639 15.439 1.00 87.69 438 GLU A O 1
ATOM 3460 N N . THR A 1 439 ? 32.018 -9.564 15.946 1.00 87.69 439 THR A N 1
ATOM 3461 C CA . THR A 1 439 ? 31.393 -9.233 14.656 1.00 87.69 439 THR A CA 1
ATOM 3462 C C . THR A 1 439 ? 31.060 -7.744 14.577 1.00 87.69 439 THR A C 1
ATOM 3464 O O . THR A 1 439 ? 31.302 -7.114 13.548 1.00 87.69 439 THR A O 1
ATOM 3467 N N . ALA A 1 440 ? 30.545 -7.168 15.667 1.00 87.38 440 ALA A N 1
ATOM 3468 C CA . ALA A 1 440 ? 30.243 -5.743 15.760 1.00 87.38 440 ALA A CA 1
ATOM 3469 C C . ALA A 1 440 ? 31.511 -4.888 15.608 1.00 87.38 440 ALA A C 1
ATOM 3471 O O . ALA A 1 440 ? 31.485 -3.896 14.884 1.00 87.38 440 ALA A O 1
ATOM 3472 N N . GLU A 1 441 ? 32.625 -5.299 16.216 1.00 90.31 441 GLU A N 1
ATOM 3473 C CA . GLU A 1 441 ? 33.935 -4.653 16.093 1.00 90.31 441 GLU A CA 1
ATOM 3474 C C . GLU A 1 441 ? 34.433 -4.665 14.645 1.00 90.31 441 GLU A C 1
ATOM 3476 O O . GLU A 1 441 ? 34.797 -3.619 14.103 1.00 90.31 441 GLU A O 1
ATOM 3481 N N . THR A 1 442 ? 34.341 -5.818 13.979 1.00 91.31 442 THR A N 1
ATOM 3482 C CA . THR A 1 442 ? 34.729 -5.966 12.568 1.00 91.31 442 THR A CA 1
ATOM 3483 C C . THR A 1 442 ? 33.892 -5.069 11.651 1.00 91.31 442 THR A C 1
ATOM 3485 O O . THR A 1 442 ? 34.435 -4.352 10.806 1.00 91.31 442 THR A O 1
ATOM 3488 N N . TYR A 1 443 ? 32.566 -5.069 11.818 1.00 91.75 443 TYR A N 1
ATOM 3489 C CA . TYR A 1 443 ? 31.670 -4.225 11.026 1.00 91.75 443 TYR A CA 1
ATOM 3490 C C . TYR A 1 443 ? 31.893 -2.740 11.299 1.00 91.75 443 TYR A C 1
ATOM 3492 O O . TYR A 1 443 ? 31.968 -1.954 10.358 1.00 91.75 443 TYR A O 1
ATOM 3500 N N . CYS A 1 444 ? 32.052 -2.355 12.564 1.00 89.88 444 CYS A N 1
ATOM 3501 C CA . CYS A 1 444 ? 32.308 -0.978 12.966 1.00 89.88 444 CYS A CA 1
ATOM 3502 C C . CYS A 1 444 ? 33.609 -0.450 12.341 1.00 89.88 444 CYS A C 1
ATOM 3504 O O . CYS A 1 444 ? 33.606 0.603 11.703 1.00 89.88 444 CYS A O 1
ATOM 3506 N N . ALA A 1 445 ? 34.702 -1.215 12.423 1.00 89.69 445 ALA A N 1
ATOM 3507 C CA . ALA A 1 445 ? 35.978 -0.852 11.811 1.00 89.69 445 ALA A CA 1
ATOM 3508 C C . ALA A 1 445 ? 35.869 -0.693 10.283 1.00 89.69 445 ALA A C 1
ATOM 3510 O O . ALA A 1 445 ? 36.373 0.282 9.725 1.00 89.69 445 ALA A O 1
ATOM 3511 N N . ALA A 1 446 ? 35.176 -1.611 9.604 1.00 88.38 446 ALA A N 1
ATOM 3512 C CA . ALA A 1 446 ? 35.003 -1.570 8.153 1.00 88.38 446 ALA A CA 1
ATOM 3513 C C . ALA A 1 446 ? 34.094 -0.418 7.679 1.00 88.38 446 ALA A C 1
ATOM 3515 O O . ALA A 1 446 ? 34.376 0.200 6.651 1.00 88.38 446 ALA A O 1
ATOM 3516 N N . LEU A 1 447 ? 33.034 -0.088 8.426 1.00 89.19 447 LEU A N 1
ATOM 3517 C CA . LEU A 1 447 ? 32.182 1.074 8.144 1.00 89.19 447 LEU A CA 1
ATOM 3518 C C . LEU A 1 447 ? 32.949 2.389 8.359 1.00 89.19 447 LEU A C 1
ATOM 3520 O O . LEU A 1 447 ? 32.901 3.265 7.493 1.00 89.19 447 LEU A O 1
ATOM 3524 N N . ASN A 1 448 ? 33.721 2.490 9.446 1.00 89.62 448 ASN A N 1
ATOM 3525 C CA . ASN A 1 448 ? 34.575 3.648 9.729 1.00 89.62 448 ASN A CA 1
ATOM 3526 C C . ASN A 1 448 ? 35.668 3.834 8.660 1.00 89.62 448 ASN A C 1
ATOM 3528 O O . ASN A 1 448 ? 35.916 4.955 8.221 1.00 89.62 448 ASN A O 1
ATOM 3532 N N . ALA A 1 449 ? 36.267 2.747 8.158 1.00 86.06 449 ALA A N 1
ATOM 3533 C CA . ALA A 1 449 ? 37.242 2.800 7.063 1.00 86.06 449 ALA A CA 1
ATOM 3534 C C . ALA A 1 449 ? 36.642 3.314 5.740 1.00 86.06 449 ALA A C 1
ATOM 3536 O O . ALA A 1 449 ? 37.346 3.925 4.939 1.00 86.06 449 ALA A O 1
ATOM 3537 N N . LYS A 1 450 ? 35.337 3.104 5.523 1.00 81.81 450 LYS A N 1
ATOM 3538 C CA . LYS A 1 450 ? 34.583 3.667 4.393 1.00 81.81 450 LYS A CA 1
ATOM 3539 C C . LYS A 1 450 ? 34.082 5.098 4.654 1.00 81.81 450 LYS A C 1
ATOM 3541 O O . LYS A 1 450 ? 33.386 5.648 3.810 1.00 81.81 450 LYS A O 1
ATOM 3546 N N . GLY A 1 451 ? 34.441 5.718 5.782 1.00 81.50 451 GLY A N 1
ATOM 3547 C CA . GLY A 1 451 ? 34.113 7.112 6.104 1.00 81.50 451 GLY A CA 1
ATOM 3548 C C . GLY A 1 451 ? 32.748 7.325 6.769 1.00 81.50 451 GLY A C 1
ATOM 3549 O O . GLY A 1 451 ? 32.301 8.465 6.877 1.00 81.50 451 GLY A O 1
ATOM 3550 N N . LEU A 1 452 ? 32.076 6.259 7.213 1.00 85.19 452 LEU A N 1
ATOM 3551 C CA . LEU A 1 452 ? 30.847 6.351 8.007 1.00 85.19 452 LEU A CA 1
ATOM 3552 C C . LEU A 1 452 ? 31.187 6.470 9.496 1.00 85.19 452 LEU A C 1
ATOM 3554 O O . LEU A 1 452 ? 32.210 5.959 9.918 1.00 85.19 452 LEU A O 1
ATOM 3558 N N . SER A 1 453 ? 30.334 7.108 10.300 1.00 87.12 453 SER A N 1
ATOM 3559 C CA . SER A 1 453 ? 30.488 7.114 11.762 1.00 87.12 453 SER A CA 1
ATOM 3560 C C . SER A 1 453 ? 29.660 5.976 12.358 1.00 87.12 453 SER A C 1
ATOM 3562 O O . SER A 1 453 ? 28.432 5.998 12.276 1.00 87.12 453 SER A O 1
ATOM 3564 N N . ALA A 1 454 ? 30.332 4.962 12.907 1.00 89.69 454 ALA A N 1
ATOM 3565 C CA . ALA A 1 454 ? 29.706 3.823 13.572 1.00 89.69 454 ALA A CA 1
ATOM 3566 C C . ALA A 1 454 ? 30.261 3.650 14.995 1.00 89.69 454 ALA A C 1
ATOM 3568 O O . ALA A 1 454 ? 31.468 3.766 15.213 1.00 89.69 454 ALA A O 1
ATOM 3569 N N . GLU A 1 455 ? 29.377 3.339 15.946 1.00 90.25 455 GLU A N 1
ATOM 3570 C CA . GLU A 1 455 ? 29.711 3.071 17.349 1.00 90.25 455 GLU A CA 1
ATOM 3571 C C . GLU A 1 455 ? 29.014 1.792 17.834 1.00 90.25 455 GLU A C 1
ATOM 3573 O O . GLU A 1 455 ? 27.937 1.430 17.352 1.00 90.25 455 GLU A O 1
ATOM 3578 N N . ILE A 1 456 ? 29.635 1.101 18.793 1.00 89.38 456 ILE A N 1
ATOM 3579 C CA . ILE A 1 456 ? 29.101 -0.121 19.406 1.00 89.38 456 ILE A CA 1
ATOM 3580 C C . ILE A 1 456 ? 28.502 0.249 20.758 1.00 89.38 456 ILE A C 1
ATOM 3582 O O . ILE A 1 456 ? 29.184 0.823 21.605 1.00 89.38 456 ILE A O 1
ATOM 3586 N N . VAL A 1 457 ? 27.238 -0.113 20.968 1.00 87.44 457 VAL A N 1
ATOM 3587 C CA . VAL A 1 457 ? 26.538 0.082 22.241 1.00 87.44 457 VAL A CA 1
ATOM 3588 C C . VAL A 1 457 ? 26.265 -1.292 22.861 1.00 87.44 457 VAL A C 1
ATOM 3590 O O . VAL A 1 457 ? 25.637 -2.120 22.197 1.00 87.44 457 VAL A O 1
ATOM 3593 N N . PRO A 1 458 ? 26.720 -1.562 24.100 1.00 82.56 458 PRO A N 1
ATOM 3594 C CA . PRO A 1 458 ? 26.471 -2.836 24.766 1.00 82.56 458 PRO A CA 1
ATOM 3595 C C . PRO A 1 458 ? 24.984 -2.990 25.098 1.00 82.56 458 PRO A C 1
ATOM 3597 O O . PRO A 1 458 ? 24.335 -2.053 25.570 1.00 82.56 458 PRO A O 1
ATOM 3600 N N . VAL A 1 459 ? 24.451 -4.187 24.863 1.00 73.12 459 VAL A N 1
ATOM 3601 C CA . VAL A 1 459 ? 23.065 -4.552 25.170 1.00 73.12 459 VAL A CA 1
ATOM 3602 C C . VAL A 1 459 ? 23.130 -5.611 26.267 1.00 73.12 459 VAL A C 1
ATOM 3604 O O . VAL A 1 459 ? 23.679 -6.680 26.049 1.00 73.12 459 VAL A O 1
ATOM 3607 N N . ASP A 1 460 ? 22.596 -5.289 27.447 1.00 60.34 460 ASP A N 1
ATOM 3608 C CA . ASP A 1 460 ? 22.495 -6.183 28.615 1.00 60.34 460 ASP A CA 1
ATOM 3609 C C . ASP A 1 460 ? 23.797 -6.565 29.353 1.00 60.34 460 ASP A C 1
ATOM 3611 O O . ASP A 1 460 ? 23.889 -7.637 29.941 1.00 60.34 460 ASP A O 1
ATOM 3615 N N . GLY A 1 461 ? 24.765 -5.650 29.457 1.00 54.62 461 GLY A N 1
ATOM 3616 C CA . GLY A 1 461 ? 25.826 -5.756 30.474 1.00 54.62 461 GLY A CA 1
ATOM 3617 C C . GLY A 1 461 ? 26.888 -6.841 30.252 1.00 54.62 461 GLY A C 1
ATOM 3618 O O . GLY A 1 461 ? 27.669 -7.084 31.172 1.00 54.62 461 GLY A O 1
ATOM 3619 N N . GLU A 1 462 ? 26.956 -7.422 29.055 1.00 37.53 462 GLU A N 1
ATOM 3620 C CA . GLU A 1 462 ? 28.144 -8.097 28.512 1.00 37.53 462 GLU A CA 1
ATOM 3621 C C . GLU A 1 462 ? 28.602 -7.421 27.216 1.00 37.53 462 GLU A C 1
ATOM 3623 O O . GLU A 1 462 ? 27.738 -7.108 26.361 1.00 37.53 462 GLU A O 1
#

Foldseek 3Di:
DEEADLAPLVLVVVQVVVCVVCVVVPPPAAEEEFEDPPDPVVVLVSLVVDPHPYYGYHLVRVLVCVVVVSDQLCPAQEYEYEAQVSCPPPPRVVSVVVSLVSNVNHPRHHYHYHHDVLDPDDPSVVVCVVRHDPDDDDDDDPDPPPPPPDFDDDFDPDPDPLVVLVVVLVVCVVQVLQLAWEWEDADPVVLVVSQVVCVVSVQFEDEFDPPDDPVSLVVRLVCRLVSVGRYYGYYPVRCPSDFHDDDERPDDDDPDDDDGDDDDDDDDDPGRPGRHRHDDDDDDDDDDDDDDDPDPPDDPPPPPVLVVLVVVLVVVVVLQCDWQWDWAAFPVGWIWIWTAHRLFIFIDTNNHTDDTRWPDKAADPVQQWIATPVGITHGDPPDDSVVVVVSRCSRCVVLSNQLVLLCVLVVDDSVLSSVQSSCCSNVVHGDSDDDDPVSLVSSCVSCVVSVHHDDDDDDPPD

Sequence (462 aa):
MTFLAPGRELSRQTLRVIRDLLKPFRPVLNVTALVGQDNHKRQDEVLRDRAPVVVVGTPGKIMDHAMEGRLILSELDAVVIDEVDSLLSMSRQDHVELLLQMIGVNARAQRVLVSASGSMEGDAIGFAEAILRDNWQLVGPRHGMELPQRVLHLVNGAPDLTKKLQFMGRLARSQPTCTSMVVFCNNHERVRKVAEQLNEQKIPTEYLTGNRSKEARDNAITRFDEGEVQALVATDAAMRGLDFRLEPLGAKSPKTAGGVFGPHRDAELCRATAAYAAYLGSRRLRCQRRAVLEAPVAAPKATVEEETRQKRADQYRLLLFTEVLMSFTDTDGDNIRLQKEGMFVNEYVNDRLEIRRMEYFDIDEKARSYHDPTGRGWFRSSEDVAELVRKKELMFIERDFLARCLMTVCGLKESSAYQVMMQAHTEGVAVVGTYAFETAETYCAALNAKGLSAEIVPVDGE